Protein AF-A0A5A7WHK0-F1 (afdb_monomer_lite)

Secondary structure (DSSP, 8-state):
--HHHHHHHHHTTS-HHHHHHHHHHHTT----HHHHHHHHHHHHHT--PPP-S------------------EE----SSTTPPTT--EE--SSSPPP----TTSSHHHHHHHHHHHHHHHHHHHHHHHHHHHHT-THHHHHHHHHHIIIIIHHHHHHHHHHHHHHTT--SEEEEEEEEETTEEEEEEEETT-SS---HHHHS-HHHHHHHHHHHHHHHHHH-TT---EEEESTTTT--HHHHHHHHHHHHHHHTTS-EEEE-S-HHHHHHHHHHHHHHTPPP---EEEEETTEEEEEESS--GGG--HHHHHHHHHHHHHHHHHHGGG--HHHHHHHHHHHHHHHHHHHHHHHIIIIIHHHEETTTTEE-GGGGGGGGG--HHHHHHHHHHHHHHHHHSSSSPPPTTS---PPPHHHHHHHHHHHHHHHHHHHTT-

Radius of gyration: 40.99 Å; chains: 1; bounding box: 117×47×102 Å

Sequence (436 aa):
MTIEADIITWALTRPAWQQEVLVSLASGHSYTEDQLEALVDDILAGHKTAPSQEAKSIAPKPDAAEQVSLRALTEVVGVNALISGQTLEFGSTGLTIVYGDNASGKSGYARLIMKDEVGRLKKLEALKAARSAADTNSVTQKSSALTRQYATKMILDEFTRETERLQLRRVTLDDLGGRKGQLTQRPGLLGATRGTTTRTVLSEGEQTALGLAGFFTEAVFDKSKSAVIFDDPVTSLDHVRRDKVAQRLAQLAEDRQVVVFTHDVAFVGNLTASAESEGVAVRECSIERRGSDPGMCVQWLPWKAKDFGSRVDHLRTELAKLTKERPNLLQDEYEERVATWAGYLSETWERCVTTEVLNQVFDRGTSHVLMQKFRVLARVTDEDDQDLQEGYGATSKWGRRHDKSVETNYVAPEPGDLEGEFNRLVEWQKRVKKYR

Foldseek 3Di:
DDLVVLQQVLLVVAQQLLQVVLQCVLVVDDDDPVNVVVSVVVLLVPDRDDHDRRRHDDFDDDDDDDDDFDFKDAQDPDFDPDDGGDIDTDDRDDDDDDDDDPPPCPVRVVVVVVVVVVVVVVSVVSVVVVVVSPDCPSVQVSLQVSCVVPVQVLLQVQLVVLCVLLVNPQKTWDFPQDDRPDTDIDIDGHPDPDPDHPVVVDDPQSVLSSVVSNVLSVCVVPPVLEEEEEEASQPPHDLLSLLSSLLSQLVSLVRHHYHYHDPDLVSLVSNVVNVVVSVHDDFDWDWDADVPRTGDIDRDDDLSNDALVRLLVVLVVLLVVLQVCVVVDDQVRNLVSQQVSLVSQLVSLVRLCCPLPVCQQAPPSVRDGPVVSVQLVVPQDPVLVVLSCVLNVLSVLSHPPDDDDPVDPDGRDHSVVSVVSSVSSVVSSVSSNVSD

pLDDT: mean 76.3, std 15.09, range [28.11, 97.44]

Structure (mmCIF, N/CA/C/O backbone):
data_AF-A0A5A7WHK0-F1
#
_entry.id   AF-A0A5A7WHK0-F1
#
loop_
_atom_site.group_PDB
_atom_site.id
_atom_site.type_symbol
_atom_site.label_atom_id
_atom_site.label_alt_id
_atom_site.label_comp_id
_atom_site.label_asym_id
_atom_site.label_entity_id
_atom_site.label_seq_id
_atom_site.pdbx_PDB_ins_code
_atom_site.Cartn_x
_atom_site.Cartn_y
_atom_site.Cartn_z
_atom_site.occupancy
_atom_site.B_iso_or_equiv
_atom_site.auth_seq_id
_atom_site.auth_comp_id
_atom_site.auth_asym_id
_atom_site.auth_atom_id
_atom_site.pdbx_PDB_model_num
ATOM 1 N N . MET A 1 1 ? 4.576 -5.672 -38.375 1.00 53.44 1 MET A N 1
ATOM 2 C CA . MET A 1 1 ? 5.776 -6.530 -38.489 1.00 53.44 1 MET A CA 1
ATOM 3 C C . MET A 1 1 ? 6.229 -6.842 -37.067 1.00 53.44 1 MET A C 1
ATOM 5 O O . MET A 1 1 ? 6.132 -5.937 -36.248 1.00 53.44 1 MET A O 1
ATOM 9 N N . THR A 1 2 ? 6.596 -8.080 -36.728 1.00 52.94 2 THR A N 1
ATOM 10 C CA . THR A 1 2 ? 7.076 -8.408 -35.369 1.00 52.94 2 THR A CA 1
ATOM 11 C C . THR A 1 2 ? 8.542 -8.007 -35.210 1.00 52.94 2 THR A C 1
ATOM 13 O O . THR A 1 2 ? 9.262 -7.892 -36.206 1.00 52.94 2 THR A O 1
ATOM 16 N N . ILE A 1 3 ? 8.995 -7.818 -33.966 1.00 56.06 3 ILE A N 1
ATOM 17 C CA . ILE A 1 3 ? 10.409 -7.542 -33.670 1.00 56.06 3 ILE A CA 1
ATOM 18 C C . ILE A 1 3 ? 11.320 -8.635 -34.254 1.00 56.06 3 ILE A C 1
ATOM 20 O O . ILE A 1 3 ? 12.378 -8.332 -34.798 1.00 56.06 3 ILE A O 1
ATOM 24 N N . GLU A 1 4 ? 10.873 -9.897 -34.247 1.00 54.53 4 GLU A N 1
ATOM 25 C CA . GLU A 1 4 ? 11.635 -11.013 -34.811 1.00 54.53 4 GLU A CA 1
ATOM 26 C C . GLU A 1 4 ? 11.804 -10.914 -36.328 1.00 54.53 4 GLU A C 1
ATOM 28 O O . GLU A 1 4 ? 12.894 -11.185 -36.830 1.00 54.53 4 GLU A O 1
ATOM 33 N N . ALA A 1 5 ? 10.750 -10.535 -37.055 1.00 63.00 5 ALA A N 1
ATOM 34 C CA . ALA A 1 5 ? 10.795 -10.384 -38.508 1.00 63.00 5 ALA A CA 1
ATOM 35 C C . ALA A 1 5 ? 11.721 -9.229 -38.928 1.00 63.00 5 ALA A C 1
ATOM 37 O O . ALA A 1 5 ? 12.428 -9.323 -39.934 1.00 63.00 5 ALA A O 1
ATOM 38 N N . ASP A 1 6 ? 11.767 -8.162 -38.130 1.00 65.38 6 ASP A N 1
ATOM 39 C CA . ASP A 1 6 ? 12.608 -6.996 -38.397 1.00 65.38 6 ASP A CA 1
ATOM 40 C C . ASP A 1 6 ? 14.098 -7.249 -38.075 1.00 65.38 6 ASP A C 1
ATOM 42 O O . ASP A 1 6 ? 14.990 -6.762 -38.777 1.00 65.38 6 ASP A O 1
ATOM 46 N N . ILE A 1 7 ? 14.392 -8.077 -37.062 1.00 66.00 7 ILE A N 1
ATOM 47 C CA . ILE A 1 7 ? 15.761 -8.545 -36.792 1.00 66.00 7 ILE A CA 1
ATOM 48 C C . ILE A 1 7 ? 16.245 -9.474 -37.914 1.00 66.00 7 ILE A C 1
ATOM 50 O O . ILE A 1 7 ? 17.353 -9.273 -38.407 1.00 66.00 7 ILE A O 1
ATOM 54 N N . ILE A 1 8 ? 15.420 -10.431 -38.370 1.00 68.44 8 ILE A N 1
ATOM 55 C CA . ILE A 1 8 ? 15.771 -11.337 -39.486 1.00 68.44 8 ILE A CA 1
ATOM 56 C C . ILE A 1 8 ? 16.078 -10.533 -40.749 1.00 68.44 8 ILE A C 1
ATOM 58 O O . ILE A 1 8 ? 17.104 -10.744 -41.390 1.00 68.44 8 ILE A O 1
ATOM 62 N N . THR A 1 9 ? 15.219 -9.571 -41.087 1.00 73.62 9 THR A N 1
ATOM 63 C CA . THR A 1 9 ? 15.386 -8.758 -42.299 1.00 73.62 9 THR A CA 1
ATOM 64 C C . THR A 1 9 ? 16.696 -7.968 -42.274 1.00 73.62 9 THR A C 1
ATOM 66 O O . THR A 1 9 ? 17.388 -7.885 -43.285 1.00 73.62 9 THR A O 1
ATOM 69 N N . TRP A 1 10 ? 17.080 -7.417 -41.118 1.00 78.31 10 TRP A N 1
ATOM 70 C CA . TRP A 1 10 ? 18.355 -6.713 -40.967 1.00 78.31 10 TRP A CA 1
ATOM 71 C C . TRP A 1 10 ? 19.560 -7.659 -40.989 1.00 78.31 10 TRP A C 1
ATOM 73 O O . TRP A 1 10 ? 20.550 -7.364 -41.663 1.00 78.31 10 TRP A O 1
ATOM 83 N N . ALA A 1 11 ? 19.473 -8.796 -40.305 1.00 71.44 11 ALA A N 1
ATOM 84 C CA . ALA A 1 11 ? 20.523 -9.802 -40.263 1.00 71.44 11 ALA A CA 1
ATOM 85 C C . ALA A 1 11 ? 20.916 -10.310 -41.661 1.00 71.44 11 ALA A C 1
ATOM 87 O O . ALA A 1 11 ? 22.103 -10.397 -41.971 1.00 71.44 11 ALA A O 1
ATOM 88 N N . LEU A 1 12 ? 19.931 -10.523 -42.539 1.00 72.62 12 LEU A N 1
ATOM 89 C CA . LEU A 1 12 ? 20.145 -10.947 -43.929 1.00 72.62 12 LEU A CA 1
ATOM 90 C C . LEU A 1 12 ? 20.956 -9.940 -44.769 1.00 72.62 12 LEU A C 1
ATOM 92 O O . LEU A 1 12 ? 21.476 -10.298 -45.822 1.00 72.62 12 LEU A O 1
ATOM 96 N N . THR A 1 13 ? 21.102 -8.689 -44.312 1.00 75.56 13 THR A N 1
ATOM 97 C CA . THR A 1 13 ? 21.916 -7.657 -44.987 1.00 75.56 13 THR A CA 1
ATOM 98 C C . THR A 1 13 ? 23.385 -7.635 -44.549 1.00 75.56 13 THR A C 1
ATOM 100 O O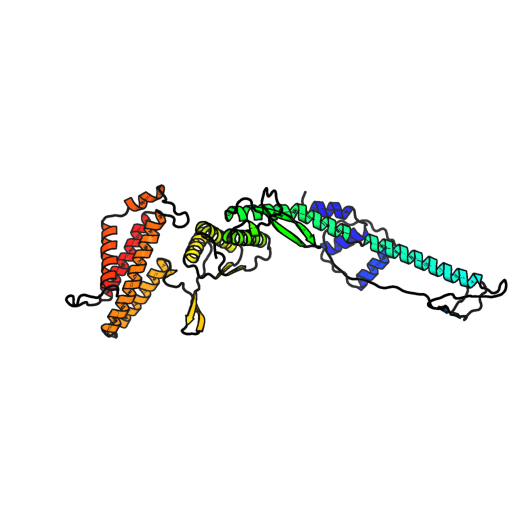 . THR A 1 13 ? 24.143 -6.782 -45.015 1.00 75.56 13 THR A O 1
ATOM 103 N N . ARG A 1 14 ? 23.795 -8.493 -43.605 1.00 74.12 14 ARG A N 1
ATOM 104 C CA . ARG A 1 14 ? 25.169 -8.538 -43.074 1.00 74.12 14 ARG A CA 1
ATOM 105 C C . ARG A 1 14 ? 26.064 -9.490 -43.893 1.00 74.12 14 ARG A C 1
ATOM 107 O O . ARG A 1 14 ? 25.543 -10.369 -44.574 1.00 74.12 14 ARG A O 1
ATOM 114 N N . PRO A 1 15 ? 27.403 -9.358 -43.847 1.00 70.81 15 PRO A N 1
ATOM 115 C CA . PRO A 1 15 ? 28.326 -10.350 -44.406 1.00 70.81 15 PRO A CA 1
ATOM 116 C C . PRO A 1 15 ? 28.089 -11.758 -43.840 1.00 70.81 15 PRO A C 1
ATOM 118 O O . PRO A 1 15 ? 27.705 -11.892 -42.683 1.00 70.81 15 PRO A O 1
ATOM 121 N N . ALA A 1 16 ? 28.350 -12.802 -44.629 1.00 66.81 16 ALA A N 1
ATOM 122 C CA . ALA A 1 16 ? 27.970 -14.178 -44.291 1.00 66.81 16 ALA A CA 1
ATOM 123 C C . ALA A 1 16 ? 28.536 -14.689 -42.957 1.00 66.81 16 ALA A C 1
ATOM 125 O O . ALA A 1 16 ? 27.774 -15.217 -42.153 1.00 66.81 16 ALA A O 1
ATOM 126 N N . TRP A 1 17 ? 29.814 -14.418 -42.668 1.00 69.25 17 TRP A N 1
ATOM 127 C CA . TRP A 1 17 ? 30.426 -14.767 -41.380 1.00 69.25 17 TRP A CA 1
ATOM 128 C C . TRP A 1 17 ? 29.693 -14.119 -40.191 1.00 69.25 17 TRP A C 1
ATOM 130 O O . TRP A 1 17 ? 29.576 -14.712 -39.126 1.00 69.25 17 TRP A O 1
ATOM 140 N N . GLN A 1 18 ? 29.141 -12.909 -40.363 1.00 68.12 18 GLN A N 1
ATOM 141 C CA . GLN A 1 18 ? 28.357 -12.247 -39.313 1.00 68.12 18 GLN A CA 1
ATOM 142 C C . GLN A 1 18 ? 27.000 -12.900 -39.127 1.00 68.12 18 GLN A C 1
ATOM 144 O O . GLN A 1 18 ? 26.496 -12.918 -38.009 1.00 68.12 18 GLN A O 1
ATOM 149 N N . GLN A 1 19 ? 26.406 -13.412 -40.205 1.00 71.81 19 GLN A N 1
ATOM 150 C CA . GLN A 1 19 ? 25.149 -14.136 -40.110 1.00 71.81 19 GLN A CA 1
ATOM 151 C C . GLN A 1 19 ? 25.365 -15.413 -39.285 1.00 71.81 19 GLN A C 1
ATOM 153 O O . GLN A 1 19 ? 24.725 -15.548 -38.251 1.00 71.81 19 GLN A O 1
ATOM 158 N N . GLU A 1 20 ? 26.363 -16.238 -39.624 1.00 69.88 20 GLU A N 1
ATOM 159 C CA . GLU A 1 20 ? 26.740 -17.477 -38.902 1.00 69.88 20 GLU A CA 1
ATOM 160 C C . GLU A 1 20 ? 27.134 -17.259 -37.427 1.00 69.88 20 GLU A C 1
ATOM 162 O O . GLU A 1 20 ? 26.849 -18.079 -36.549 1.00 69.88 20 GLU A O 1
ATOM 167 N N . VAL A 1 21 ? 27.770 -16.129 -37.118 1.00 70.69 21 VAL A N 1
ATOM 168 C CA . VAL A 1 21 ? 28.073 -15.770 -35.728 1.00 70.69 21 VAL A CA 1
ATOM 169 C C . VAL A 1 21 ? 26.796 -15.392 -34.986 1.00 70.69 21 VAL A C 1
ATOM 171 O O . VAL A 1 21 ? 26.511 -15.937 -33.924 1.00 70.69 21 VAL A O 1
ATOM 174 N N . LEU A 1 22 ? 25.978 -14.499 -35.546 1.00 70.12 22 LEU A N 1
ATOM 175 C CA . LEU A 1 22 ? 24.720 -14.091 -34.923 1.00 70.12 22 LEU A CA 1
ATOM 176 C C . LEU A 1 22 ? 23.761 -15.291 -34.726 1.00 70.12 22 LEU A C 1
ATOM 178 O O . LEU A 1 22 ? 22.974 -15.294 -33.780 1.00 70.12 22 LEU A O 1
ATOM 182 N N . VAL A 1 23 ? 23.842 -16.284 -35.617 1.00 68.94 23 VAL A N 1
ATOM 183 C CA . VAL A 1 23 ? 23.172 -17.591 -35.571 1.00 68.94 23 VAL A CA 1
ATOM 184 C C . VAL A 1 23 ? 23.535 -18.391 -34.345 1.00 68.94 23 VAL A C 1
ATOM 186 O O . VAL A 1 23 ? 22.681 -18.754 -33.533 1.00 68.94 23 VAL A O 1
ATOM 189 N N . SER A 1 24 ? 24.834 -18.616 -34.207 1.00 67.19 24 SER A N 1
ATOM 190 C CA . SER A 1 24 ? 25.397 -19.431 -33.148 1.00 67.19 24 SER A CA 1
ATOM 191 C C . SER A 1 24 ? 25.074 -18.795 -31.797 1.00 67.19 24 SER A C 1
ATOM 193 O O . SER A 1 24 ? 24.610 -19.466 -30.876 1.00 67.19 24 SER A O 1
ATOM 195 N N . LEU A 1 25 ? 25.170 -17.467 -31.718 1.00 66.44 25 LEU A N 1
ATOM 196 C CA . LEU A 1 25 ? 24.810 -16.694 -30.533 1.00 66.44 25 LEU A CA 1
ATOM 197 C C . LEU A 1 25 ? 23.314 -16.781 -30.188 1.00 66.44 25 LEU A C 1
ATOM 199 O O . LEU A 1 25 ? 22.971 -16.935 -29.018 1.00 66.44 25 LEU A O 1
ATOM 203 N N . ALA A 1 26 ? 22.411 -16.725 -31.174 1.00 62.72 26 ALA A N 1
ATOM 204 C CA . ALA A 1 26 ? 20.971 -16.889 -30.938 1.00 62.72 26 ALA A CA 1
ATOM 205 C C . ALA A 1 26 ? 20.582 -18.304 -30.498 1.00 62.72 26 ALA A C 1
ATOM 207 O O . ALA A 1 26 ? 19.586 -18.474 -29.796 1.00 62.72 26 ALA A O 1
ATOM 208 N N . SER A 1 27 ? 21.385 -19.304 -30.866 1.00 64.44 27 SER A N 1
ATOM 209 C CA . SER A 1 27 ? 21.244 -20.686 -30.399 1.00 64.44 27 SER A CA 1
ATOM 210 C C . SER A 1 27 ? 21.890 -20.956 -29.027 1.00 64.44 27 SER A C 1
ATOM 212 O O . SER A 1 27 ? 21.822 -22.079 -28.533 1.00 64.44 27 SER A O 1
ATOM 214 N N . GLY A 1 28 ? 22.478 -19.936 -28.382 1.00 54.16 28 GLY A N 1
ATOM 215 C CA . GLY A 1 28 ? 23.083 -20.039 -27.048 1.00 54.16 28 GLY A CA 1
ATOM 216 C C . GLY A 1 28 ? 24.545 -20.497 -27.034 1.00 54.16 28 GLY A C 1
ATOM 217 O O . GLY A 1 28 ? 25.057 -20.857 -25.976 1.00 54.16 28 GLY A O 1
ATOM 218 N N . HIS A 1 29 ? 25.225 -20.494 -28.183 1.00 66.31 29 HIS A N 1
ATOM 219 C CA . HIS A 1 29 ? 26.638 -20.848 -28.278 1.00 66.31 29 HIS A CA 1
ATOM 220 C C . HIS A 1 29 ? 27.532 -19.743 -27.694 1.00 66.31 29 HIS A C 1
ATOM 222 O O . HIS A 1 29 ? 27.328 -18.557 -27.960 1.00 66.31 29 HIS A O 1
ATOM 228 N N . SER A 1 30 ? 28.552 -20.134 -26.932 1.00 67.25 30 SER A N 1
ATOM 229 C CA . SER A 1 30 ? 29.604 -19.249 -26.426 1.00 67.25 30 SER A CA 1
ATOM 230 C C . SER A 1 30 ? 30.928 -19.594 -27.095 1.00 67.25 30 SER A C 1
ATOM 232 O O . SER A 1 30 ? 31.292 -20.766 -27.130 1.00 67.25 30 SER A O 1
ATOM 234 N N . TYR A 1 31 ? 31.659 -18.589 -27.565 1.00 72.56 31 TYR A N 1
ATOM 235 C CA . TYR A 1 31 ? 32.974 -18.788 -28.166 1.00 72.56 31 TYR A CA 1
ATOM 236 C C . TYR A 1 31 ? 34.061 -18.775 -27.088 1.00 72.56 31 TYR A C 1
ATOM 238 O O . TYR A 1 31 ? 34.105 -17.857 -26.266 1.00 72.56 31 TYR A O 1
ATOM 246 N N . THR A 1 32 ? 34.936 -19.779 -27.095 1.00 74.81 32 THR A N 1
ATOM 247 C CA . THR A 1 32 ? 36.190 -19.752 -26.332 1.00 74.81 32 THR A CA 1
ATOM 248 C C . THR A 1 32 ? 37.228 -18.869 -27.027 1.00 74.81 32 THR A C 1
ATOM 250 O O . THR A 1 32 ? 37.075 -18.514 -28.195 1.00 74.81 32 THR A O 1
ATOM 253 N N . GLU A 1 33 ? 38.296 -18.515 -26.313 1.00 61.38 33 GLU A N 1
ATOM 254 C CA . GLU A 1 33 ? 39.381 -17.671 -26.834 1.00 61.38 33 GLU A CA 1
ATOM 255 C C . GLU A 1 33 ? 40.012 -18.279 -28.105 1.00 61.38 33 GLU A C 1
ATOM 257 O O . GLU A 1 33 ? 40.074 -17.611 -29.134 1.00 61.38 33 GLU A O 1
ATOM 262 N N . ASP A 1 34 ? 40.289 -19.587 -28.102 1.00 67.38 34 ASP A N 1
ATOM 263 C CA . ASP A 1 34 ? 40.810 -20.323 -29.268 1.00 67.38 34 ASP A CA 1
ATOM 264 C C . ASP A 1 34 ? 39.848 -20.326 -30.474 1.00 67.38 34 ASP A C 1
ATOM 266 O O . ASP A 1 34 ? 40.264 -20.278 -31.632 1.00 67.38 34 ASP A O 1
ATOM 270 N N . GLN A 1 35 ? 38.534 -20.379 -30.227 1.00 71.38 35 GLN A N 1
ATOM 271 C CA . GLN A 1 35 ? 37.523 -20.339 -31.291 1.00 71.38 35 GLN A CA 1
ATOM 272 C C . GLN A 1 35 ? 37.381 -18.938 -31.890 1.00 71.38 35 GLN A C 1
ATOM 274 O O . GLN A 1 35 ? 37.056 -18.802 -33.070 1.00 71.38 35 GLN A O 1
ATOM 279 N N . LEU A 1 36 ? 37.617 -17.897 -31.088 1.00 67.19 36 LEU A N 1
ATOM 280 C CA . LEU A 1 36 ? 37.670 -16.521 -31.568 1.00 67.19 36 LEU A CA 1
ATOM 281 C C . LEU A 1 36 ? 38.912 -16.292 -32.430 1.00 67.19 36 LEU A C 1
ATOM 283 O O . LEU A 1 36 ? 38.796 -15.649 -33.471 1.00 67.19 36 LEU A O 1
ATOM 287 N N . GLU A 1 37 ? 40.066 -16.840 -32.043 1.00 67.75 37 GLU A N 1
ATOM 288 C CA . GLU A 1 37 ? 41.286 -16.781 -32.855 1.00 67.75 37 GLU A CA 1
ATOM 289 C C . GLU A 1 37 ? 41.098 -17.481 -34.207 1.00 67.75 37 GLU A C 1
ATOM 291 O O . GLU A 1 37 ? 41.344 -16.870 -35.247 1.00 67.75 37 GLU A O 1
ATOM 296 N N . ALA A 1 38 ? 40.539 -18.696 -34.216 1.00 70.25 38 ALA A N 1
ATOM 297 C CA . ALA A 1 38 ? 40.237 -19.422 -35.452 1.00 70.25 38 ALA A CA 1
ATOM 298 C C . ALA A 1 38 ? 39.255 -18.662 -36.365 1.00 70.25 38 ALA A C 1
ATOM 300 O O . ALA A 1 38 ? 39.447 -18.591 -37.578 1.00 70.25 38 ALA A O 1
ATOM 301 N N . LEU A 1 39 ? 38.228 -18.032 -35.787 1.00 69.88 39 LEU A N 1
ATOM 302 C CA . LEU A 1 39 ? 37.274 -17.213 -36.536 1.00 69.88 39 LEU A CA 1
ATOM 303 C C . LEU A 1 39 ? 37.938 -15.966 -37.144 1.00 69.88 39 LEU A C 1
ATOM 305 O O . LEU A 1 39 ? 37.612 -15.571 -38.264 1.00 69.88 39 LEU A O 1
ATOM 309 N N . VAL A 1 40 ? 38.862 -15.330 -36.418 1.00 66.31 40 VAL A N 1
ATOM 310 C CA . VAL A 1 40 ? 39.645 -14.198 -36.932 1.00 66.31 40 VAL A CA 1
ATOM 311 C C . VAL A 1 40 ? 40.527 -14.645 -38.095 1.00 66.31 40 VAL A C 1
ATOM 313 O O . VAL A 1 40 ? 40.564 -13.955 -39.117 1.00 66.31 40 VAL A O 1
ATOM 316 N N . ASP A 1 41 ? 41.176 -15.800 -37.977 1.00 67.56 41 ASP A N 1
ATOM 317 C CA . ASP A 1 41 ? 41.990 -16.378 -39.045 1.00 67.56 41 ASP A CA 1
ATOM 318 C C . ASP A 1 41 ? 41.154 -16.696 -40.294 1.00 67.56 41 ASP A C 1
ATOM 320 O O . ASP A 1 41 ? 41.553 -16.334 -41.404 1.00 67.56 41 ASP A O 1
ATOM 324 N N . ASP A 1 42 ? 39.951 -17.250 -40.132 1.00 67.75 42 ASP A N 1
ATOM 325 C CA . ASP A 1 42 ? 39.022 -17.528 -41.235 1.00 67.75 42 ASP A CA 1
ATOM 326 C C . ASP A 1 42 ? 38.531 -16.246 -41.934 1.00 67.75 42 ASP A C 1
ATOM 328 O O . ASP A 1 42 ? 38.446 -16.181 -43.170 1.00 67.75 42 ASP A O 1
ATOM 332 N N . ILE A 1 43 ? 38.263 -15.184 -41.163 1.00 65.06 43 ILE A N 1
ATOM 333 C CA . ILE A 1 43 ? 37.908 -13.859 -41.695 1.00 65.06 43 ILE A CA 1
ATOM 334 C C . ILE A 1 43 ? 39.081 -13.265 -42.489 1.00 65.06 43 ILE A C 1
ATOM 336 O O . ILE A 1 43 ? 38.874 -12.688 -43.562 1.00 65.06 43 ILE A O 1
ATOM 340 N N . LEU A 1 44 ? 40.312 -13.409 -41.990 1.00 60.03 44 LEU A N 1
ATOM 341 C CA . LEU A 1 44 ? 41.527 -12.925 -42.652 1.00 60.03 44 LEU A CA 1
ATOM 342 C C . LEU A 1 44 ? 41.891 -13.748 -43.897 1.00 60.03 44 LEU A C 1
ATOM 344 O O . LEU A 1 44 ? 42.447 -13.192 -44.848 1.00 60.03 44 LEU A O 1
ATOM 348 N N . ALA A 1 45 ? 41.543 -15.036 -43.925 1.00 67.00 45 ALA A N 1
ATOM 349 C CA . ALA A 1 45 ? 41.721 -15.927 -45.071 1.00 67.00 45 ALA A CA 1
ATOM 350 C C . ALA A 1 45 ? 40.740 -15.636 -46.227 1.00 67.00 45 ALA A C 1
ATOM 352 O O . ALA A 1 45 ? 40.979 -16.049 -47.363 1.00 67.00 45 ALA A O 1
ATOM 353 N N . GLY A 1 46 ? 39.666 -14.873 -45.977 1.00 52.88 46 GLY A N 1
ATOM 354 C CA . GLY A 1 46 ? 38.753 -14.385 -47.015 1.00 52.88 46 GLY A CA 1
ATOM 355 C C . GLY A 1 46 ? 37.759 -15.429 -47.533 1.00 52.88 46 GLY A C 1
ATOM 356 O O . GLY A 1 46 ? 37.256 -15.293 -48.655 1.00 52.88 46 GLY A O 1
ATOM 357 N N . HIS A 1 47 ? 37.459 -16.464 -46.743 1.00 54.53 47 HIS A N 1
ATOM 358 C CA . HIS A 1 47 ? 36.466 -17.468 -47.112 1.00 54.53 47 HIS A CA 1
ATOM 359 C C . HIS A 1 47 ? 35.068 -16.837 -47.223 1.00 54.53 47 HIS A C 1
ATOM 361 O O . HIS A 1 47 ? 34.526 -16.262 -46.282 1.00 54.53 47 HIS A O 1
ATOM 367 N N . LYS A 1 48 ? 34.471 -16.931 -48.416 1.00 47.56 48 LYS A N 1
ATOM 368 C CA . LYS A 1 48 ? 33.072 -16.566 -48.667 1.00 47.56 48 LYS A CA 1
ATOM 369 C C . LYS A 1 48 ? 32.184 -17.768 -48.341 1.00 47.56 48 LYS A C 1
ATOM 371 O O . LYS A 1 48 ? 31.807 -18.500 -49.253 1.00 47.56 48 LYS A O 1
ATOM 376 N N . THR A 1 49 ? 31.872 -18.003 -47.072 1.00 49.56 49 THR A N 1
ATOM 377 C CA . THR A 1 49 ? 30.765 -18.905 -46.720 1.00 49.56 49 THR A CA 1
ATOM 378 C C . THR A 1 49 ? 29.424 -18.267 -47.095 1.00 49.56 49 THR A C 1
ATOM 380 O O . THR A 1 49 ? 29.323 -17.051 -47.260 1.00 49.56 49 THR A O 1
ATOM 383 N N . ALA A 1 50 ? 28.409 -19.090 -47.363 1.00 45.00 50 ALA A N 1
ATOM 384 C CA . ALA A 1 50 ? 27.066 -18.633 -47.721 1.00 45.00 50 ALA A CA 1
ATOM 385 C C . ALA A 1 50 ? 26.263 -18.297 -46.445 1.00 45.00 50 ALA A C 1
ATOM 387 O O . ALA A 1 50 ? 26.496 -18.917 -45.417 1.00 45.00 50 ALA A O 1
ATOM 388 N N . PRO A 1 51 ? 25.322 -17.338 -46.467 1.00 40.50 51 PRO A N 1
ATOM 389 C CA . PRO A 1 51 ? 24.723 -16.813 -45.240 1.00 40.50 51 PRO A CA 1
ATOM 390 C C . PRO A 1 51 ? 23.682 -17.766 -44.611 1.00 40.50 51 PRO A C 1
ATOM 392 O O . PRO A 1 51 ? 22.786 -18.218 -45.327 1.00 40.50 51 PRO A O 1
ATOM 395 N N . SER A 1 52 ? 23.749 -18.032 -43.294 1.00 46.81 52 SER A N 1
ATOM 396 C CA . SER A 1 52 ? 22.738 -18.813 -42.542 1.00 46.81 52 SER A CA 1
ATOM 397 C C . SER A 1 52 ? 21.843 -17.938 -41.638 1.00 46.81 52 SER A C 1
ATOM 399 O O . SER A 1 52 ? 22.216 -16.847 -41.213 1.00 46.81 52 SER A O 1
ATOM 401 N N . GLN A 1 53 ? 20.600 -18.380 -41.414 1.00 50.47 53 GLN A N 1
ATOM 402 C CA . GLN A 1 53 ? 19.433 -17.551 -41.057 1.00 50.47 53 GLN A CA 1
ATOM 403 C C . GLN A 1 53 ? 19.273 -17.114 -39.588 1.00 50.47 53 GLN A C 1
ATOM 405 O O . GLN A 1 53 ? 18.398 -16.308 -39.275 1.00 50.47 53 GLN A O 1
ATOM 410 N N . GLU A 1 54 ? 20.037 -17.636 -38.650 1.00 50.91 54 GLU A N 1
ATOM 411 C CA . GLU A 1 54 ? 19.721 -17.578 -37.215 1.00 50.91 54 GLU A CA 1
ATOM 412 C C . GLU A 1 54 ? 20.173 -16.282 -36.477 1.00 50.91 54 GLU A C 1
ATOM 414 O O . GLU A 1 54 ? 20.226 -16.210 -35.255 1.00 50.91 54 GLU A O 1
ATOM 419 N N . ALA A 1 55 ? 20.438 -15.200 -37.201 1.00 38.00 55 ALA A N 1
ATOM 420 C CA . ALA A 1 55 ? 21.254 -14.063 -36.783 1.00 38.00 55 ALA A CA 1
ATOM 421 C C . ALA A 1 55 ? 20.671 -13.021 -35.772 1.00 38.00 55 ALA A C 1
ATOM 423 O O . ALA A 1 55 ? 20.753 -11.808 -35.985 1.00 38.00 55 ALA A O 1
ATOM 424 N N . LYS A 1 56 ? 20.099 -13.451 -34.639 1.00 41.38 56 LYS A N 1
ATOM 425 C CA . LYS A 1 56 ? 19.173 -12.616 -33.841 1.00 41.38 56 LYS A CA 1
ATOM 426 C C . LYS A 1 56 ? 19.659 -11.893 -32.578 1.00 41.38 56 LYS A C 1
ATOM 428 O O . LYS A 1 56 ? 18.876 -11.104 -32.049 1.00 41.38 56 LYS A O 1
ATOM 433 N N . SER A 1 57 ? 20.869 -12.070 -32.061 1.00 49.94 57 SER A N 1
ATOM 434 C CA . SER A 1 57 ? 21.133 -11.561 -30.698 1.00 49.94 57 SER A CA 1
ATOM 435 C C . SER A 1 57 ? 22.605 -11.305 -30.408 1.00 49.94 57 SER A C 1
ATOM 437 O O . SER A 1 57 ? 23.374 -12.249 -30.513 1.00 49.94 57 SER A O 1
ATOM 439 N N . ILE A 1 58 ? 22.973 -10.060 -30.029 1.00 39.59 58 ILE A N 1
ATOM 440 C CA . ILE A 1 58 ? 23.966 -9.684 -28.979 1.00 39.59 58 ILE A CA 1
ATOM 441 C C . ILE A 1 58 ? 24.213 -8.147 -28.897 1.00 39.59 58 ILE A C 1
ATOM 443 O O . ILE A 1 58 ? 24.046 -7.439 -29.892 1.00 39.59 58 ILE A O 1
ATOM 447 N N . ALA A 1 59 ? 24.636 -7.631 -27.718 1.00 36.16 59 ALA A N 1
ATOM 448 C CA . ALA A 1 59 ? 25.088 -6.241 -27.462 1.00 36.16 59 ALA A CA 1
ATOM 449 C C . ALA A 1 59 ? 26.360 -6.131 -26.534 1.00 36.16 59 ALA A C 1
ATOM 451 O O . ALA A 1 59 ? 26.459 -6.944 -25.619 1.00 36.16 59 ALA A O 1
ATOM 452 N N . PRO A 1 60 ? 27.303 -5.146 -26.700 1.00 45.56 60 PRO A N 1
ATOM 453 C CA . PRO A 1 60 ? 28.655 -5.125 -26.050 1.00 45.56 60 PRO A CA 1
ATOM 454 C C . PRO A 1 60 ? 29.170 -3.773 -25.434 1.00 45.56 60 PRO A C 1
ATOM 456 O O . PRO A 1 60 ? 28.554 -2.729 -25.677 1.00 45.56 60 PRO A O 1
ATOM 459 N N . LYS A 1 61 ? 30.373 -3.742 -24.776 1.00 40.03 61 LYS A N 1
ATOM 460 C CA . LYS A 1 61 ? 31.326 -2.572 -24.643 1.00 40.03 61 LYS A CA 1
ATOM 461 C C . LYS A 1 61 ? 32.770 -2.863 -24.068 1.00 40.03 61 LYS A C 1
ATOM 463 O O . LYS A 1 61 ? 32.911 -3.901 -23.443 1.00 40.03 61 LYS A O 1
ATOM 468 N N . PRO A 1 62 ? 33.790 -1.957 -24.267 1.00 45.34 62 PRO A N 1
ATOM 469 C CA . PRO A 1 62 ? 35.238 -2.257 -24.539 1.00 45.34 62 PRO A CA 1
ATOM 470 C C . PRO A 1 62 ? 36.343 -1.414 -23.791 1.00 45.34 62 PRO A C 1
ATOM 472 O O . PRO A 1 62 ? 35.960 -0.510 -23.052 1.00 45.34 62 PRO A O 1
ATOM 475 N N . ASP A 1 63 ? 37.664 -1.599 -24.096 1.00 28.11 63 ASP A N 1
ATOM 476 C CA . ASP A 1 63 ? 38.723 -0.524 -24.142 1.00 28.11 63 ASP A CA 1
ATOM 477 C C . ASP A 1 63 ? 40.047 -0.819 -24.965 1.00 28.11 63 ASP A C 1
ATOM 479 O O . ASP A 1 63 ? 40.135 -1.871 -25.593 1.00 28.11 63 ASP A O 1
ATOM 483 N N . ALA A 1 64 ? 41.009 0.145 -25.025 1.00 36.16 64 ALA A N 1
ATOM 484 C CA . ALA A 1 64 ? 41.973 0.565 -26.103 1.00 36.16 64 ALA A CA 1
ATOM 485 C C . ALA A 1 64 ? 43.452 0.004 -26.220 1.00 36.16 64 ALA A C 1
ATOM 487 O O . ALA A 1 64 ? 43.855 -0.858 -25.451 1.00 36.16 64 ALA A O 1
ATOM 488 N N . ALA A 1 65 ? 44.264 0.503 -27.205 1.00 37.16 65 ALA A N 1
ATOM 489 C CA . ALA A 1 65 ? 45.554 -0.046 -27.757 1.00 37.16 65 ALA A CA 1
ATOM 490 C C . ALA A 1 65 ? 46.748 0.961 -28.020 1.00 37.16 65 ALA A C 1
ATOM 492 O O . ALA A 1 65 ? 46.500 2.165 -28.077 1.00 37.16 65 ALA A O 1
ATOM 493 N N . GLU A 1 66 ? 47.995 0.465 -28.292 1.00 37.44 66 GLU A N 1
ATOM 494 C CA . GLU A 1 66 ? 49.317 1.181 -28.507 1.00 37.44 66 GLU A CA 1
ATOM 495 C C . GLU A 1 66 ? 50.186 0.756 -29.771 1.00 37.44 66 GLU A C 1
ATOM 497 O O . GLU A 1 66 ?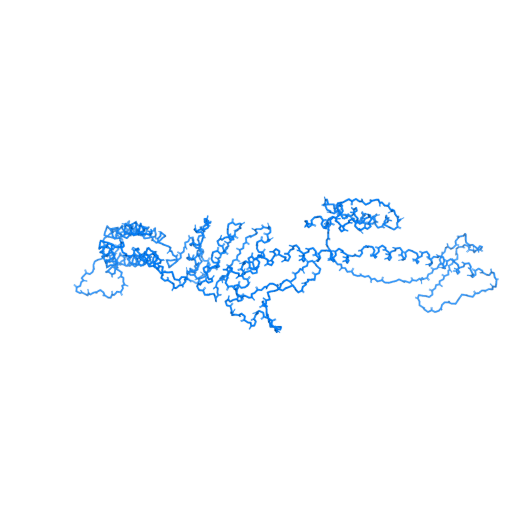 49.766 -0.113 -30.532 1.00 37.44 66 GLU A O 1
ATOM 502 N N . GLN A 1 67 ? 51.376 1.377 -30.037 1.00 37.78 67 GLN A N 1
ATOM 503 C CA . GLN A 1 67 ? 52.159 1.473 -31.330 1.00 37.78 67 GLN A CA 1
ATOM 504 C C . GLN A 1 67 ? 53.610 0.831 -31.363 1.00 37.78 67 GLN A C 1
ATOM 506 O O . GLN A 1 67 ? 54.185 0.616 -30.304 1.00 37.78 67 GLN A O 1
ATOM 511 N N . VAL A 1 68 ? 54.245 0.561 -32.550 1.00 49.03 68 VAL A N 1
ATOM 512 C CA . VAL A 1 68 ? 55.509 -0.262 -32.770 1.00 49.03 68 VAL A CA 1
ATOM 513 C C . VAL A 1 68 ? 56.569 0.326 -33.780 1.00 49.03 68 VAL A C 1
ATOM 515 O O . VAL A 1 68 ? 56.160 1.029 -34.705 1.00 49.03 68 VAL A O 1
ATOM 518 N N . SER A 1 69 ? 57.896 -0.001 -33.677 1.00 50.59 69 SER A N 1
ATOM 519 C CA . SER A 1 69 ? 59.041 0.405 -34.575 1.00 50.59 69 SER A CA 1
ATOM 520 C C . SER A 1 69 ? 60.091 -0.701 -34.960 1.00 50.59 69 SER A C 1
ATOM 522 O O . SER A 1 69 ? 60.172 -1.734 -34.298 1.00 50.59 69 SER A O 1
ATOM 524 N N . LEU A 1 70 ? 60.901 -0.491 -36.030 1.00 53.59 70 LEU A N 1
ATOM 525 C CA . LEU A 1 70 ? 61.917 -1.417 -36.627 1.00 53.59 70 LEU A CA 1
ATOM 526 C C . LEU A 1 70 ? 63.344 -1.220 -36.049 1.00 53.59 70 LEU A C 1
ATOM 528 O O . LEU A 1 70 ? 63.771 -0.079 -35.893 1.00 53.59 70 LEU A O 1
ATOM 532 N N . ARG A 1 71 ? 64.101 -2.303 -35.768 1.00 64.00 71 ARG A N 1
ATOM 533 C CA . ARG A 1 71 ? 65.425 -2.240 -35.084 1.00 64.00 71 ARG A CA 1
ATOM 534 C C . ARG A 1 71 ? 66.623 -2.854 -35.830 1.00 64.00 71 ARG A C 1
ATOM 536 O O . ARG A 1 71 ? 67.695 -2.263 -35.816 1.00 64.00 71 ARG A O 1
ATOM 543 N N . ALA A 1 72 ? 66.486 -4.015 -36.468 1.00 69.88 72 ALA A N 1
ATOM 544 C CA . ALA A 1 72 ? 67.588 -4.673 -37.183 1.00 69.88 72 ALA A CA 1
ATOM 545 C C . ALA A 1 72 ? 67.054 -5.652 -38.239 1.00 69.88 72 ALA A C 1
ATOM 547 O O . ALA A 1 72 ? 65.908 -6.093 -38.144 1.00 69.88 72 ALA A O 1
ATOM 548 N N . LEU A 1 73 ? 67.888 -5.996 -39.222 1.00 66.00 73 LEU A N 1
ATOM 549 C CA . LEU A 1 73 ? 67.635 -7.041 -40.213 1.00 66.00 73 LEU A CA 1
ATOM 550 C C . LEU A 1 73 ? 68.796 -8.043 -40.158 1.00 66.00 73 LEU A C 1
ATOM 552 O O . LEU A 1 73 ? 69.938 -7.683 -40.440 1.00 66.00 73 LEU A O 1
ATOM 556 N N . THR A 1 74 ? 68.505 -9.275 -39.740 1.00 69.88 74 THR A N 1
ATOM 557 C CA . THR A 1 74 ? 69.492 -10.329 -39.443 1.00 69.88 74 THR A CA 1
ATOM 558 C C . THR A 1 74 ? 69.267 -11.560 -40.325 1.00 69.88 74 THR A C 1
ATOM 560 O O . THR A 1 74 ? 68.180 -11.737 -40.874 1.00 69.88 74 THR A O 1
ATOM 563 N N . GLU A 1 75 ? 70.275 -12.431 -40.434 1.00 60.72 75 GLU A N 1
ATOM 564 C CA . GLU A 1 75 ? 70.146 -13.791 -40.999 1.00 60.72 75 GLU A CA 1
ATOM 565 C C . GLU A 1 75 ? 69.612 -13.855 -42.450 1.00 60.72 75 GLU A C 1
ATOM 567 O O . GLU A 1 75 ? 68.784 -14.694 -42.806 1.00 60.72 75 GLU A O 1
ATOM 572 N N . VAL A 1 76 ? 70.093 -12.974 -43.338 1.00 63.19 76 VAL A N 1
ATOM 573 C CA . VAL A 1 76 ? 69.679 -12.978 -44.755 1.00 63.19 76 VAL A CA 1
ATOM 574 C C . VAL A 1 76 ? 70.304 -14.161 -45.506 1.00 63.19 76 VAL A C 1
ATOM 576 O O . VAL A 1 76 ? 71.505 -14.171 -45.773 1.00 63.19 76 VAL A O 1
ATOM 579 N N . VAL A 1 77 ? 69.495 -15.147 -45.909 1.00 56.47 77 VAL A N 1
ATOM 580 C CA . VAL A 1 77 ? 69.936 -16.320 -46.691 1.00 56.47 77 VAL A CA 1
ATOM 581 C C . VAL A 1 77 ? 69.170 -16.401 -48.016 1.00 56.47 77 VAL A C 1
ATOM 583 O O . VAL A 1 77 ? 67.950 -16.272 -48.048 1.00 56.47 77 VAL A O 1
ATOM 586 N N . GLY A 1 78 ? 69.879 -16.624 -49.129 1.00 57.69 78 GLY A N 1
ATOM 587 C CA . GLY A 1 78 ? 69.258 -16.959 -50.421 1.00 57.69 78 GLY A CA 1
ATOM 588 C C . GLY A 1 78 ? 68.633 -15.798 -51.208 1.00 57.69 78 GLY A C 1
ATOM 589 O O . GLY A 1 78 ? 67.819 -16.042 -52.098 1.00 57.69 78 GLY A O 1
ATOM 590 N N . VAL A 1 79 ? 69.005 -14.540 -50.935 1.00 57.31 79 VAL A N 1
ATOM 591 C CA . VAL A 1 79 ? 68.452 -13.364 -51.634 1.00 57.31 79 VAL A CA 1
ATOM 592 C C . VAL A 1 79 ? 69.542 -12.568 -52.362 1.00 57.31 79 VAL A C 1
ATOM 594 O O . VAL A 1 79 ? 70.449 -12.036 -51.735 1.00 57.31 79 VAL A O 1
ATOM 597 N N . ASN A 1 80 ? 69.418 -12.431 -53.692 1.00 56.50 80 ASN A N 1
ATOM 598 C CA . ASN A 1 80 ? 70.177 -11.497 -54.551 1.00 56.50 80 ASN A CA 1
ATOM 599 C C . ASN A 1 80 ? 71.702 -11.431 -54.311 1.00 56.50 80 ASN A C 1
ATOM 601 O O . ASN A 1 80 ? 72.240 -10.347 -54.093 1.00 56.50 80 ASN A O 1
ATOM 605 N N . ALA A 1 81 ? 72.399 -12.570 -54.392 1.00 59.00 81 ALA A N 1
ATOM 606 C CA . ALA A 1 81 ? 73.862 -12.672 -54.259 1.00 59.00 81 ALA A CA 1
ATOM 607 C C . ALA A 1 81 ? 74.452 -12.068 -52.960 1.00 59.00 81 ALA A C 1
ATOM 609 O O . ALA A 1 81 ? 75.653 -11.811 -52.893 1.00 59.00 81 ALA A O 1
ATOM 610 N N . LEU A 1 82 ? 73.628 -11.839 -51.929 1.00 65.94 82 LEU A N 1
ATOM 611 C CA . LEU A 1 82 ? 74.077 -11.355 -50.625 1.00 65.94 82 LEU A CA 1
ATOM 612 C C . LEU A 1 82 ? 74.755 -12.485 -49.837 1.00 65.94 82 LEU A C 1
ATOM 614 O O . LEU A 1 82 ? 74.329 -13.639 -49.888 1.00 65.94 82 LEU A O 1
ATOM 618 N N . ILE A 1 83 ? 75.807 -12.136 -49.095 1.00 66.56 83 ILE A N 1
ATOM 619 C CA . ILE A 1 83 ? 76.549 -13.062 -48.232 1.00 66.56 83 ILE A CA 1
ATOM 620 C C . ILE A 1 83 ? 75.681 -13.419 -47.016 1.00 66.56 83 ILE A C 1
ATOM 622 O O . ILE A 1 83 ? 75.131 -12.528 -46.369 1.00 66.56 83 ILE A O 1
ATOM 626 N N . SER A 1 84 ? 75.565 -14.713 -46.706 1.00 67.00 84 SER A N 1
ATOM 627 C CA . SER A 1 84 ? 74.766 -15.216 -45.580 1.00 67.00 84 SER A CA 1
ATOM 628 C C . SER A 1 84 ? 75.373 -14.888 -44.211 1.00 67.00 84 SER A C 1
ATOM 630 O O . SER A 1 84 ? 76.590 -14.768 -44.080 1.00 67.00 84 SER A O 1
ATOM 632 N N . GLY A 1 85 ? 74.515 -14.754 -43.193 1.00 68.12 85 GLY A N 1
ATOM 633 C CA . GLY A 1 85 ? 74.918 -14.490 -41.802 1.00 68.12 85 GLY A CA 1
ATOM 634 C C . GLY A 1 85 ? 75.285 -13.033 -41.498 1.00 68.12 85 GLY A C 1
ATOM 635 O O . GLY A 1 85 ? 75.961 -12.761 -40.511 1.00 68.12 85 GLY A O 1
ATOM 636 N N . GLN A 1 86 ? 74.889 -12.090 -42.357 1.00 73.38 86 GLN A N 1
ATOM 637 C CA . GLN A 1 86 ? 75.129 -10.659 -42.152 1.00 73.38 86 GLN A CA 1
ATOM 638 C C . GLN A 1 86 ? 73.949 -9.985 -41.437 1.00 73.38 86 GLN A C 1
ATOM 640 O O . GLN A 1 86 ? 72.790 -10.349 -41.651 1.00 73.38 86 GLN A O 1
ATOM 645 N N . THR A 1 87 ? 74.262 -8.965 -40.635 1.00 72.75 87 THR A N 1
ATOM 646 C CA . THR A 1 87 ? 73.297 -8.165 -39.868 1.00 72.75 87 THR A CA 1
ATOM 647 C C . THR A 1 87 ? 73.443 -6.687 -40.215 1.00 72.75 87 THR A C 1
ATOM 649 O O . THR A 1 87 ? 74.550 -6.151 -40.196 1.00 72.75 87 THR A O 1
ATOM 652 N N . LEU A 1 88 ? 72.321 -6.025 -40.508 1.00 74.69 88 LEU A N 1
ATOM 653 C CA . LEU A 1 88 ? 72.238 -4.576 -40.688 1.00 74.69 88 LEU A CA 1
ATOM 654 C C . LEU A 1 88 ? 71.353 -3.969 -39.592 1.00 74.69 88 LEU A C 1
ATOM 656 O O . LEU A 1 88 ? 70.161 -4.271 -39.506 1.00 74.69 88 LEU A O 1
ATOM 660 N N . GLU A 1 89 ? 71.936 -3.113 -38.758 1.00 72.81 89 GLU A N 1
ATOM 661 C CA . GLU A 1 89 ? 71.252 -2.464 -37.635 1.00 72.81 89 GLU A CA 1
ATOM 662 C C . GLU A 1 89 ? 70.741 -1.068 -38.013 1.00 72.81 89 GLU A C 1
ATOM 664 O O . GLU A 1 89 ? 71.376 -0.345 -38.786 1.00 72.81 89 GLU A O 1
ATOM 669 N N . PHE A 1 90 ? 69.592 -0.679 -37.453 1.00 76.25 90 PHE A N 1
ATOM 670 C CA . PHE A 1 90 ? 68.977 0.629 -37.675 1.00 76.25 90 PHE A CA 1
ATOM 671 C C . PHE A 1 90 ? 68.835 1.389 -36.358 1.00 76.25 90 PHE A C 1
ATOM 673 O O . PHE A 1 90 ? 68.500 0.817 -35.319 1.00 76.25 90 PHE A O 1
ATOM 680 N N . GLY A 1 91 ? 69.022 2.709 -36.408 1.00 63.19 91 GLY A N 1
ATOM 681 C CA . GLY A 1 91 ? 68.633 3.563 -35.290 1.00 63.19 91 GLY A CA 1
ATOM 682 C C . GLY A 1 91 ? 67.117 3.500 -35.078 1.00 63.19 91 GLY A C 1
ATOM 683 O O . GLY A 1 91 ? 66.353 3.669 -36.025 1.00 63.19 91 GLY A O 1
ATOM 684 N N . SER A 1 92 ? 66.667 3.299 -33.836 1.00 53.44 92 SER A N 1
ATOM 685 C CA . SER A 1 92 ? 65.237 3.284 -33.476 1.00 53.44 92 SER A CA 1
ATOM 686 C C . SER A 1 92 ? 64.547 4.647 -33.653 1.00 53.44 92 SER A C 1
ATOM 688 O O . SER A 1 92 ? 63.318 4.712 -33.693 1.00 53.44 92 SER A O 1
ATOM 690 N N . THR A 1 93 ? 65.335 5.721 -33.779 1.00 47.59 93 THR A N 1
ATOM 691 C CA . THR A 1 93 ? 64.936 7.095 -34.116 1.00 47.59 93 THR A CA 1
ATOM 692 C C . THR A 1 93 ? 66.091 7.808 -34.836 1.00 47.59 93 THR A C 1
ATOM 694 O O . THR A 1 93 ? 67.248 7.567 -34.494 1.00 47.59 93 THR A O 1
ATOM 697 N N . GLY A 1 94 ? 65.810 8.726 -35.769 1.00 58.81 94 GLY A N 1
ATOM 698 C CA . GLY A 1 94 ? 66.832 9.514 -36.487 1.00 58.81 94 GLY A CA 1
ATOM 699 C C . GLY A 1 94 ? 67.127 9.024 -37.915 1.00 58.81 94 GLY A C 1
ATOM 700 O O . GLY A 1 94 ? 66.356 8.255 -38.483 1.00 58.81 94 GLY A O 1
ATOM 701 N N . LEU A 1 95 ? 68.223 9.503 -38.522 1.00 53.38 95 LEU A N 1
ATOM 702 C CA . LEU A 1 95 ? 68.635 9.163 -39.894 1.00 53.38 95 LEU A CA 1
ATOM 703 C C . LEU A 1 95 ? 69.730 8.085 -39.883 1.00 53.38 95 LEU A C 1
ATOM 705 O O . LEU A 1 95 ? 70.810 8.313 -39.346 1.00 53.38 95 LEU A O 1
ATOM 709 N N . THR A 1 96 ? 69.478 6.941 -40.527 1.00 67.75 96 THR A N 1
ATOM 710 C CA . THR A 1 96 ? 70.491 5.894 -40.766 1.00 67.75 96 THR A CA 1
ATOM 711 C C . THR A 1 96 ? 70.968 5.974 -42.220 1.00 67.75 96 THR A C 1
ATOM 713 O O . THR A 1 96 ? 70.161 5.832 -43.138 1.00 67.75 96 THR A O 1
ATOM 716 N N . ILE A 1 97 ? 72.265 6.217 -42.446 1.00 71.00 97 ILE A N 1
ATOM 717 C CA . ILE A 1 97 ? 72.875 6.308 -43.785 1.00 71.00 97 ILE A CA 1
ATOM 718 C C . ILE A 1 97 ? 73.614 5.000 -44.088 1.00 71.00 97 ILE A C 1
ATOM 720 O O . ILE A 1 97 ? 74.534 4.633 -43.365 1.00 71.00 97 ILE A O 1
ATOM 724 N N . VAL A 1 98 ? 73.243 4.320 -45.178 1.00 72.44 98 VAL A N 1
ATOM 725 C CA . VAL A 1 98 ? 73.897 3.081 -45.635 1.00 72.44 98 VAL A CA 1
ATOM 726 C C . VAL A 1 98 ? 74.621 3.344 -46.958 1.00 72.44 98 VAL A C 1
ATOM 728 O O . VAL A 1 98 ? 73.986 3.548 -47.994 1.00 72.44 98 VAL A O 1
ATOM 731 N N . TYR A 1 99 ? 75.956 3.347 -46.920 1.00 76.00 99 TYR A N 1
ATOM 732 C CA . TYR A 1 99 ? 76.836 3.604 -48.068 1.00 76.00 99 TYR A CA 1
ATOM 733 C C . TYR A 1 99 ? 77.508 2.318 -48.581 1.00 76.00 99 TYR A C 1
ATOM 735 O O . TYR A 1 99 ? 77.682 1.349 -47.850 1.00 76.00 99 TYR A O 1
ATOM 743 N N . GLY A 1 100 ? 77.903 2.319 -49.854 1.00 75.38 100 GLY A N 1
ATOM 744 C CA . GLY A 1 100 ? 78.711 1.275 -50.480 1.00 75.38 100 GLY A CA 1
ATOM 745 C C . GLY A 1 100 ? 78.892 1.543 -51.972 1.00 75.38 100 GLY A C 1
ATOM 746 O O . GLY A 1 100 ? 78.112 2.295 -52.562 1.00 75.38 100 GLY A O 1
ATOM 747 N N . ASP A 1 101 ? 79.852 0.883 -52.609 1.00 66.44 101 ASP A N 1
ATOM 748 C CA . ASP A 1 101 ? 80.153 1.070 -54.036 1.00 66.44 101 ASP A CA 1
ATOM 749 C C . ASP A 1 101 ? 79.100 0.428 -54.958 1.00 66.44 101 ASP A C 1
ATOM 751 O O . ASP A 1 101 ? 78.244 -0.352 -54.528 1.00 66.44 101 ASP A O 1
ATOM 755 N N . ASN A 1 102 ? 79.097 0.761 -56.250 1.00 70.38 102 ASN A N 1
ATOM 756 C CA . ASN A 1 102 ? 78.175 0.119 -57.193 1.00 70.38 102 ASN A CA 1
ATOM 757 C C . ASN A 1 102 ? 78.328 -1.414 -57.156 1.00 70.38 102 ASN A C 1
ATOM 759 O O . ASN A 1 102 ? 79.428 -1.934 -57.037 1.00 70.38 102 ASN A O 1
ATOM 763 N N . ALA A 1 103 ? 77.197 -2.126 -57.221 1.00 67.06 103 ALA A N 1
ATOM 764 C CA . ALA A 1 103 ? 77.092 -3.581 -57.039 1.00 67.06 103 ALA A CA 1
ATOM 765 C C . ALA A 1 103 ? 77.397 -4.139 -55.627 1.00 67.06 103 ALA A C 1
ATOM 767 O O . ALA A 1 103 ? 77.330 -5.348 -55.437 1.00 67.06 103 ALA A O 1
ATOM 768 N N . SER A 1 104 ? 77.584 -3.302 -54.598 1.00 73.81 104 SER A N 1
ATOM 769 C CA . SER A 1 104 ? 77.840 -3.753 -53.212 1.00 73.81 104 SER A CA 1
ATOM 770 C C . SER A 1 104 ? 76.636 -4.368 -52.463 1.00 73.81 104 SER A C 1
ATOM 772 O O . SER A 1 104 ? 76.667 -4.490 -51.243 1.00 73.81 104 SER A O 1
ATOM 774 N N . GLY A 1 105 ? 75.523 -4.669 -53.142 1.00 69.81 105 GLY A N 1
ATOM 775 C CA . GLY A 1 105 ? 74.337 -5.278 -52.515 1.00 69.81 105 GLY A CA 1
ATOM 776 C C . GLY A 1 105 ? 73.328 -4.323 -51.850 1.00 69.81 105 GLY A C 1
ATOM 777 O O . GLY A 1 105 ? 72.274 -4.784 -51.415 1.00 69.81 105 GLY A O 1
ATOM 778 N N . LYS A 1 106 ? 73.559 -2.997 -51.840 1.00 78.31 106 LYS A N 1
ATOM 779 C CA . LYS A 1 106 ? 72.637 -1.985 -51.253 1.00 78.31 106 LYS A CA 1
ATOM 780 C C . LYS A 1 106 ? 71.184 -2.135 -51.716 1.00 78.31 106 LYS A C 1
ATOM 782 O O . LYS A 1 106 ? 70.266 -2.201 -50.902 1.00 78.31 106 LYS A O 1
ATOM 787 N N . SER A 1 107 ? 70.969 -2.241 -53.029 1.00 70.69 107 SER A N 1
ATOM 788 C CA . SER A 1 107 ? 69.627 -2.401 -53.606 1.00 70.69 107 SER A CA 1
ATOM 789 C C . SER A 1 107 ? 68.978 -3.743 -53.237 1.00 70.69 107 SER A C 1
ATOM 791 O O . SER A 1 107 ? 67.758 -3.862 -53.303 1.00 70.69 107 SER A O 1
ATOM 793 N N . GLY A 1 108 ? 69.769 -4.753 -52.855 1.00 70.81 108 GLY A N 1
ATOM 794 C CA . GLY A 1 108 ? 69.283 -6.037 -52.345 1.00 70.81 108 GLY A CA 1
ATOM 795 C C . GLY A 1 108 ? 68.632 -5.889 -50.970 1.00 70.81 108 GLY A C 1
ATOM 796 O O . GLY A 1 108 ? 67.470 -6.263 -50.815 1.00 70.81 108 GLY A O 1
ATOM 797 N N . TYR A 1 109 ? 69.331 -5.254 -50.023 1.00 71.50 109 TYR A N 1
ATOM 798 C CA . TYR A 1 109 ? 68.791 -4.930 -48.696 1.00 71.50 109 TYR A CA 1
ATOM 799 C C . TYR A 1 109 ? 67.583 -3.986 -48.774 1.00 71.50 109 TYR A C 1
ATOM 801 O O . TYR A 1 109 ? 66.561 -4.245 -48.145 1.00 71.50 109 TYR A O 1
ATOM 809 N N . ALA A 1 110 ? 67.639 -2.948 -49.617 1.00 67.25 110 ALA A N 1
ATOM 810 C CA . ALA A 1 110 ? 66.517 -2.021 -49.789 1.00 67.25 110 ALA A CA 1
ATOM 811 C C . ALA A 1 110 ? 65.236 -2.720 -50.288 1.00 67.25 110 ALA A C 1
ATOM 813 O O . ALA A 1 110 ? 64.145 -2.440 -49.795 1.00 67.25 110 ALA A O 1
ATOM 814 N N . ARG A 1 111 ? 65.351 -3.664 -51.235 1.00 69.31 111 ARG A N 1
ATOM 815 C CA . ARG A 1 111 ? 64.194 -4.422 -51.748 1.00 69.31 111 ARG A CA 1
ATOM 816 C C . ARG A 1 111 ? 63.596 -5.371 -50.715 1.00 69.31 111 ARG A C 1
ATOM 818 O O . ARG A 1 111 ? 62.382 -5.541 -50.724 1.00 69.31 111 ARG A O 1
ATOM 825 N N . LEU A 1 112 ? 64.416 -5.984 -49.859 1.00 71.06 112 LEU A N 1
ATOM 826 C CA . LEU A 1 112 ? 63.928 -6.841 -48.773 1.00 71.06 112 LEU A CA 1
ATOM 827 C C . LEU A 1 112 ? 63.081 -6.037 -47.786 1.00 71.06 112 LEU A C 1
ATOM 829 O O . LEU A 1 112 ? 61.927 -6.383 -47.557 1.00 71.06 112 LEU A O 1
ATOM 833 N N . ILE A 1 113 ? 63.605 -4.897 -47.330 1.00 70.19 113 ILE A N 1
ATOM 834 C CA . ILE A 1 113 ? 62.900 -3.986 -46.418 1.00 70.19 113 ILE A CA 1
ATOM 835 C C . ILE A 1 113 ? 61.584 -3.503 -47.043 1.00 70.19 113 ILE A C 1
ATOM 837 O O . ILE A 1 113 ? 60.539 -3.538 -46.399 1.00 70.19 113 ILE A O 1
ATOM 841 N N . MET A 1 114 ? 61.604 -3.104 -48.320 1.00 61.09 114 MET A N 1
ATOM 842 C CA . MET A 1 114 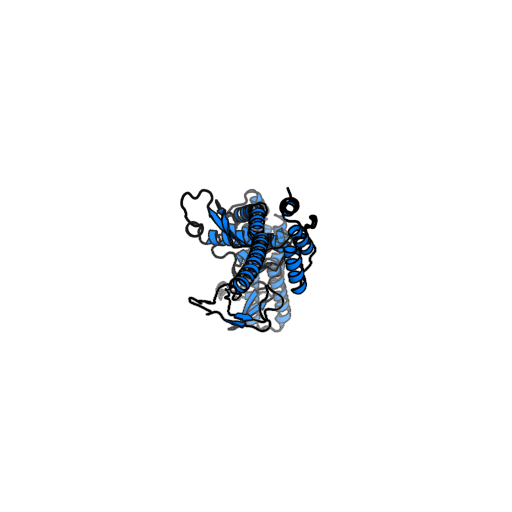? 60.387 -2.686 -49.025 1.00 61.09 114 MET A CA 1
ATOM 843 C C . MET A 1 114 ? 59.376 -3.828 -49.183 1.00 61.09 114 MET A C 1
ATOM 845 O O . MET A 1 114 ? 58.177 -3.591 -49.070 1.00 61.09 114 MET A O 1
ATOM 849 N N . LYS A 1 115 ? 59.820 -5.061 -49.450 1.00 69.75 115 LYS A N 1
ATOM 850 C CA . LYS A 1 115 ? 58.929 -6.218 -49.619 1.00 69.75 115 LYS A CA 1
ATOM 851 C C . LYS A 1 115 ? 58.243 -6.592 -48.305 1.00 69.75 115 LYS A C 1
ATOM 853 O O . LYS A 1 115 ? 57.035 -6.832 -48.315 1.00 69.75 115 LYS A O 1
ATOM 858 N N . ASP A 1 116 ? 58.985 -6.595 -47.203 1.00 65.31 116 ASP A N 1
ATOM 859 C CA . ASP A 1 116 ? 58.438 -6.865 -45.872 1.00 65.31 116 ASP A CA 1
ATOM 860 C C . ASP A 1 116 ? 57.479 -5.757 -45.437 1.00 65.31 116 ASP A C 1
ATOM 862 O O . ASP A 1 116 ? 56.387 -6.043 -44.945 1.00 65.31 116 ASP A O 1
ATOM 866 N N . GLU A 1 117 ? 57.816 -4.497 -45.722 1.00 65.38 117 GLU A N 1
ATOM 867 C CA . GLU A 1 117 ? 56.941 -3.361 -45.440 1.00 65.38 117 GLU A CA 1
ATOM 868 C C . GLU A 1 117 ? 55.655 -3.398 -46.279 1.00 65.38 117 GLU A C 1
ATOM 870 O O . GLU A 1 117 ? 54.565 -3.195 -45.751 1.00 65.38 117 GLU A O 1
ATOM 875 N N . VAL A 1 118 ? 55.729 -3.752 -47.566 1.00 65.25 118 VAL A N 1
ATOM 876 C CA . VAL A 1 118 ? 54.537 -3.960 -48.409 1.00 65.25 118 VAL A CA 1
ATOM 877 C C . VAL A 1 118 ? 53.691 -5.132 -47.897 1.00 65.25 118 VAL A C 1
ATOM 879 O O . VAL A 1 118 ? 52.462 -5.041 -47.880 1.00 65.25 118 VAL A O 1
ATOM 882 N N . GLY A 1 119 ? 54.315 -6.224 -47.447 1.00 68.31 119 GLY A N 1
ATOM 883 C CA . GLY A 1 119 ? 53.619 -7.346 -46.810 1.00 68.31 119 GLY A CA 1
ATOM 884 C C . GLY A 1 119 ? 52.909 -6.933 -45.517 1.00 68.31 119 GLY A C 1
ATOM 885 O O . GLY A 1 119 ? 51.740 -7.270 -45.313 1.00 68.31 119 GLY A O 1
ATOM 886 N N . ARG A 1 120 ? 53.580 -6.136 -44.677 1.00 74.25 120 ARG A N 1
ATOM 887 C CA . ARG A 1 120 ? 53.020 -5.558 -43.451 1.00 74.25 120 ARG A CA 1
ATOM 888 C C . ARG A 1 120 ? 51.851 -4.622 -43.752 1.00 74.25 120 ARG A C 1
ATOM 890 O O . ARG A 1 120 ? 50.828 -4.713 -43.082 1.00 74.25 120 ARG A O 1
ATOM 897 N N . LEU A 1 121 ? 51.967 -3.764 -44.767 1.00 63.50 121 LEU A N 1
ATOM 898 C CA . LEU A 1 121 ? 50.907 -2.840 -45.181 1.00 63.50 121 LEU A CA 1
ATOM 899 C C . LEU A 1 121 ? 49.661 -3.581 -45.688 1.00 63.50 121 LEU A C 1
ATOM 901 O O . LEU A 1 121 ? 48.557 -3.201 -45.310 1.00 63.50 121 LEU A O 1
ATOM 905 N N . LYS A 1 122 ? 49.818 -4.680 -46.440 1.00 68.69 122 LYS A N 1
ATOM 906 C CA . LYS A 1 122 ? 48.690 -5.539 -46.854 1.00 68.69 122 LYS A CA 1
ATOM 907 C C . LYS A 1 122 ? 47.998 -6.211 -45.667 1.00 68.69 122 LYS A C 1
ATOM 909 O O . LYS A 1 122 ? 46.773 -6.219 -45.598 1.00 68.69 122 LYS A O 1
ATOM 914 N N . LYS A 1 123 ? 48.768 -6.735 -44.704 1.00 64.44 123 LYS A N 1
ATOM 915 C CA . LYS A 1 123 ? 48.209 -7.282 -43.453 1.00 64.44 123 LYS A CA 1
ATOM 916 C C . LYS A 1 123 ? 47.485 -6.205 -42.643 1.00 64.44 123 LYS A C 1
ATOM 918 O O . LYS A 1 123 ? 46.391 -6.444 -42.149 1.00 64.44 123 LYS A O 1
ATOM 923 N N . LEU A 1 124 ? 48.063 -5.007 -42.542 1.00 65.75 124 LEU A N 1
ATOM 924 C CA . LEU A 1 124 ? 47.449 -3.863 -41.866 1.00 65.75 124 LEU A CA 1
ATOM 925 C C . LEU A 1 124 ? 46.129 -3.454 -42.535 1.00 65.75 124 LEU A C 1
ATOM 927 O O . LEU A 1 124 ? 45.175 -3.113 -41.842 1.00 65.75 124 LEU A O 1
ATOM 931 N N . GLU A 1 125 ? 46.067 -3.472 -43.864 1.00 68.12 125 GLU A N 1
ATOM 932 C CA . GLU A 1 125 ? 44.854 -3.179 -44.628 1.00 68.12 125 GLU A CA 1
ATOM 933 C C . GLU A 1 125 ? 43.770 -4.242 -44.405 1.00 68.12 125 GLU A C 1
ATOM 935 O O . GLU A 1 125 ? 42.635 -3.884 -44.092 1.00 68.12 125 GLU A O 1
ATOM 940 N N . ALA A 1 126 ? 44.124 -5.532 -44.445 1.00 65.19 126 ALA A N 1
ATOM 941 C CA . ALA A 1 126 ? 43.208 -6.629 -44.124 1.00 65.19 126 ALA A CA 1
ATOM 942 C C . ALA A 1 126 ? 42.681 -6.540 -42.679 1.00 65.19 126 ALA A C 1
ATOM 944 O O . ALA A 1 126 ? 41.478 -6.651 -42.454 1.00 65.19 126 ALA A O 1
ATOM 945 N N . LEU A 1 127 ? 43.548 -6.231 -41.707 1.00 60.75 127 LEU A N 1
ATOM 946 C CA . LEU A 1 127 ? 43.159 -6.008 -40.310 1.00 60.75 127 LEU A CA 1
ATOM 947 C C . LEU A 1 127 ? 42.256 -4.778 -40.148 1.00 60.75 127 LEU A C 1
ATOM 949 O O . LEU A 1 127 ? 41.299 -4.811 -39.378 1.00 60.75 127 LEU A O 1
ATOM 953 N N . LYS A 1 128 ? 42.513 -3.689 -40.883 1.00 60.59 128 LYS A N 1
ATOM 954 C CA . LYS A 1 128 ? 41.633 -2.508 -40.902 1.00 60.59 128 LYS A CA 1
ATOM 955 C C . LYS A 1 128 ? 40.269 -2.827 -41.520 1.00 60.59 128 LYS A C 1
ATOM 957 O O . LYS A 1 128 ? 39.261 -2.353 -40.999 1.00 60.59 128 LYS A O 1
ATOM 962 N N . ALA A 1 129 ? 40.225 -3.636 -42.578 1.00 62.38 129 ALA A N 1
ATOM 963 C CA . ALA A 1 129 ? 38.986 -4.083 -43.208 1.00 62.38 129 ALA A CA 1
ATOM 964 C C . ALA A 1 129 ? 38.180 -5.012 -42.283 1.00 62.38 129 ALA A C 1
ATOM 966 O O . ALA A 1 129 ? 36.989 -4.777 -42.083 1.00 62.38 129 ALA A O 1
ATOM 967 N N . ALA A 1 130 ? 38.828 -5.990 -41.640 1.00 59.88 130 ALA A N 1
ATOM 968 C CA . ALA A 1 130 ? 38.212 -6.860 -40.636 1.00 59.88 130 ALA A CA 1
ATOM 969 C C . ALA A 1 130 ? 37.702 -6.058 -39.424 1.00 59.88 130 ALA A C 1
ATOM 971 O O . ALA A 1 130 ? 36.563 -6.235 -38.997 1.00 59.88 130 ALA A O 1
ATOM 972 N N . ARG A 1 131 ? 38.485 -5.084 -38.936 1.00 57.88 131 ARG A N 1
ATOM 973 C CA . ARG A 1 131 ? 38.074 -4.151 -37.874 1.00 57.88 131 ARG A CA 1
ATOM 974 C C . ARG A 1 131 ? 36.859 -3.311 -38.273 1.00 57.88 131 ARG A C 1
ATOM 976 O O . ARG A 1 131 ? 35.971 -3.112 -37.451 1.00 57.88 131 ARG A O 1
ATOM 983 N N . SER A 1 132 ? 36.814 -2.809 -39.508 1.00 57.03 132 SER A N 1
ATOM 984 C CA . SER A 1 132 ? 35.661 -2.058 -40.021 1.00 57.03 132 SER A CA 1
ATOM 985 C C . SER A 1 132 ? 34.429 -2.946 -40.190 1.00 57.03 132 SER A C 1
ATOM 987 O O . SER A 1 132 ? 33.315 -2.479 -39.971 1.00 57.03 132 SER A O 1
ATOM 989 N N . ALA A 1 133 ? 34.610 -4.210 -40.580 1.00 53.09 133 ALA A N 1
ATOM 990 C CA . ALA A 1 133 ? 33.523 -5.175 -40.675 1.00 53.09 133 ALA A CA 1
ATOM 991 C C . ALA A 1 133 ? 32.979 -5.535 -39.281 1.00 53.09 133 ALA A C 1
ATOM 993 O O . ALA A 1 133 ? 31.768 -5.619 -39.117 1.00 53.09 133 ALA A O 1
ATOM 994 N N . ALA A 1 134 ? 33.837 -5.654 -38.265 1.00 53.78 134 ALA A N 1
ATOM 995 C CA . ALA A 1 134 ? 33.475 -5.916 -36.868 1.00 53.78 134 ALA A CA 1
ATOM 996 C C . ALA A 1 134 ? 32.964 -4.679 -36.089 1.00 53.78 134 ALA A C 1
ATOM 998 O O . ALA A 1 134 ? 32.811 -4.729 -34.866 1.00 53.78 134 ALA A O 1
ATOM 999 N N . ASP A 1 135 ? 32.692 -3.553 -36.762 1.00 61.28 135 ASP A N 1
ATOM 1000 C CA . ASP A 1 135 ? 32.217 -2.339 -36.100 1.00 61.28 135 ASP A CA 1
ATOM 1001 C C . ASP A 1 135 ? 30.783 -2.506 -35.549 1.00 61.28 135 ASP A C 1
ATOM 1003 O O . ASP A 1 135 ? 29.790 -2.642 -36.272 1.00 61.28 135 ASP A O 1
ATOM 1007 N N . THR A 1 136 ? 30.675 -2.434 -34.220 1.00 58.97 136 THR A N 1
ATOM 1008 C CA . THR A 1 136 ? 29.429 -2.557 -33.442 1.00 58.97 136 THR A CA 1
ATOM 1009 C C . THR A 1 136 ? 28.401 -1.449 -33.702 1.00 58.97 136 THR A C 1
ATOM 1011 O O . THR A 1 136 ? 27.280 -1.519 -33.185 1.00 58.97 136 THR A O 1
ATOM 1014 N N . ASN A 1 137 ? 28.747 -0.415 -34.475 1.00 63.03 137 ASN A N 1
ATOM 1015 C CA . ASN A 1 137 ? 27.868 0.719 -34.764 1.00 63.03 137 ASN A CA 1
ATOM 1016 C C . ASN A 1 137 ? 26.536 0.297 -35.398 1.00 63.03 137 ASN A C 1
ATOM 1018 O O . ASN A 1 137 ? 25.483 0.762 -34.963 1.00 63.03 137 ASN A O 1
ATOM 1022 N N . SER A 1 138 ? 26.554 -0.622 -36.366 1.00 65.31 138 SER A N 1
ATOM 1023 C CA . SER A 1 138 ? 25.331 -1.077 -37.047 1.00 65.31 138 SER A CA 1
ATOM 1024 C C . SER A 1 138 ? 24.389 -1.863 -36.119 1.00 65.31 138 SER A C 1
ATOM 1026 O O . SER A 1 138 ? 23.180 -1.625 -36.124 1.00 65.31 138 SER A O 1
ATOM 1028 N N . VAL A 1 139 ? 24.946 -2.721 -35.255 1.00 64.81 139 VAL A N 1
ATOM 1029 C CA . VAL A 1 139 ? 24.217 -3.458 -34.204 1.00 64.81 139 VAL A CA 1
ATOM 1030 C C . VAL A 1 139 ? 23.617 -2.484 -33.185 1.00 64.81 139 VAL A C 1
ATOM 1032 O O . VAL A 1 139 ? 22.433 -2.555 -32.860 1.00 64.81 139 VAL A O 1
ATOM 1035 N N . THR A 1 140 ? 24.415 -1.516 -32.719 1.00 62.06 140 THR A N 1
ATOM 1036 C CA . THR A 1 140 ? 23.992 -0.511 -31.728 1.00 62.06 140 THR A CA 1
ATOM 1037 C C . THR A 1 140 ? 22.870 0.377 -32.275 1.00 62.06 140 THR A C 1
ATOM 1039 O O . THR A 1 140 ? 21.911 0.683 -31.560 1.00 62.06 140 THR A O 1
ATOM 1042 N N . GLN A 1 141 ? 22.953 0.770 -33.551 1.00 68.00 141 GLN A N 1
ATOM 1043 C CA . GLN A 1 141 ? 21.913 1.543 -34.231 1.00 68.00 141 GLN A CA 1
ATOM 1044 C C . GLN A 1 141 ? 20.619 0.741 -34.396 1.00 68.00 141 GLN A C 1
ATOM 1046 O O . GLN A 1 141 ? 19.553 1.268 -34.081 1.00 68.00 141 GLN A O 1
ATOM 1051 N N . LYS A 1 142 ? 20.692 -0.529 -34.826 1.00 69.25 142 LYS A N 1
ATOM 1052 C CA . LYS A 1 142 ? 19.500 -1.380 -34.970 1.00 69.25 142 LYS A CA 1
ATOM 1053 C C . LYS A 1 142 ? 18.850 -1.678 -33.620 1.00 69.25 142 LYS A C 1
ATOM 1055 O O . LYS A 1 142 ? 17.636 -1.555 -33.517 1.00 69.25 142 LYS A O 1
ATOM 1060 N N . SER A 1 143 ? 19.632 -1.971 -32.578 1.00 63.31 143 SER A N 1
ATOM 1061 C CA . SER A 1 143 ? 19.123 -2.128 -31.208 1.00 63.31 143 SER A CA 1
ATOM 1062 C C . SER A 1 143 ? 18.399 -0.861 -30.743 1.00 63.31 143 SER A C 1
ATOM 1064 O O . SER A 1 143 ? 17.237 -0.932 -30.363 1.00 63.31 143 SER A O 1
ATOM 1066 N N . SER A 1 144 ? 19.017 0.317 -30.893 1.00 62.38 144 SER A N 1
ATOM 1067 C CA . SER A 1 144 ? 18.382 1.595 -30.531 1.00 62.38 144 SER A CA 1
ATOM 1068 C C . SER A 1 144 ? 17.096 1.864 -31.326 1.00 62.38 144 SER A C 1
ATOM 1070 O O . SER A 1 144 ? 16.129 2.383 -30.773 1.00 62.38 144 SER A O 1
ATOM 1072 N N . ALA A 1 145 ? 17.066 1.513 -32.616 1.00 67.44 145 ALA A N 1
ATOM 1073 C CA . ALA A 1 145 ? 15.887 1.661 -33.466 1.00 67.44 145 ALA A CA 1
ATOM 1074 C C . ALA A 1 145 ? 14.744 0.718 -33.050 1.00 67.44 145 ALA A C 1
ATOM 1076 O O . ALA A 1 145 ? 13.608 1.166 -32.920 1.00 67.44 145 ALA A O 1
ATOM 1077 N N . LEU A 1 146 ? 15.044 -0.557 -32.782 1.00 62.62 146 LEU A N 1
ATOM 1078 C CA . LEU A 1 146 ? 14.059 -1.545 -32.335 1.00 62.62 146 LEU A CA 1
ATOM 1079 C C . LEU A 1 146 ? 13.487 -1.193 -30.961 1.00 62.62 146 LEU A C 1
ATOM 1081 O O . LEU A 1 146 ? 12.273 -1.257 -30.773 1.00 62.62 146 LEU A O 1
ATOM 1085 N N . THR A 1 147 ? 14.328 -0.760 -30.019 1.00 61.03 147 THR A N 1
ATOM 1086 C CA . THR A 1 147 ? 13.859 -0.335 -28.695 1.00 61.03 147 THR A CA 1
ATOM 1087 C C . THR A 1 147 ? 12.955 0.896 -28.805 1.00 61.03 147 THR A C 1
ATOM 1089 O O . THR A 1 147 ? 11.885 0.916 -28.199 1.00 61.03 147 THR A O 1
ATOM 1092 N N . ARG A 1 148 ? 13.302 1.878 -29.654 1.00 62.94 148 ARG A N 1
ATOM 1093 C CA . ARG A 1 148 ? 12.430 3.035 -29.931 1.00 62.94 148 ARG A CA 1
ATOM 1094 C C . ARG A 1 148 ? 11.101 2.650 -30.575 1.00 62.94 148 ARG A C 1
ATOM 1096 O O . ARG A 1 148 ? 10.080 3.249 -30.264 1.00 62.94 148 ARG A O 1
ATOM 1103 N N . GLN A 1 149 ? 11.106 1.681 -31.483 1.00 62.81 149 GLN A N 1
ATOM 1104 C CA . GLN A 1 149 ? 9.912 1.312 -32.238 1.00 62.81 149 GLN A CA 1
ATOM 1105 C C . GLN A 1 149 ? 8.944 0.437 -31.433 1.00 62.81 149 GLN A C 1
ATOM 1107 O O . GLN A 1 149 ? 7.735 0.650 -31.502 1.00 62.81 149 GLN A O 1
ATOM 1112 N N . TYR A 1 150 ? 9.458 -0.545 -30.688 1.00 58.59 150 TYR A N 1
ATOM 1113 C CA . TYR A 1 150 ? 8.631 -1.574 -30.050 1.00 58.59 150 TYR A CA 1
ATOM 1114 C C . TYR A 1 150 ? 8.521 -1.413 -28.529 1.00 58.59 150 TYR A C 1
ATOM 1116 O O . TYR A 1 150 ? 7.438 -1.623 -27.990 1.00 58.59 150 TYR A O 1
ATOM 1124 N N . ALA A 1 151 ? 9.585 -0.995 -27.833 1.00 60.81 151 ALA A N 1
ATOM 1125 C CA . ALA A 1 151 ? 9.549 -0.849 -26.375 1.00 60.81 151 ALA A CA 1
ATOM 1126 C C . ALA A 1 151 ? 8.986 0.515 -25.947 1.00 60.81 151 ALA A C 1
ATOM 1128 O O . ALA A 1 151 ? 8.134 0.567 -25.066 1.00 60.81 151 ALA A O 1
ATOM 1129 N N . THR A 1 152 ? 9.372 1.614 -26.610 1.00 66.75 152 THR A N 1
ATOM 1130 C CA . THR A 1 152 ? 8.903 2.961 -26.228 1.00 66.75 152 THR A CA 1
ATOM 1131 C C . THR A 1 152 ? 7.391 3.102 -26.324 1.00 66.75 152 THR A C 1
ATOM 1133 O O . THR A 1 152 ? 6.806 3.719 -25.446 1.00 66.75 152 THR A O 1
ATOM 1136 N N . LYS A 1 153 ? 6.736 2.518 -27.337 1.00 72.88 153 LYS A N 1
ATOM 1137 C CA . LYS A 1 153 ? 5.276 2.627 -27.462 1.00 72.88 153 LYS A CA 1
ATOM 1138 C C . LYS A 1 153 ? 4.550 1.876 -26.347 1.00 72.88 153 LYS A C 1
ATOM 1140 O O . LYS A 1 153 ? 3.672 2.446 -25.719 1.00 72.88 153 LYS A O 1
ATOM 1145 N N . MET A 1 154 ? 4.937 0.629 -26.072 1.00 76.88 154 MET A N 1
ATOM 1146 C CA . MET A 1 154 ? 4.314 -0.154 -24.999 1.00 76.88 154 MET A CA 1
ATOM 1147 C C . MET A 1 154 ? 4.530 0.497 -23.630 1.00 76.88 154 MET A C 1
ATOM 1149 O O . MET A 1 154 ? 3.590 0.578 -22.844 1.00 76.88 154 MET A O 1
ATOM 1153 N N . ILE A 1 155 ? 5.744 0.995 -23.373 1.00 80.00 155 ILE A N 1
ATOM 1154 C CA . ILE A 1 155 ? 6.078 1.691 -22.128 1.00 80.00 155 ILE A CA 1
ATOM 1155 C C . ILE A 1 155 ? 5.317 3.015 -22.023 1.00 80.00 155 ILE A C 1
ATOM 1157 O O . ILE A 1 155 ? 4.763 3.303 -20.972 1.00 80.00 155 ILE A O 1
ATOM 1161 N N . LEU A 1 156 ? 5.230 3.797 -23.102 1.00 79.94 156 LEU A N 1
ATOM 1162 C CA . LEU A 1 156 ? 4.467 5.046 -23.124 1.00 79.94 156 LEU A CA 1
ATOM 1163 C C . LEU A 1 156 ? 2.972 4.801 -22.898 1.00 79.94 156 LEU A C 1
ATOM 1165 O O . LEU A 1 156 ? 2.348 5.536 -22.137 1.00 79.94 156 LEU A O 1
ATOM 1169 N N . ASP A 1 157 ? 2.406 3.775 -23.535 1.00 83.81 157 ASP A N 1
ATOM 1170 C CA . ASP A 1 157 ? 0.997 3.416 -23.386 1.00 83.81 157 ASP A CA 1
ATOM 1171 C C . ASP A 1 157 ? 0.695 2.993 -21.937 1.00 83.81 157 ASP A C 1
ATOM 1173 O O . ASP A 1 157 ? -0.313 3.418 -21.372 1.00 83.81 157 ASP A O 1
ATOM 1177 N N . GLU A 1 158 ? 1.561 2.183 -21.316 1.00 87.38 158 GLU A N 1
ATOM 1178 C CA . GLU A 1 158 ? 1.395 1.777 -19.913 1.00 87.38 158 GLU A CA 1
ATOM 1179 C C . GLU A 1 158 ? 1.621 2.943 -18.950 1.00 87.38 158 GLU A C 1
ATOM 1181 O O . GLU A 1 158 ? 0.803 3.169 -18.065 1.00 87.38 158 GLU A O 1
ATOM 1186 N N . PHE A 1 159 ? 2.648 3.758 -19.178 1.00 88.06 159 PHE A N 1
ATOM 1187 C CA . PHE A 1 159 ? 2.890 4.956 -18.382 1.00 88.06 159 PHE A CA 1
ATOM 1188 C C . PHE A 1 159 ? 1.713 5.924 -18.432 1.00 88.06 159 PHE A C 1
ATOM 1190 O O . PHE A 1 159 ? 1.286 6.434 -17.399 1.00 88.06 159 PHE A O 1
ATOM 1197 N N . THR A 1 160 ? 1.140 6.138 -19.617 1.00 87.31 160 THR A N 1
ATOM 1198 C CA . THR A 1 160 ? -0.052 6.976 -19.779 1.00 87.31 160 THR A CA 1
ATOM 1199 C C . THR A 1 160 ? -1.203 6.420 -18.942 1.00 87.31 160 THR A C 1
ATOM 1201 O O . THR A 1 160 ? -1.791 7.163 -18.157 1.00 87.31 160 THR A O 1
ATOM 1204 N N . ARG A 1 161 ? -1.457 5.104 -19.002 1.00 90.00 161 ARG A N 1
ATOM 1205 C CA . ARG A 1 161 ? -2.464 4.454 -18.148 1.00 90.00 161 ARG A CA 1
ATOM 1206 C C . ARG A 1 161 ? -2.192 4.673 -16.662 1.00 90.00 161 ARG A C 1
ATOM 1208 O O . ARG A 1 161 ? -3.108 5.055 -15.941 1.00 90.00 161 ARG A O 1
ATOM 1215 N N . GLU A 1 162 ? -0.965 4.468 -16.193 1.00 91.62 162 GLU A N 1
ATOM 1216 C CA . GLU A 1 162 ? -0.633 4.647 -14.775 1.00 91.62 162 GLU A CA 1
ATOM 1217 C C . GLU A 1 162 ? -0.793 6.103 -14.323 1.00 91.62 162 GLU A C 1
ATOM 1219 O O . GLU A 1 162 ? -1.377 6.374 -13.272 1.00 91.62 162 GLU A O 1
ATOM 1224 N N . THR A 1 163 ? -0.368 7.064 -15.147 1.00 89.69 163 THR A N 1
ATOM 1225 C CA . THR A 1 163 ? -0.583 8.488 -14.858 1.00 89.69 163 THR A CA 1
ATOM 1226 C C . THR A 1 163 ? -2.066 8.861 -14.805 1.00 89.69 163 THR A C 1
ATOM 1228 O O . THR A 1 163 ? -2.465 9.614 -13.917 1.00 89.69 163 THR A O 1
ATOM 1231 N N . GLU A 1 164 ? -2.909 8.298 -15.676 1.00 89.31 164 GLU A N 1
ATOM 1232 C CA . GLU A 1 164 ? -4.361 8.512 -15.657 1.00 89.31 164 GLU A CA 1
ATOM 1233 C C . GLU A 1 164 ? -5.013 7.889 -14.416 1.00 89.31 164 GLU A C 1
ATOM 1235 O O . GLU A 1 164 ? -5.827 8.541 -13.754 1.00 89.31 164 GLU A O 1
ATOM 1240 N N . ARG A 1 165 ? -4.611 6.663 -14.051 1.00 90.69 165 ARG A N 1
ATOM 1241 C CA . ARG A 1 165 ? -5.073 5.972 -12.835 1.00 90.69 165 ARG A CA 1
ATOM 1242 C C . ARG A 1 165 ? -4.742 6.769 -11.571 1.00 90.69 165 ARG A C 1
ATOM 1244 O O . ARG A 1 165 ? -5.566 6.821 -10.660 1.00 90.69 165 ARG A O 1
ATOM 1251 N N . LEU A 1 166 ? -3.594 7.450 -11.541 1.00 90.38 166 LEU A N 1
ATOM 1252 C CA . LEU A 1 166 ? -3.174 8.328 -10.440 1.00 90.38 166 LEU A CA 1
ATOM 1253 C C . LEU A 1 166 ? -3.607 9.801 -10.603 1.00 90.38 166 LEU A C 1
ATOM 1255 O O . LEU A 1 166 ? -3.182 10.667 -9.834 1.00 90.38 166 LEU A O 1
ATOM 1259 N N . GLN A 1 167 ? -4.484 10.093 -11.571 1.00 88.56 167 GLN A N 1
ATOM 1260 C CA . GLN A 1 167 ? -5.057 11.419 -11.836 1.00 88.56 167 GLN A CA 1
ATOM 1261 C C . GLN A 1 167 ? -4.017 12.522 -12.109 1.00 88.56 167 GLN A C 1
ATOM 1263 O O . GLN A 1 167 ? -4.227 13.699 -11.793 1.00 88.56 167 GLN A O 1
ATOM 1268 N N . LEU A 1 168 ? -2.895 12.164 -12.728 1.00 84.06 168 LEU A N 1
ATOM 1269 C CA . LEU A 1 168 ? -1.902 13.115 -13.214 1.00 84.06 168 LEU A CA 1
ATOM 1270 C C . LEU A 1 168 ? -2.317 13.632 -14.587 1.00 84.06 168 LEU A C 1
ATOM 1272 O O . LEU A 1 168 ? -2.462 12.882 -15.549 1.00 84.06 168 LEU A O 1
ATOM 1276 N N . ARG A 1 169 ? -2.511 14.946 -14.690 1.00 78.94 169 ARG A N 1
ATOM 1277 C CA . ARG A 1 169 ? -2.912 15.587 -15.945 1.00 78.94 169 ARG A CA 1
ATOM 1278 C C . ARG A 1 169 ? -1.686 16.090 -16.697 1.00 78.94 169 ARG A C 1
ATOM 1280 O O . ARG A 1 169 ? -0.803 16.698 -16.104 1.00 78.94 169 ARG 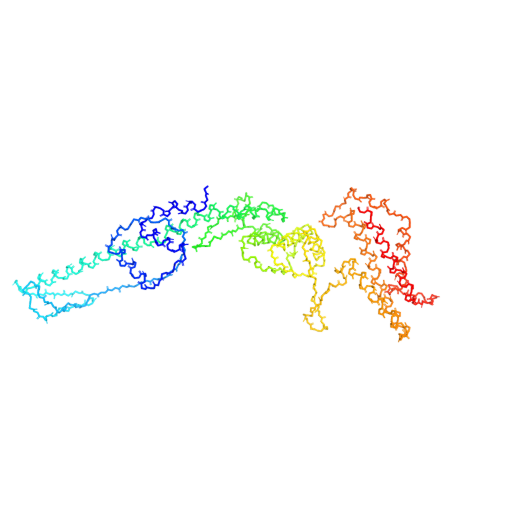A O 1
ATOM 1287 N N . ARG A 1 170 ? -1.705 15.945 -18.026 1.00 74.81 170 ARG A N 1
ATOM 1288 C CA . ARG A 1 170 ? -0.721 16.538 -18.957 1.00 74.81 170 ARG A CA 1
ATOM 1289 C C . ARG A 1 170 ? 0.726 16.076 -18.737 1.00 74.81 170 ARG A C 1
ATOM 1291 O O . ARG A 1 170 ? 1.653 16.829 -19.025 1.00 74.81 170 ARG A O 1
ATOM 1298 N N . VAL A 1 171 ? 0.918 14.846 -18.279 1.00 79.00 171 VAL A N 1
ATOM 1299 C CA . VAL A 1 171 ? 2.238 14.214 -18.195 1.00 79.00 171 VAL A CA 1
ATOM 1300 C C . VAL A 1 171 ? 2.401 13.239 -19.361 1.00 79.00 171 VAL A C 1
ATOM 1302 O O . VAL A 1 171 ? 1.449 12.575 -19.751 1.00 79.00 171 VAL A O 1
ATOM 1305 N N . THR A 1 172 ? 3.600 13.171 -19.930 1.00 74.81 172 THR A N 1
ATOM 1306 C CA . THR A 1 172 ? 4.010 12.170 -20.927 1.00 74.81 172 THR A CA 1
ATOM 1307 C C . THR A 1 172 ? 5.416 11.675 -20.594 1.00 74.81 172 THR A C 1
ATOM 1309 O O . THR A 1 172 ? 6.052 12.197 -19.679 1.00 74.81 172 THR A O 1
ATOM 1312 N N . LEU A 1 173 ? 5.934 10.692 -21.326 1.00 71.38 173 LEU A N 1
ATOM 1313 C CA . LEU A 1 173 ? 7.371 10.419 -21.352 1.00 71.38 173 LEU A CA 1
ATOM 1314 C C . LEU A 1 173 ? 7.999 11.136 -22.541 1.00 71.38 173 LEU A C 1
ATOM 1316 O O . LEU A 1 173 ? 7.541 10.978 -23.673 1.00 71.38 173 LEU A O 1
ATOM 1320 N N . ASP A 1 174 ? 9.059 11.894 -22.275 1.00 65.81 174 ASP A N 1
ATOM 1321 C CA . ASP A 1 174 ? 9.917 12.435 -23.320 1.00 65.81 174 ASP A CA 1
ATOM 1322 C C . ASP A 1 174 ? 11.056 11.436 -23.597 1.00 65.81 174 ASP A C 1
ATOM 1324 O O . ASP A 1 174 ? 11.712 10.931 -22.676 1.00 65.81 174 ASP A O 1
ATOM 1328 N N . ASP A 1 175 ? 11.317 11.157 -24.878 1.00 61.06 175 ASP A N 1
ATOM 1329 C CA . ASP A 1 175 ? 12.486 10.383 -25.310 1.00 61.06 175 ASP A CA 1
ATOM 1330 C C . ASP A 1 175 ? 13.701 11.312 -25.375 1.00 61.06 175 ASP A C 1
ATOM 1332 O O . ASP A 1 175 ? 13.799 12.158 -26.266 1.00 61.06 175 ASP A O 1
ATOM 1336 N N . LEU A 1 176 ? 14.645 11.168 -24.440 1.00 52.56 176 LEU A N 1
ATOM 1337 C CA . LEU A 1 176 ? 15.912 11.912 -24.498 1.00 52.56 176 LEU A CA 1
ATOM 1338 C C . LEU A 1 176 ? 17.096 11.057 -24.917 1.00 52.56 176 LEU A C 1
ATOM 1340 O O . LEU A 1 176 ? 18.251 11.415 -24.671 1.00 52.56 176 LEU A O 1
ATOM 1344 N N . GLY A 1 177 ? 16.804 9.952 -25.599 1.00 53.91 177 GLY A N 1
ATOM 1345 C CA . GLY A 1 177 ? 17.797 9.002 -26.039 1.00 53.91 177 GLY A CA 1
ATOM 1346 C C . GLY A 1 177 ? 18.405 8.216 -24.883 1.00 53.91 177 GLY A C 1
ATOM 1347 O O . GLY A 1 177 ? 17.936 8.217 -23.745 1.00 53.91 177 GLY A O 1
ATOM 1348 N N . GLY A 1 178 ? 19.465 7.485 -25.210 1.00 49.22 178 GLY A N 1
ATOM 1349 C CA . GLY A 1 178 ? 20.107 6.536 -24.317 1.00 49.22 178 GLY A CA 1
ATOM 1350 C C . GLY A 1 178 ? 21.594 6.382 -24.614 1.00 49.22 178 GLY A C 1
ATOM 1351 O O . GLY A 1 178 ? 22.049 6.679 -25.721 1.00 49.22 178 GLY A O 1
ATOM 1352 N N . ARG A 1 179 ? 22.369 5.905 -23.636 1.00 45.31 179 ARG A N 1
ATOM 1353 C CA . ARG A 1 179 ? 23.754 5.438 -23.841 1.00 45.31 179 ARG A CA 1
ATOM 1354 C C . ARG A 1 179 ? 23.726 3.921 -24.021 1.00 45.31 179 ARG A C 1
ATOM 1356 O O . ARG A 1 179 ? 22.939 3.269 -23.354 1.00 45.31 179 ARG A O 1
ATOM 1363 N N . LYS A 1 180 ? 24.562 3.387 -24.932 1.00 41.66 180 LYS A N 1
ATOM 1364 C CA . LYS A 1 180 ? 24.624 1.965 -25.367 1.00 41.66 180 LYS A CA 1
ATOM 1365 C C . LYS A 1 180 ? 23.832 0.992 -24.470 1.00 41.66 180 LYS A C 1
ATOM 1367 O O . LYS A 1 180 ? 24.328 0.594 -23.423 1.00 41.66 180 LYS A O 1
ATOM 1372 N N . GLY A 1 181 ? 22.634 0.609 -24.916 1.00 43.31 181 GLY A N 1
ATOM 1373 C CA . GLY A 1 181 ? 21.802 -0.414 -24.267 1.00 43.31 181 GLY A CA 1
ATOM 1374 C C . GLY A 1 181 ? 20.813 0.080 -23.202 1.00 43.31 181 GLY A C 1
ATOM 1375 O O . GLY A 1 181 ? 19.902 -0.667 -22.873 1.00 43.31 181 GLY A O 1
ATOM 1376 N N . GLN A 1 182 ? 20.919 1.319 -22.712 1.00 45.47 182 GLN A N 1
ATOM 1377 C CA . GLN A 1 182 ? 19.968 1.917 -21.766 1.00 45.47 182 GLN A CA 1
ATOM 1378 C C . GLN A 1 182 ? 19.278 3.125 -22.396 1.00 45.47 182 GLN A C 1
ATOM 1380 O O . GLN A 1 182 ? 19.932 4.127 -22.684 1.00 45.47 182 GLN A O 1
ATOM 1385 N N . LEU A 1 183 ? 17.960 3.042 -22.599 1.00 52.56 183 LEU A N 1
ATOM 1386 C CA . LEU A 1 183 ? 17.132 4.215 -22.879 1.00 52.56 183 LEU A CA 1
ATOM 1387 C C . LEU A 1 183 ? 16.832 4.926 -21.561 1.00 52.56 183 LEU A C 1
ATOM 1389 O O . LEU A 1 183 ? 16.313 4.312 -20.636 1.00 52.56 183 LEU A O 1
ATOM 1393 N N . THR A 1 184 ? 17.137 6.219 -21.488 1.00 57.25 184 THR A N 1
ATOM 1394 C CA . THR A 1 184 ? 16.711 7.061 -20.368 1.00 57.25 184 THR A CA 1
ATOM 1395 C C . THR A 1 184 ? 15.451 7.801 -20.779 1.00 57.25 184 THR A C 1
ATOM 1397 O O . THR A 1 184 ? 15.513 8.789 -21.513 1.00 57.25 184 THR A O 1
ATOM 1400 N N . GLN A 1 185 ? 14.306 7.306 -20.321 1.00 64.19 185 GLN A N 1
ATOM 1401 C CA . GLN A 1 185 ? 13.042 8.023 -20.420 1.00 64.19 185 GLN A CA 1
ATOM 1402 C C . GLN A 1 185 ? 12.899 8.912 -19.191 1.00 64.19 185 GLN A C 1
ATOM 1404 O O . GLN A 1 185 ? 13.301 8.536 -18.090 1.00 64.19 185 GLN A O 1
ATOM 1409 N N . ARG A 1 186 ? 12.373 10.119 -19.373 1.00 68.38 186 ARG A N 1
ATOM 1410 C CA . ARG A 1 186 ? 12.085 11.016 -18.252 1.00 68.38 186 ARG A CA 1
ATOM 1411 C C . ARG A 1 186 ? 10.712 11.647 -18.455 1.00 68.38 186 ARG A C 1
ATOM 1413 O O . ARG A 1 186 ? 10.350 11.943 -19.595 1.00 68.38 186 ARG A O 1
ATOM 1420 N N . PRO A 1 187 ? 9.946 11.843 -17.372 1.00 66.69 187 PRO A N 1
ATOM 1421 C CA . PRO A 1 187 ? 8.647 12.482 -17.468 1.00 66.69 187 PRO A CA 1
ATOM 1422 C C . PRO A 1 187 ? 8.735 13.897 -18.045 1.00 66.69 187 PRO A C 1
ATOM 1424 O O . PRO A 1 187 ? 9.491 14.735 -17.542 1.00 66.69 187 PRO A O 1
ATOM 1427 N N . GLY A 1 188 ? 7.922 14.147 -19.063 1.00 67.38 188 GLY A N 1
ATOM 1428 C CA . GLY A 1 188 ? 7.706 15.425 -19.730 1.00 67.38 188 GLY A CA 1
ATOM 1429 C C . GLY A 1 188 ? 6.304 15.982 -19.489 1.00 67.38 188 GLY A C 1
ATOM 1430 O O . GLY A 1 188 ? 5.412 15.288 -18.995 1.00 67.38 188 GLY A O 1
ATOM 1431 N N . LEU A 1 189 ? 6.096 17.249 -19.855 1.00 69.75 189 LEU A N 1
ATOM 1432 C CA . LEU A 1 189 ? 4.791 17.916 -19.804 1.00 69.75 189 LEU A CA 1
ATOM 1433 C C . LEU A 1 189 ? 4.216 18.071 -21.219 1.00 69.75 189 LEU A C 1
ATOM 1435 O O . LEU A 1 189 ? 4.825 18.701 -22.085 1.00 69.75 189 LEU A O 1
ATOM 1439 N N . LEU A 1 190 ? 3.004 17.560 -21.440 1.00 66.88 190 LEU A N 1
ATOM 1440 C CA . LEU A 1 190 ? 2.280 17.702 -22.706 1.00 66.88 190 LEU A CA 1
ATOM 1441 C C . LEU A 1 190 ? 1.969 19.177 -22.992 1.00 66.88 190 LEU A C 1
ATOM 1443 O O . LEU A 1 190 ? 1.248 19.834 -22.239 1.00 66.88 190 LEU A O 1
ATOM 1447 N N . GLY A 1 191 ? 2.484 19.685 -24.116 1.00 58.66 191 GLY A N 1
ATOM 1448 C CA . GLY A 1 191 ? 2.224 21.049 -24.585 1.00 58.66 191 GLY A CA 1
ATOM 1449 C C . GLY A 1 191 ? 3.032 22.142 -23.875 1.00 58.66 191 GLY A C 1
ATOM 1450 O O . GLY A 1 191 ? 2.666 23.314 -23.965 1.00 58.66 191 GLY A O 1
ATOM 1451 N N . ALA A 1 192 ? 4.115 21.796 -23.171 1.00 62.06 192 ALA A N 1
ATOM 1452 C CA . ALA A 1 192 ? 5.010 22.794 -22.594 1.00 62.06 192 ALA A CA 1
ATOM 1453 C C . ALA A 1 192 ? 5.735 23.597 -23.691 1.00 62.06 192 ALA A C 1
ATOM 1455 O O . ALA A 1 192 ? 6.468 23.059 -24.515 1.00 62.06 192 ALA A O 1
ATOM 1456 N N . THR A 1 193 ? 5.534 24.915 -23.690 1.00 52.75 193 THR A N 1
ATOM 1457 C CA . THR A 1 193 ? 6.126 25.864 -24.654 1.00 52.75 193 THR A CA 1
ATOM 1458 C C . THR A 1 193 ? 7.483 26.420 -24.215 1.00 52.75 193 THR A C 1
ATOM 1460 O O . THR A 1 193 ? 8.148 27.115 -24.980 1.00 52.75 193 THR A O 1
ATOM 1463 N N . ARG A 1 194 ? 7.912 26.124 -22.984 1.00 56.69 194 ARG A N 1
ATOM 1464 C CA . ARG A 1 194 ? 9.218 26.485 -22.412 1.00 56.69 194 ARG A CA 1
ATOM 1465 C C . ARG A 1 194 ? 9.872 25.221 -21.858 1.00 56.69 194 ARG A C 1
ATOM 1467 O O . ARG A 1 194 ? 9.153 24.319 -21.440 1.00 56.69 194 ARG A O 1
ATOM 1474 N N . GLY A 1 195 ? 11.208 25.169 -21.834 1.00 58.56 195 GLY A N 1
ATOM 1475 C CA . GLY A 1 195 ? 12.018 24.048 -21.318 1.00 58.56 195 GLY A CA 1
ATOM 1476 C C . GLY A 1 195 ? 11.937 23.854 -19.796 1.00 58.56 195 GLY A C 1
ATOM 1477 O O . GLY A 1 195 ? 12.953 23.683 -19.129 1.00 58.56 195 GLY A O 1
ATOM 1478 N N . THR A 1 196 ? 10.736 23.964 -19.242 1.00 60.25 196 THR A N 1
ATOM 1479 C CA . THR A 1 196 ? 10.410 23.832 -17.828 1.00 60.25 196 THR A CA 1
ATOM 1480 C C . THR A 1 196 ? 10.337 22.349 -17.478 1.00 60.25 196 THR A C 1
ATOM 1482 O O . THR A 1 196 ? 9.712 21.573 -18.199 1.00 60.25 196 THR A O 1
ATOM 1485 N N . THR A 1 197 ? 10.968 21.934 -16.382 1.00 66.94 197 THR A N 1
ATOM 1486 C CA . THR A 1 197 ? 10.968 20.528 -15.961 1.00 66.94 197 THR A CA 1
ATOM 1487 C C . THR A 1 197 ? 9.704 20.197 -15.166 1.00 66.94 197 THR A C 1
ATOM 1489 O O . THR A 1 197 ? 9.145 21.045 -14.476 1.00 66.94 197 THR A O 1
ATOM 1492 N N . THR A 1 198 ? 9.251 18.943 -15.223 1.00 67.94 198 THR A N 1
ATOM 1493 C CA . THR A 1 198 ? 8.096 18.444 -14.446 1.00 67.94 198 THR A CA 1
ATOM 1494 C C . THR A 1 198 ? 8.222 18.761 -12.953 1.00 67.94 198 THR A C 1
ATOM 1496 O O . THR A 1 198 ? 7.262 19.201 -12.325 1.00 67.94 198 THR A O 1
ATOM 1499 N N . ARG A 1 199 ? 9.435 18.646 -12.401 1.00 72.31 199 ARG A N 1
ATOM 1500 C CA . ARG A 1 199 ? 9.744 18.914 -10.988 1.00 72.31 199 ARG A CA 1
ATOM 1501 C C . ARG A 1 199 ? 9.499 20.361 -10.537 1.00 72.31 199 ARG A C 1
ATOM 1503 O O . ARG A 1 199 ? 9.297 20.589 -9.352 1.00 72.31 199 ARG A O 1
ATOM 1510 N N . THR A 1 200 ? 9.548 21.349 -11.432 1.00 72.62 200 THR A N 1
ATOM 1511 C CA . THR A 1 200 ? 9.312 22.755 -11.051 1.00 72.62 200 THR A CA 1
ATOM 1512 C C . THR A 1 200 ? 7.851 23.177 -11.186 1.00 72.62 200 THR A C 1
ATOM 1514 O O . THR A 1 200 ? 7.504 24.277 -10.763 1.00 72.62 200 THR A O 1
ATOM 1517 N N . VAL A 1 201 ? 7.006 22.331 -11.780 1.00 80.06 201 VAL A N 1
ATOM 1518 C CA . VAL A 1 201 ? 5.592 22.630 -12.053 1.00 80.06 201 VAL A CA 1
ATOM 1519 C C . VAL A 1 201 ? 4.660 21.798 -11.178 1.00 80.06 201 VAL A C 1
ATOM 1521 O O . VAL A 1 201 ? 3.662 22.320 -10.693 1.00 80.06 201 VAL A O 1
ATOM 1524 N N . LEU A 1 202 ? 4.976 20.515 -10.986 1.00 82.62 202 LEU A N 1
ATOM 1525 C CA . LEU A 1 202 ? 4.161 19.601 -10.193 1.00 82.62 202 LEU A CA 1
ATOM 1526 C C . LEU A 1 202 ? 4.308 19.893 -8.699 1.00 82.62 202 LEU A C 1
ATOM 1528 O O . LEU A 1 202 ? 5.418 20.109 -8.208 1.00 82.62 202 LEU A O 1
ATOM 1532 N N . SER A 1 203 ? 3.191 19.839 -7.977 1.00 85.38 203 SER A N 1
ATOM 1533 C CA . SER A 1 203 ? 3.191 19.823 -6.512 1.00 85.38 203 SER A CA 1
ATOM 1534 C C . SER A 1 203 ? 3.920 18.590 -5.966 1.00 85.38 203 SER A C 1
ATOM 1536 O O . SER A 1 203 ? 4.126 17.612 -6.683 1.00 85.38 203 SER A O 1
ATOM 1538 N N . GLU A 1 204 ? 4.294 18.604 -4.687 1.00 85.56 204 GLU A N 1
ATOM 1539 C CA . GLU A 1 204 ? 4.972 17.468 -4.046 1.00 85.56 204 GLU A CA 1
ATOM 1540 C C . GLU A 1 204 ? 4.175 16.162 -4.198 1.00 85.56 204 GLU A C 1
ATOM 1542 O O . GLU A 1 204 ? 4.717 15.159 -4.656 1.00 85.56 204 GLU A O 1
ATOM 1547 N N . GLY A 1 205 ? 2.865 16.196 -3.931 1.00 83.75 205 GLY A N 1
ATOM 1548 C CA . GLY A 1 205 ? 2.000 15.028 -4.103 1.00 83.75 205 GLY A CA 1
ATOM 1549 C C . GLY A 1 205 ? 1.903 14.550 -5.557 1.00 83.75 205 GLY A C 1
ATOM 1550 O O . GLY A 1 205 ? 1.867 13.351 -5.820 1.00 83.75 205 GLY A O 1
ATOM 1551 N N . GLU A 1 206 ? 1.927 15.461 -6.531 1.00 85.81 206 GLU A N 1
ATOM 1552 C CA . GLU A 1 206 ? 1.966 15.084 -7.949 1.00 85.81 206 GLU A CA 1
ATOM 1553 C C . GLU A 1 206 ? 3.311 14.486 -8.362 1.00 85.81 206 GLU A C 1
ATOM 1555 O O . GLU A 1 206 ? 3.343 13.585 -9.195 1.00 85.81 206 GLU A O 1
ATOM 1560 N N . GLN A 1 207 ? 4.418 14.941 -7.775 1.00 86.31 207 GLN A N 1
ATOM 1561 C CA . GLN A 1 207 ? 5.733 14.342 -8.003 1.00 86.31 207 GLN A CA 1
ATOM 1562 C C . GLN A 1 207 ? 5.802 12.925 -7.429 1.00 86.31 207 GLN A C 1
ATOM 1564 O O . GLN A 1 207 ? 6.294 12.025 -8.110 1.00 86.31 207 GLN A O 1
ATOM 1569 N N . THR A 1 208 ? 5.262 12.704 -6.227 1.00 88.25 208 THR A N 1
ATOM 1570 C CA . THR A 1 208 ? 5.160 11.367 -5.623 1.00 88.25 208 THR A CA 1
ATOM 1571 C C . THR A 1 208 ? 4.299 10.444 -6.482 1.00 88.25 208 THR A C 1
ATOM 1573 O O . THR A 1 208 ? 4.738 9.354 -6.848 1.00 88.25 208 THR A O 1
ATOM 1576 N N . ALA A 1 209 ? 3.110 10.898 -6.891 1.00 89.62 209 ALA A N 1
ATOM 1577 C CA . ALA A 1 209 ? 2.240 10.133 -7.783 1.00 89.62 209 ALA A CA 1
ATOM 1578 C C . ALA A 1 209 ? 2.918 9.833 -9.131 1.00 89.62 209 ALA A C 1
ATOM 1580 O O . ALA A 1 209 ? 2.761 8.745 -9.678 1.00 89.62 209 ALA A O 1
ATOM 1581 N N . LEU A 1 210 ? 3.703 10.771 -9.664 1.00 88.88 210 LEU A N 1
ATOM 1582 C CA . LEU A 1 210 ? 4.438 10.581 -10.910 1.00 88.88 210 LEU A CA 1
ATOM 1583 C C . LEU A 1 210 ? 5.535 9.522 -10.772 1.00 88.88 210 LEU A C 1
ATOM 1585 O O . LEU A 1 210 ? 5.699 8.686 -11.661 1.00 88.88 210 LEU A O 1
ATOM 1589 N N . GLY A 1 211 ? 6.262 9.543 -9.654 1.00 87.75 211 GLY A N 1
ATOM 1590 C CA . GLY A 1 211 ? 7.241 8.513 -9.320 1.00 87.75 211 GLY A CA 1
ATOM 1591 C C . GLY A 1 211 ? 6.597 7.131 -9.234 1.00 87.75 211 GLY A C 1
ATOM 1592 O O . GLY A 1 211 ? 7.102 6.187 -9.837 1.00 87.75 211 GLY A O 1
ATOM 1593 N N . LEU A 1 212 ? 5.439 7.030 -8.573 1.00 91.50 212 LEU A N 1
ATOM 1594 C CA . LEU A 1 212 ? 4.668 5.788 -8.494 1.00 91.50 212 LEU A CA 1
ATOM 1595 C C . LEU A 1 212 ? 4.182 5.314 -9.868 1.00 91.50 212 LEU A C 1
ATOM 1597 O O . LEU A 1 212 ? 4.313 4.134 -10.166 1.00 91.50 212 LEU A O 1
ATOM 1601 N N . ALA A 1 213 ? 3.683 6.207 -10.729 1.00 90.69 213 ALA A N 1
ATOM 1602 C CA . ALA A 1 213 ? 3.262 5.839 -12.083 1.00 90.69 213 ALA A CA 1
ATOM 1603 C C . ALA A 1 213 ? 4.424 5.268 -12.912 1.00 90.69 213 ALA A C 1
ATOM 1605 O O . ALA A 1 213 ? 4.276 4.237 -13.571 1.00 90.69 213 ALA A O 1
ATOM 1606 N N . GLY A 1 214 ? 5.594 5.916 -12.850 1.00 87.38 214 GLY A N 1
ATOM 1607 C CA . GLY A 1 214 ? 6.814 5.416 -13.484 1.00 87.38 214 GLY A CA 1
ATOM 1608 C C . GLY A 1 214 ? 7.219 4.049 -12.937 1.00 87.38 214 GLY A C 1
ATOM 1609 O O . GLY A 1 214 ? 7.439 3.119 -13.707 1.00 87.38 214 GLY A O 1
ATOM 1610 N N . PHE A 1 215 ? 7.217 3.901 -11.612 1.00 89.75 215 PHE A N 1
ATOM 1611 C CA . PHE A 1 215 ? 7.537 2.640 -10.956 1.00 89.75 215 PHE A CA 1
ATOM 1612 C C . PHE A 1 215 ? 6.566 1.513 -11.343 1.00 89.75 215 PHE A C 1
ATOM 1614 O O . PHE A 1 215 ? 7.010 0.427 -11.701 1.00 89.75 215 PHE A O 1
ATOM 1621 N N . PHE A 1 216 ? 5.250 1.750 -11.315 1.00 90.56 216 PHE A N 1
ATOM 1622 C CA . PHE A 1 216 ? 4.257 0.745 -11.708 1.00 90.56 216 PHE A CA 1
ATOM 1623 C C . PHE A 1 216 ? 4.423 0.328 -13.166 1.00 90.56 216 PHE A C 1
ATOM 1625 O O . PHE A 1 216 ? 4.334 -0.857 -13.476 1.00 90.56 216 PHE A O 1
ATOM 1632 N N . THR A 1 217 ? 4.749 1.281 -14.041 1.00 88.25 217 THR A N 1
ATOM 1633 C CA . THR A 1 217 ? 5.069 0.993 -15.441 1.00 88.25 217 THR A CA 1
ATOM 1634 C C . THR A 1 217 ? 6.250 0.032 -15.537 1.00 88.25 217 THR A C 1
ATOM 1636 O O . THR A 1 217 ? 6.153 -1.001 -16.193 1.00 88.25 217 THR A O 1
ATOM 1639 N N . GLU A 1 218 ? 7.360 0.337 -14.862 1.00 83.31 218 GLU A N 1
ATOM 1640 C CA . GLU A 1 218 ? 8.541 -0.531 -14.850 1.00 83.31 218 GLU A CA 1
ATOM 1641 C C . GLU A 1 218 ? 8.231 -1.908 -14.254 1.00 83.31 218 GLU A C 1
ATOM 1643 O O . GLU A 1 218 ? 8.608 -2.929 -14.833 1.00 83.31 218 GLU A O 1
ATOM 1648 N N . ALA A 1 219 ? 7.481 -1.949 -13.151 1.00 83.75 219 ALA A N 1
ATOM 1649 C CA . ALA A 1 219 ? 7.085 -3.181 -12.487 1.00 83.75 219 ALA A CA 1
ATOM 1650 C C . ALA A 1 219 ? 6.298 -4.104 -13.430 1.00 83.75 219 ALA A C 1
ATOM 1652 O O . ALA A 1 219 ? 6.588 -5.299 -13.477 1.00 83.75 219 ALA A O 1
ATOM 1653 N N . VAL A 1 220 ? 5.370 -3.572 -14.234 1.00 83.94 220 VAL A N 1
ATOM 1654 C CA . VAL A 1 220 ? 4.595 -4.351 -15.221 1.00 83.94 220 VAL A CA 1
ATOM 1655 C C . VAL A 1 220 ? 5.495 -5.026 -16.265 1.00 83.94 220 VAL A C 1
ATOM 1657 O O . VAL A 1 220 ? 5.228 -6.160 -16.668 1.00 83.94 220 VAL A O 1
ATOM 1660 N N . PHE A 1 221 ? 6.577 -4.372 -16.695 1.00 78.12 221 PHE A N 1
ATOM 1661 C CA . PHE A 1 221 ? 7.514 -4.944 -17.673 1.00 78.12 221 PHE A CA 1
ATOM 1662 C C . PHE A 1 221 ? 8.594 -5.836 -17.052 1.00 78.12 221 PHE A C 1
ATOM 1664 O O . PHE A 1 221 ? 9.270 -6.573 -17.781 1.00 78.12 221 PHE A O 1
ATOM 1671 N N . ASP A 1 222 ? 8.748 -5.814 -15.729 1.00 73.12 222 ASP A N 1
ATOM 1672 C CA . ASP A 1 222 ? 9.661 -6.699 -15.020 1.00 73.12 222 ASP A CA 1
ATOM 1673 C C . ASP A 1 222 ? 9.130 -8.141 -14.987 1.00 73.12 222 ASP A C 1
ATOM 1675 O O . ASP A 1 222 ? 8.297 -8.530 -14.164 1.00 73.12 222 ASP A O 1
ATOM 1679 N N . LYS A 1 223 ? 9.680 -8.968 -15.881 1.00 70.62 223 LYS A N 1
ATOM 1680 C CA . LYS A 1 223 ? 9.360 -10.397 -15.994 1.00 70.62 223 LYS A CA 1
ATOM 1681 C C . LYS A 1 223 ? 9.801 -11.222 -14.788 1.00 70.62 223 LYS A C 1
ATOM 1683 O O . LYS A 1 223 ? 9.330 -12.349 -14.656 1.00 70.62 223 LYS A O 1
ATOM 1688 N N . SER A 1 224 ? 10.705 -10.710 -13.947 1.00 75.88 224 SER A N 1
ATOM 1689 C CA . SER A 1 224 ? 11.160 -11.441 -12.762 1.00 75.88 224 SER A CA 1
ATOM 1690 C C . SER A 1 224 ? 10.043 -11.609 -11.732 1.00 75.88 224 SER A C 1
ATOM 1692 O O . SER A 1 224 ? 10.079 -12.565 -10.962 1.00 75.88 224 SER A O 1
ATOM 1694 N N . LYS A 1 225 ? 9.051 -10.698 -11.741 1.00 76.25 225 LYS A N 1
ATOM 1695 C CA . LYS A 1 225 ? 7.966 -10.625 -10.749 1.00 76.25 225 LYS A CA 1
ATOM 1696 C C . LYS A 1 225 ? 8.496 -10.640 -9.314 1.00 76.25 225 LYS A C 1
ATOM 1698 O O . LYS A 1 225 ? 7.888 -11.221 -8.414 1.00 76.25 225 LYS A O 1
ATOM 1703 N N . SER A 1 226 ? 9.659 -10.021 -9.119 1.00 72.75 226 SER A N 1
ATOM 1704 C CA . SER A 1 226 ? 10.294 -9.924 -7.812 1.00 72.75 226 SER A CA 1
ATOM 1705 C C . SER A 1 226 ? 9.390 -9.189 -6.826 1.00 72.75 226 SER A C 1
ATOM 1707 O O . SER A 1 226 ? 8.562 -8.358 -7.214 1.00 72.75 226 SER A O 1
ATOM 1709 N N . ALA A 1 227 ? 9.561 -9.501 -5.542 1.00 78.44 227 ALA A N 1
ATOM 1710 C CA . ALA A 1 227 ? 8.840 -8.820 -4.481 1.00 78.44 227 ALA A CA 1
ATOM 1711 C C . ALA A 1 227 ? 9.122 -7.313 -4.521 1.00 78.44 227 ALA A C 1
ATOM 1713 O O . ALA A 1 227 ? 10.264 -6.888 -4.707 1.00 78.44 227 ALA A O 1
ATOM 1714 N N . VAL A 1 228 ? 8.078 -6.517 -4.312 1.00 82.62 228 VAL A N 1
ATOM 1715 C CA . VAL A 1 228 ? 8.171 -5.061 -4.250 1.00 82.62 228 VAL A CA 1
ATOM 1716 C C . VAL A 1 228 ? 7.845 -4.594 -2.841 1.00 82.62 228 VAL A C 1
ATOM 1718 O O . VAL A 1 228 ? 6.867 -5.039 -2.241 1.00 82.62 228 VAL A O 1
ATOM 1721 N N . ILE A 1 229 ? 8.661 -3.677 -2.325 1.00 85.06 229 ILE A N 1
ATOM 1722 C CA . ILE A 1 229 ? 8.508 -3.101 -0.992 1.00 85.06 229 ILE A CA 1
ATOM 1723 C C . ILE A 1 229 ? 8.285 -1.595 -1.127 1.00 85.06 229 ILE A C 1
ATOM 1725 O O . ILE A 1 229 ? 9.087 -0.904 -1.751 1.00 85.06 229 ILE A O 1
ATOM 1729 N N . PHE A 1 230 ? 7.212 -1.099 -0.519 1.00 91.00 230 PHE A N 1
ATOM 1730 C CA . PHE A 1 230 ? 6.882 0.319 -0.433 1.00 91.00 230 PHE A CA 1
ATOM 1731 C C . PHE A 1 230 ? 7.029 0.799 1.007 1.00 91.00 230 PHE A C 1
ATOM 1733 O O . PHE A 1 230 ? 6.474 0.183 1.914 1.00 91.00 230 PHE A O 1
ATOM 1740 N N . ASP A 1 231 ? 7.738 1.907 1.203 1.00 89.81 231 ASP A N 1
ATOM 1741 C CA . ASP A 1 231 ? 7.886 2.576 2.497 1.00 89.81 231 ASP A CA 1
ATOM 1742 C C . ASP A 1 231 ? 7.147 3.918 2.460 1.00 89.81 231 ASP A C 1
ATOM 1744 O O . ASP A 1 231 ? 7.518 4.811 1.700 1.00 89.81 231 ASP A O 1
ATOM 1748 N N . ASP A 1 232 ? 6.035 4.006 3.192 1.00 89.00 232 ASP A N 1
ATOM 1749 C CA . ASP A 1 232 ? 5.113 5.148 3.239 1.00 89.00 232 ASP A CA 1
ATOM 1750 C C . ASP A 1 232 ? 4.782 5.763 1.855 1.00 89.00 232 ASP A C 1
ATOM 1752 O O . ASP A 1 232 ? 4.973 6.967 1.618 1.00 89.00 232 ASP A O 1
ATOM 1756 N N . PRO A 1 233 ? 4.212 4.968 0.920 1.00 90.44 233 PRO A N 1
ATOM 1757 C CA . PRO A 1 233 ? 4.057 5.359 -0.486 1.00 90.44 233 PRO A CA 1
ATOM 1758 C C . PRO A 1 233 ? 3.087 6.522 -0.719 1.00 90.44 233 PRO A C 1
ATOM 1760 O O . PRO A 1 233 ? 3.011 7.045 -1.827 1.00 90.44 233 PRO A O 1
ATOM 1763 N N . VAL A 1 234 ? 2.319 6.924 0.294 1.00 91.50 234 VAL A N 1
ATOM 1764 C CA . VAL A 1 234 ? 1.273 7.946 0.169 1.00 91.50 234 VAL A CA 1
ATOM 1765 C C . VAL A 1 234 ? 1.557 9.244 0.917 1.00 91.50 234 VAL A C 1
ATOM 1767 O O . VAL A 1 234 ? 0.661 10.076 1.102 1.00 91.50 234 VAL A O 1
ATOM 1770 N N . THR A 1 235 ? 2.806 9.448 1.324 1.00 84.69 235 THR A N 1
ATOM 1771 C CA . THR A 1 235 ? 3.233 10.704 1.942 1.00 84.69 235 THR A CA 1
ATOM 1772 C C . THR A 1 235 ? 2.936 11.882 1.007 1.00 84.69 235 THR A C 1
ATOM 1774 O O . THR A 1 235 ? 3.191 11.821 -0.197 1.00 84.69 235 THR A O 1
ATOM 1777 N N . SER A 1 236 ? 2.346 12.948 1.555 1.00 84.00 236 SER A N 1
ATOM 1778 C CA . SER A 1 236 ? 1.968 14.166 0.815 1.00 84.00 236 SER A CA 1
ATOM 1779 C C . SER A 1 236 ? 0.901 13.974 -0.282 1.00 84.00 236 SER A C 1
ATOM 1781 O O . SER A 1 236 ? 0.622 14.911 -1.034 1.00 84.00 236 SER A O 1
ATOM 1783 N N . LEU A 1 237 ? 0.251 12.802 -0.359 1.00 87.94 237 LEU A N 1
ATOM 1784 C CA . LEU A 1 237 ? -0.899 12.566 -1.239 1.00 87.94 237 LEU A CA 1
ATOM 1785 C C . LEU A 1 237 ? -2.219 12.943 -0.558 1.00 87.94 237 LEU A C 1
ATOM 1787 O O . LEU A 1 237 ? -2.416 12.711 0.639 1.00 87.94 237 LEU A O 1
ATOM 1791 N N . ASP A 1 238 ? -3.152 13.474 -1.346 1.00 86.12 238 ASP A N 1
ATOM 1792 C CA . ASP A 1 238 ? -4.541 13.673 -0.937 1.00 86.12 238 ASP A CA 1
ATOM 1793 C C . ASP A 1 238 ? -5.315 12.342 -0.838 1.00 86.12 238 ASP A C 1
ATOM 1795 O O . ASP A 1 238 ? -4.876 11.291 -1.309 1.00 86.12 238 ASP A O 1
ATOM 1799 N N . HIS A 1 239 ? -6.489 12.393 -0.209 1.00 81.81 239 HIS A N 1
ATOM 1800 C CA . HIS A 1 239 ? -7.358 11.236 0.011 1.00 81.81 239 HIS A CA 1
ATOM 1801 C C . HIS A 1 239 ? -7.787 10.493 -1.269 1.00 81.81 239 HIS A C 1
ATOM 1803 O O . HIS A 1 239 ? -7.842 9.265 -1.252 1.00 81.81 239 HIS A O 1
ATOM 1809 N N . VAL A 1 240 ? -8.020 11.204 -2.379 1.00 84.88 240 VAL A N 1
ATOM 1810 C CA . VAL A 1 240 ? -8.423 10.598 -3.658 1.00 84.88 240 VAL A CA 1
ATOM 1811 C C . VAL A 1 240 ? -7.259 9.802 -4.243 1.00 84.88 240 VAL A C 1
ATOM 1813 O O . VAL A 1 240 ? -7.426 8.661 -4.668 1.00 84.88 240 VAL A O 1
ATOM 1816 N N . ARG A 1 241 ? -6.049 10.372 -4.242 1.00 87.44 241 ARG A N 1
ATOM 1817 C CA . ARG A 1 241 ? -4.854 9.680 -4.742 1.00 87.44 241 ARG A CA 1
ATOM 1818 C C . ARG A 1 241 ? -4.445 8.513 -3.856 1.00 87.44 241 ARG A C 1
ATOM 1820 O O . ARG A 1 241 ? -4.030 7.492 -4.390 1.00 87.44 241 ARG A O 1
ATOM 1827 N N . ARG A 1 242 ? -4.603 8.623 -2.533 1.00 90.81 242 ARG A N 1
ATOM 1828 C CA . ARG A 1 242 ? -4.380 7.503 -1.599 1.00 90.81 242 ARG A CA 1
ATOM 1829 C C . ARG A 1 242 ? -5.211 6.283 -1.969 1.00 90.81 242 ARG A C 1
ATOM 1831 O O . ARG A 1 242 ? -4.674 5.184 -2.014 1.00 90.81 242 ARG A O 1
ATOM 1838 N N . ASP A 1 243 ? -6.496 6.482 -2.249 1.00 86.56 243 ASP A N 1
ATOM 1839 C CA . ASP A 1 243 ? -7.394 5.414 -2.695 1.00 86.56 243 ASP A CA 1
ATOM 1840 C C . ASP A 1 243 ? -6.904 4.772 -4.005 1.00 86.56 243 ASP A C 1
ATOM 1842 O O . ASP A 1 243 ? -6.762 3.555 -4.101 1.00 86.56 243 ASP A O 1
ATOM 1846 N N . LYS A 1 244 ? -6.502 5.591 -4.987 1.00 91.50 244 LYS A N 1
ATOM 1847 C CA . LYS A 1 244 ? -5.951 5.092 -6.259 1.00 91.50 244 LYS A CA 1
ATOM 1848 C C . LYS A 1 244 ? -4.641 4.329 -6.101 1.00 91.50 244 LYS A C 1
ATOM 1850 O O . LYS A 1 244 ? -4.456 3.311 -6.765 1.00 91.50 244 LYS A O 1
ATOM 1855 N N . VAL A 1 245 ? -3.748 4.780 -5.223 1.00 95.25 245 VAL A N 1
ATOM 1856 C CA . VAL A 1 245 ? -2.508 4.057 -4.917 1.00 95.25 245 VAL A CA 1
ATOM 1857 C C . VAL A 1 245 ? -2.819 2.726 -4.230 1.00 95.25 245 VAL A C 1
ATOM 1859 O O . VAL A 1 245 ? -2.253 1.715 -4.632 1.00 95.25 245 VAL A O 1
ATOM 1862 N N . ALA A 1 246 ? -3.746 2.688 -3.266 1.00 94.25 246 ALA A N 1
ATOM 1863 C CA . ALA A 1 246 ? -4.161 1.442 -2.615 1.00 94.25 246 ALA A CA 1
ATOM 1864 C C . ALA A 1 246 ? -4.718 0.430 -3.629 1.00 94.25 246 ALA A C 1
ATOM 1866 O O . ALA A 1 246 ? -4.284 -0.722 -3.649 1.00 94.25 246 ALA A O 1
ATOM 1867 N N . GLN A 1 247 ? -5.596 0.887 -4.527 1.00 93.50 247 GLN A N 1
ATOM 1868 C CA . GLN A 1 247 ? -6.150 0.061 -5.597 1.00 93.50 247 GLN A CA 1
ATOM 1869 C C . GLN A 1 247 ? -5.055 -0.492 -6.522 1.00 93.50 247 GLN A C 1
ATOM 1871 O O . GLN A 1 247 ? -5.041 -1.684 -6.825 1.00 93.50 247 GLN A O 1
ATOM 1876 N N . ARG A 1 248 ? -4.098 0.343 -6.952 1.00 95.31 248 ARG A N 1
ATOM 1877 C CA . ARG A 1 248 ? -2.983 -0.119 -7.797 1.00 95.31 248 ARG A CA 1
ATOM 1878 C C . ARG A 1 248 ? -2.085 -1.126 -7.100 1.00 95.31 248 ARG A C 1
ATOM 1880 O O . ARG A 1 248 ? -1.652 -2.075 -7.745 1.00 95.31 248 ARG A O 1
ATOM 1887 N N . LEU A 1 249 ? -1.808 -0.935 -5.813 1.00 95.69 249 LEU A N 1
ATOM 1888 C CA . LEU A 1 249 ? -0.999 -1.870 -5.033 1.00 95.69 249 LEU A CA 1
ATOM 1889 C C . LEU A 1 249 ? -1.692 -3.226 -4.880 1.00 95.69 249 LEU A C 1
ATOM 1891 O O . LEU A 1 249 ? -1.024 -4.246 -5.020 1.00 95.69 249 LEU A O 1
ATOM 1895 N N . ALA A 1 250 ? -3.011 -3.244 -4.659 1.00 93.69 250 ALA A N 1
ATOM 1896 C CA . ALA A 1 250 ? -3.796 -4.477 -4.627 1.00 93.69 250 ALA A CA 1
ATOM 1897 C C . ALA A 1 250 ? -3.749 -5.214 -5.977 1.00 93.69 250 ALA A C 1
ATOM 1899 O O . ALA A 1 250 ? -3.424 -6.394 -6.016 1.00 93.69 250 ALA A O 1
ATOM 1900 N N . GLN A 1 251 ? -3.949 -4.498 -7.084 1.00 93.12 251 GLN A N 1
ATOM 1901 C CA . GLN A 1 251 ? -3.859 -5.066 -8.436 1.00 93.12 251 GLN A CA 1
ATOM 1902 C C . GLN A 1 251 ? -2.451 -5.577 -8.772 1.00 93.12 251 GLN A C 1
ATOM 1904 O O . GLN A 1 251 ? -2.289 -6.602 -9.426 1.00 93.12 251 GLN A O 1
ATOM 1909 N N . LEU A 1 252 ? -1.402 -4.878 -8.328 1.00 90.94 252 LEU A N 1
ATOM 1910 C CA . LEU A 1 252 ? -0.026 -5.357 -8.474 1.00 90.94 252 LEU A CA 1
ATOM 1911 C C . LEU A 1 252 ? 0.209 -6.624 -7.633 1.00 90.94 252 LEU A C 1
ATOM 1913 O O . LEU A 1 252 ? 0.942 -7.514 -8.049 1.00 90.94 252 LEU A O 1
ATOM 1917 N N . ALA A 1 253 ? -0.437 -6.740 -6.472 1.00 93.31 253 ALA A N 1
ATOM 1918 C CA . ALA A 1 253 ? -0.322 -7.903 -5.599 1.00 93.31 253 ALA A CA 1
ATOM 1919 C C . ALA A 1 253 ? -0.982 -9.182 -6.158 1.00 93.31 253 ALA A C 1
ATOM 1921 O O . ALA A 1 253 ? -0.722 -10.271 -5.647 1.00 93.31 253 ALA A O 1
ATOM 1922 N N . GLU A 1 254 ? -1.786 -9.082 -7.223 1.00 89.75 254 GLU A N 1
ATOM 1923 C CA . GLU A 1 254 ? -2.298 -10.251 -7.953 1.00 89.75 254 GLU A CA 1
ATOM 1924 C C . GLU A 1 254 ? -1.175 -11.040 -8.640 1.00 89.75 254 GLU A C 1
ATOM 1926 O O . GLU A 1 254 ? -1.249 -12.265 -8.760 1.00 89.75 254 GLU A O 1
ATOM 1931 N N . ASP A 1 255 ? -0.137 -10.343 -9.119 1.00 83.62 255 ASP A N 1
ATOM 1932 C CA . ASP A 1 255 ? 0.890 -10.927 -9.981 1.00 83.62 255 ASP A CA 1
ATOM 1933 C C . ASP A 1 255 ? 2.259 -11.103 -9.315 1.00 83.62 255 ASP A C 1
ATOM 1935 O O . ASP A 1 255 ? 3.089 -11.847 -9.852 1.00 83.62 255 ASP A O 1
ATOM 1939 N N . ARG A 1 256 ? 2.481 -10.462 -8.158 1.00 86.44 256 ARG A N 1
ATOM 1940 C CA . ARG A 1 256 ? 3.721 -10.524 -7.370 1.00 86.44 256 ARG A CA 1
ATOM 1941 C C . ARG A 1 256 ? 3.489 -10.233 -5.891 1.00 86.44 256 ARG A C 1
ATOM 1943 O O . ARG A 1 256 ? 2.467 -9.698 -5.487 1.00 86.44 256 ARG A O 1
ATOM 1950 N N . GLN A 1 257 ? 4.495 -10.516 -5.067 1.00 86.31 257 GLN A N 1
ATOM 1951 C CA . GLN A 1 257 ? 4.470 -10.116 -3.662 1.00 86.31 257 GLN A CA 1
ATOM 1952 C C . GLN A 1 257 ? 4.641 -8.595 -3.523 1.00 86.31 257 GLN A C 1
ATOM 1954 O O . GLN A 1 257 ? 5.631 -8.034 -3.994 1.00 86.31 257 GLN A O 1
ATOM 1959 N N . VAL A 1 258 ? 3.714 -7.949 -2.815 1.00 92.06 258 VAL A N 1
ATOM 1960 C CA . VAL A 1 258 ? 3.784 -6.527 -2.455 1.00 92.06 258 VAL A CA 1
ATOM 1961 C C . VAL A 1 258 ? 3.799 -6.395 -0.933 1.00 92.06 258 VAL A C 1
ATOM 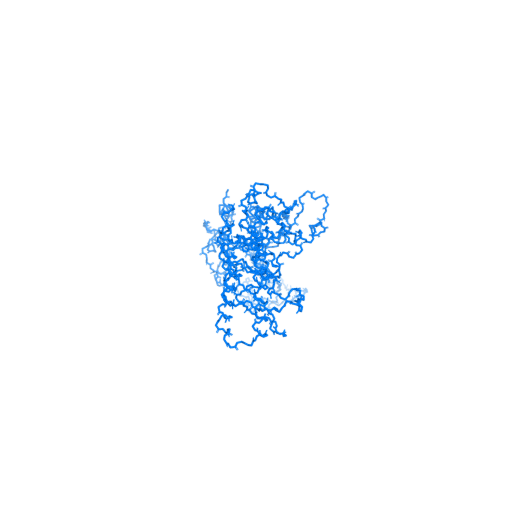1963 O O . VAL A 1 258 ? 2.936 -6.939 -0.247 1.00 92.06 258 VAL A O 1
ATOM 1966 N N . VAL A 1 259 ? 4.788 -5.680 -0.401 1.00 88.62 259 VAL A N 1
ATOM 1967 C CA . VAL A 1 259 ? 4.919 -5.358 1.025 1.00 88.62 259 VAL A CA 1
ATOM 1968 C C . VAL A 1 259 ? 4.822 -3.849 1.183 1.00 88.62 259 VAL A C 1
ATOM 1970 O O . VAL A 1 259 ? 5.525 -3.112 0.499 1.00 88.62 259 VAL A O 1
ATOM 1973 N N . VAL A 1 260 ? 3.964 -3.382 2.085 1.00 92.81 260 VAL A N 1
ATOM 1974 C CA . VAL A 1 260 ? 3.779 -1.953 2.349 1.00 92.81 260 VAL A CA 1
ATOM 1975 C C . VAL A 1 260 ? 4.052 -1.682 3.820 1.00 92.81 260 VAL A C 1
ATOM 1977 O O . VAL A 1 260 ? 3.381 -2.232 4.690 1.00 92.81 260 VAL A O 1
ATOM 1980 N N . PHE A 1 261 ? 5.019 -0.815 4.092 1.00 88.00 261 PHE A N 1
ATOM 1981 C CA . PHE A 1 261 ? 5.200 -0.192 5.392 1.00 88.00 261 PHE A CA 1
ATOM 1982 C C . PHE A 1 261 ? 4.430 1.116 5.401 1.00 88.00 261 PHE A C 1
ATOM 1984 O O . PHE A 1 261 ? 4.575 1.936 4.493 1.00 88.00 261 PHE A O 1
ATOM 1991 N N . THR A 1 262 ? 3.579 1.301 6.408 1.00 88.00 262 THR A N 1
ATOM 1992 C CA . THR A 1 262 ? 2.945 2.596 6.601 1.00 88.00 262 THR A CA 1
ATOM 1993 C C . THR A 1 262 ? 2.593 2.890 8.047 1.00 88.00 262 THR A C 1
ATOM 1995 O O . THR A 1 262 ? 2.264 1.987 8.818 1.00 88.00 262 THR A O 1
ATOM 1998 N N . HIS A 1 263 ? 2.631 4.172 8.401 1.00 86.06 263 HIS A N 1
ATOM 1999 C CA . HIS A 1 263 ? 2.075 4.684 9.652 1.00 86.06 263 HIS A CA 1
ATOM 2000 C C . HIS A 1 263 ? 0.645 5.241 9.492 1.00 86.06 263 HIS A C 1
ATOM 2002 O O . HIS A 1 263 ? 0.017 5.625 10.483 1.00 86.06 263 HIS A O 1
ATOM 2008 N N . ASP A 1 264 ? 0.113 5.293 8.266 1.00 85.81 264 ASP A N 1
ATOM 2009 C CA . ASP A 1 264 ? -1.206 5.850 7.970 1.00 85.81 264 ASP A CA 1
ATOM 2010 C C . ASP A 1 264 ? -2.309 4.784 8.100 1.00 85.81 264 ASP A C 1
ATOM 2012 O O . ASP A 1 264 ? -2.537 3.955 7.218 1.00 85.81 264 ASP A O 1
ATOM 2016 N N . VAL A 1 265 ? -3.050 4.842 9.209 1.00 81.94 265 VAL A N 1
ATOM 2017 C CA . VAL A 1 265 ? -4.168 3.927 9.502 1.00 81.94 265 VAL A CA 1
ATOM 2018 C C . VAL A 1 265 ? -5.298 4.018 8.470 1.00 81.94 265 VAL A C 1
ATOM 2020 O O . VAL A 1 265 ? -5.949 3.012 8.188 1.00 81.94 265 VAL A O 1
ATOM 2023 N N . ALA A 1 266 ? -5.560 5.200 7.904 1.00 80.81 266 ALA A N 1
ATOM 2024 C CA . ALA A 1 266 ? -6.589 5.339 6.877 1.00 80.81 266 ALA A CA 1
ATOM 2025 C C . ALA A 1 266 ? -6.155 4.633 5.588 1.00 80.81 266 ALA A C 1
ATOM 2027 O O . ALA A 1 266 ? -6.965 3.968 4.946 1.00 80.81 266 ALA A O 1
ATOM 2028 N N . PHE A 1 267 ? -4.867 4.712 5.252 1.00 89.00 267 PHE A N 1
ATOM 2029 C CA . PHE A 1 267 ? -4.316 4.006 4.103 1.00 89.00 267 PHE A CA 1
ATOM 2030 C C . PHE A 1 267 ? -4.317 2.480 4.283 1.00 89.00 267 PHE A C 1
ATOM 2032 O O . PHE A 1 267 ? -4.646 1.776 3.331 1.00 89.00 267 PHE A O 1
ATOM 2039 N N . VAL A 1 268 ? -4.063 1.966 5.496 1.00 86.94 268 VAL A N 1
ATOM 2040 C CA . VAL A 1 268 ? -4.262 0.534 5.815 1.00 86.94 268 VAL A CA 1
ATOM 2041 C C . VAL A 1 268 ? -5.701 0.109 5.512 1.00 86.94 268 VAL A C 1
ATOM 2043 O O . VAL A 1 268 ? -5.913 -0.898 4.844 1.00 86.94 268 VAL A O 1
ATOM 2046 N N . GLY A 1 269 ? -6.691 0.912 5.918 1.00 80.81 269 GLY A N 1
ATOM 2047 C CA . GLY A 1 269 ? -8.097 0.653 5.597 1.00 80.81 269 GLY A CA 1
ATOM 2048 C C . GLY A 1 269 ? -8.382 0.619 4.089 1.00 80.81 269 GLY A C 1
ATOM 2049 O O . GLY A 1 269 ? -9.073 -0.285 3.621 1.00 80.81 269 GLY A O 1
ATOM 2050 N N . ASN A 1 270 ? -7.817 1.558 3.322 1.00 83.88 270 ASN A N 1
ATOM 2051 C CA . ASN A 1 270 ? -7.957 1.582 1.860 1.00 83.88 270 ASN A CA 1
ATOM 2052 C C . ASN A 1 270 ? -7.312 0.352 1.199 1.00 83.88 270 ASN A C 1
ATOM 2054 O O . ASN A 1 270 ? -7.873 -0.193 0.249 1.00 83.88 270 ASN A O 1
ATOM 2058 N N . LEU A 1 271 ? -6.152 -0.093 1.696 1.00 90.44 271 LEU A N 1
ATOM 2059 C CA . LEU A 1 271 ? -5.458 -1.289 1.209 1.00 90.44 271 LEU A CA 1
ATOM 2060 C C . LEU A 1 271 ? -6.271 -2.555 1.467 1.00 90.44 271 LEU A C 1
ATOM 2062 O O . LEU A 1 271 ? -6.458 -3.334 0.538 1.00 90.44 271 LEU A O 1
ATOM 2066 N N . THR A 1 272 ? -6.790 -2.739 2.685 1.00 85.06 272 THR A N 1
ATOM 2067 C CA . THR A 1 272 ? -7.621 -3.904 3.019 1.00 85.06 272 THR A CA 1
ATOM 2068 C C . THR A 1 272 ? -8.877 -3.944 2.151 1.00 85.06 272 THR A C 1
ATOM 2070 O O . THR A 1 272 ? -9.153 -4.965 1.529 1.00 85.06 272 THR A O 1
ATOM 2073 N N . ALA A 1 273 ? -9.586 -2.817 2.013 1.00 79.75 273 ALA A N 1
ATOM 2074 C CA . ALA A 1 273 ? -10.776 -2.736 1.164 1.00 79.75 273 ALA A CA 1
ATOM 2075 C C . ALA A 1 273 ? -10.468 -3.002 -0.323 1.00 79.75 273 ALA A C 1
ATOM 2077 O O . ALA A 1 273 ? -11.221 -3.699 -1.003 1.00 79.75 273 ALA A O 1
ATOM 2078 N N . SER A 1 274 ? -9.350 -2.473 -0.831 1.00 85.75 274 SER A N 1
ATOM 2079 C CA . SER A 1 274 ? -8.922 -2.706 -2.216 1.00 85.75 274 SER A CA 1
ATOM 2080 C C . SER A 1 274 ? -8.537 -4.166 -2.447 1.00 85.75 274 SER A C 1
ATOM 2082 O O . SER A 1 274 ? -8.944 -4.754 -3.442 1.00 85.75 274 SER A O 1
ATOM 2084 N N . ALA A 1 275 ? -7.800 -4.777 -1.518 1.00 87.25 275 ALA A N 1
ATOM 2085 C CA . ALA A 1 275 ? -7.411 -6.179 -1.607 1.00 87.25 275 ALA A CA 1
ATOM 2086 C C . ALA A 1 275 ? -8.623 -7.119 -1.551 1.00 87.25 275 ALA A C 1
ATOM 2088 O O . ALA A 1 275 ? -8.686 -8.063 -2.332 1.00 87.25 275 ALA A O 1
ATOM 2089 N N . GLU A 1 276 ? -9.617 -6.833 -0.705 1.00 81.94 276 GLU A N 1
ATOM 2090 C CA . GLU A 1 276 ? -10.891 -7.562 -0.699 1.00 81.94 276 GLU A CA 1
ATOM 2091 C C . GLU A 1 276 ? -11.615 -7.459 -2.048 1.00 81.94 276 GLU A C 1
ATOM 2093 O O . GLU A 1 276 ? -12.107 -8.465 -2.559 1.00 81.94 276 GLU A O 1
ATOM 2098 N N . SER A 1 277 ? -11.654 -6.261 -2.643 1.00 80.44 277 SER A N 1
ATOM 2099 C CA . SER A 1 277 ? -12.287 -6.033 -3.947 1.00 80.44 277 SER A CA 1
ATOM 2100 C C . SER A 1 277 ? -11.592 -6.782 -5.087 1.00 80.44 277 SER A C 1
ATOM 2102 O O . SER A 1 277 ? -12.277 -7.267 -5.985 1.00 80.44 277 SER A O 1
ATOM 2104 N N . GLU A 1 278 ? -10.260 -6.868 -5.065 1.00 85.69 278 GLU A N 1
ATOM 2105 C CA . GLU A 1 278 ? -9.464 -7.579 -6.080 1.00 85.69 278 GLU A CA 1
ATOM 2106 C C . GLU A 1 278 ? -9.281 -9.079 -5.742 1.00 85.69 278 GLU A C 1
ATOM 2108 O O . GLU A 1 278 ? -8.703 -9.839 -6.515 1.00 85.69 278 GLU A O 1
ATOM 2113 N N . GLY A 1 279 ? -9.784 -9.546 -4.591 1.00 84.88 279 GLY A N 1
ATOM 2114 C CA . GLY A 1 279 ? -9.684 -10.946 -4.159 1.00 84.88 279 GLY A CA 1
ATOM 2115 C C . GLY A 1 279 ? -8.282 -11.380 -3.711 1.00 84.88 279 GLY A C 1
ATOM 2116 O O . GLY A 1 279 ? -7.966 -12.572 -3.736 1.00 84.88 279 GLY A O 1
ATOM 2117 N N . VAL A 1 280 ? -7.437 -10.436 -3.296 1.00 89.38 280 VAL A N 1
ATOM 2118 C CA . VAL A 1 280 ? -6.057 -10.680 -2.860 1.00 89.38 280 VAL A CA 1
ATOM 2119 C C . VAL A 1 280 ? -6.008 -10.948 -1.356 1.00 89.38 280 VAL A C 1
ATOM 2121 O O . VAL A 1 280 ? -6.570 -10.211 -0.548 1.00 89.38 280 VAL A O 1
ATOM 2124 N N . ALA A 1 281 ? -5.294 -12.003 -0.956 1.00 86.62 281 ALA A N 1
ATOM 2125 C CA . ALA A 1 281 ? -5.107 -12.327 0.454 1.00 86.62 281 ALA A CA 1
ATOM 2126 C C . ALA A 1 281 ? -4.194 -11.303 1.149 1.00 86.62 281 ALA A C 1
ATOM 2128 O O . ALA A 1 281 ? -3.066 -11.065 0.715 1.00 86.62 281 ALA A O 1
ATOM 2129 N N . VAL A 1 282 ? -4.654 -10.754 2.275 1.00 87.44 282 VAL A N 1
ATOM 2130 C CA . VAL A 1 282 ? -3.893 -9.796 3.089 1.00 87.44 282 VAL A CA 1
ATOM 2131 C C . VAL A 1 282 ? -3.338 -10.485 4.328 1.00 87.44 282 VAL A C 1
ATOM 2133 O O . VAL A 1 282 ? -4.041 -11.222 5.019 1.00 87.44 282 VAL A O 1
ATOM 2136 N N . ARG A 1 283 ? -2.065 -10.219 4.635 1.00 83.88 283 ARG A N 1
ATOM 2137 C CA . ARG A 1 283 ? -1.459 -10.567 5.921 1.00 83.88 283 ARG A CA 1
ATOM 2138 C C . ARG A 1 283 ? -1.124 -9.299 6.686 1.00 83.88 283 ARG A C 1
ATOM 2140 O O . ARG A 1 283 ? -0.293 -8.511 6.249 1.00 83.88 283 ARG A O 1
ATOM 2147 N N . GLU A 1 284 ? -1.724 -9.155 7.856 1.00 82.12 284 GLU A N 1
ATOM 2148 C CA . GLU A 1 284 ? -1.515 -8.002 8.724 1.00 82.12 284 GLU A CA 1
ATOM 2149 C C . GLU A 1 284 ? -0.356 -8.227 9.705 1.00 82.12 284 GLU A C 1
ATOM 2151 O O . GLU A 1 284 ? -0.134 -9.331 10.213 1.00 82.12 284 GLU A O 1
ATOM 2156 N N . CYS A 1 285 ? 0.396 -7.163 9.972 1.00 80.06 285 CYS A N 1
ATOM 2157 C CA . CYS A 1 285 ? 1.486 -7.129 10.941 1.00 80.06 285 CYS A CA 1
ATOM 2158 C C . CYS A 1 285 ? 1.642 -5.694 11.451 1.00 80.06 285 CYS A C 1
ATOM 2160 O O . CYS A 1 285 ? 1.473 -4.751 10.678 1.00 80.06 285 CYS A O 1
ATOM 2162 N N . SER A 1 286 ? 2.002 -5.530 12.722 1.00 82.75 286 SER A N 1
ATOM 2163 C CA . SER A 1 286 ? 2.405 -4.235 13.274 1.00 82.75 286 SER A CA 1
ATOM 2164 C C . SER A 1 286 ? 3.786 -4.326 13.891 1.00 82.75 286 SER A C 1
ATOM 2166 O O . SER A 1 286 ? 4.182 -5.367 14.415 1.00 82.75 286 SER A O 1
ATOM 2168 N N . ILE A 1 287 ? 4.507 -3.211 13.856 1.00 82.50 287 ILE A N 1
ATOM 2169 C CA . ILE A 1 287 ? 5.788 -3.056 14.535 1.00 82.50 287 ILE A CA 1
ATOM 2170 C C . ILE A 1 287 ? 5.580 -2.073 15.681 1.00 82.50 287 ILE A C 1
ATOM 2172 O O . ILE A 1 287 ? 5.237 -0.912 15.467 1.00 82.50 287 ILE A O 1
ATOM 2176 N N . GLU A 1 288 ? 5.783 -2.549 16.902 1.00 81.31 288 GLU A N 1
ATOM 2177 C CA . GLU A 1 288 ? 5.591 -1.783 18.127 1.00 81.31 288 GLU A CA 1
ATOM 2178 C C . GLU A 1 288 ? 6.922 -1.562 18.860 1.00 81.31 288 GLU A C 1
ATOM 2180 O O . GLU A 1 288 ? 7.934 -2.234 18.623 1.00 81.31 288 GLU A O 1
ATOM 2185 N N . ARG A 1 289 ? 6.922 -0.592 19.779 1.00 79.12 289 ARG A N 1
ATOM 2186 C CA . ARG A 1 289 ? 8.015 -0.380 20.731 1.00 79.12 289 ARG A CA 1
ATOM 2187 C C . ARG A 1 289 ? 7.660 -1.063 22.050 1.00 79.12 289 ARG A C 1
ATOM 2189 O O . ARG A 1 289 ? 6.596 -0.806 22.608 1.00 79.12 289 ARG A O 1
ATOM 2196 N N . ARG A 1 290 ? 8.563 -1.886 22.582 1.00 79.31 290 ARG A N 1
ATOM 2197 C CA . ARG A 1 290 ? 8.437 -2.489 23.914 1.00 79.31 290 ARG A CA 1
ATOM 2198 C C . ARG A 1 290 ? 9.260 -1.673 24.909 1.00 79.31 290 ARG A C 1
ATOM 2200 O O . ARG A 1 290 ? 10.469 -1.848 25.014 1.00 79.31 290 ARG A O 1
ATOM 2207 N N . GLY A 1 291 ? 8.615 -0.757 25.630 1.00 79.00 291 GLY A N 1
ATOM 2208 C CA . GLY A 1 291 ? 9.317 0.167 26.529 1.00 79.00 291 GLY A CA 1
ATOM 2209 C C . GLY A 1 291 ? 10.243 1.102 25.745 1.00 79.00 291 GLY A C 1
ATOM 2210 O O . GLY A 1 291 ? 9.764 1.929 24.971 1.00 79.00 291 GLY A O 1
ATOM 2211 N N . SER A 1 292 ? 11.560 0.966 25.919 1.00 83.94 292 SER A N 1
ATOM 2212 C CA . SER A 1 292 ? 12.571 1.696 25.140 1.00 83.94 292 SER A CA 1
ATOM 2213 C C . SER A 1 292 ? 12.901 1.048 23.796 1.00 83.94 292 SER A C 1
ATOM 2215 O O . SER A 1 292 ? 13.405 1.748 22.919 1.00 83.94 292 SER A O 1
ATOM 2217 N N . ASP A 1 293 ? 12.601 -0.234 23.601 1.00 74.31 293 ASP A N 1
ATOM 2218 C CA . ASP A 1 293 ? 13.188 -1.022 22.516 1.00 74.31 293 ASP A CA 1
ATOM 2219 C C . ASP A 1 293 ? 12.253 -1.064 21.296 1.00 74.31 293 ASP A C 1
ATOM 2221 O O . ASP A 1 293 ? 11.122 -1.552 21.404 1.00 74.31 293 ASP A O 1
ATOM 2225 N N . PRO A 1 294 ? 12.655 -0.515 20.133 1.00 81.69 294 PRO A N 1
ATOM 2226 C CA . PRO A 1 294 ? 11.845 -0.566 18.919 1.00 81.69 294 PRO A CA 1
ATOM 2227 C C . PRO A 1 294 ? 11.954 -1.932 18.218 1.00 81.69 294 PRO A C 1
ATOM 2229 O O . PRO A 1 294 ? 12.957 -2.627 18.356 1.00 81.69 294 PRO A O 1
ATOM 2232 N N . GLY A 1 295 ? 10.954 -2.281 17.400 1.00 74.50 295 GLY A N 1
ATOM 2233 C CA . GLY A 1 295 ? 11.056 -3.394 16.443 1.00 74.50 295 GLY A CA 1
ATOM 2234 C C . GLY A 1 295 ? 10.291 -4.668 16.813 1.00 74.50 295 GLY A C 1
ATOM 2235 O O . GLY A 1 295 ? 10.491 -5.704 16.179 1.00 74.50 295 GLY A O 1
ATOM 2236 N N . MET A 1 296 ? 9.409 -4.628 17.814 1.00 74.31 296 MET A N 1
ATOM 2237 C CA . MET A 1 296 ? 8.613 -5.794 18.191 1.00 74.31 296 MET A CA 1
ATOM 2238 C C . MET A 1 296 ? 7.511 -6.033 17.157 1.00 74.31 296 MET A C 1
ATOM 2240 O O . MET A 1 296 ? 6.558 -5.264 17.071 1.00 74.31 296 MET A O 1
ATOM 2244 N N . CYS A 1 297 ? 7.636 -7.106 16.380 1.00 79.06 297 CYS A N 1
ATOM 2245 C CA . CYS A 1 297 ? 6.620 -7.490 15.407 1.00 79.06 297 CYS A CA 1
ATOM 2246 C C . CYS A 1 297 ? 5.483 -8.249 16.096 1.00 79.06 297 CYS A C 1
ATOM 2248 O O . CYS A 1 297 ? 5.713 -9.271 16.745 1.00 79.06 297 CYS A O 1
ATOM 2250 N N . VAL A 1 298 ? 4.256 -7.778 15.910 1.00 78.44 298 VAL A N 1
ATOM 2251 C CA . VAL A 1 298 ? 3.032 -8.433 16.372 1.00 78.44 298 VAL A CA 1
ATOM 2252 C C . VAL A 1 298 ? 2.139 -8.751 15.179 1.00 78.44 298 VAL A C 1
ATOM 2254 O O . VAL A 1 298 ? 2.071 -7.999 14.210 1.00 78.44 298 VAL A O 1
ATOM 2257 N N . GLN A 1 299 ? 1.447 -9.887 15.227 1.00 78.44 299 GLN A N 1
ATOM 2258 C CA . GLN A 1 299 ? 0.641 -10.390 14.104 1.00 78.44 299 GLN A CA 1
ATOM 2259 C C . GLN A 1 299 ? -0.772 -9.789 14.066 1.00 78.44 299 GLN A C 1
ATOM 2261 O O . GLN A 1 299 ? -1.717 -10.436 13.628 1.00 78.44 299 GLN A O 1
ATOM 2266 N N . TRP A 1 300 ? -0.944 -8.578 14.592 1.00 75.06 300 TRP A N 1
ATOM 2267 C CA . TRP A 1 300 ? -2.233 -7.903 14.638 1.00 75.06 300 TRP A CA 1
ATOM 2268 C C . TRP A 1 300 ? -2.068 -6.402 14.444 1.00 75.06 300 TRP A C 1
ATOM 2270 O O . TRP A 1 300 ? -1.056 -5.826 14.836 1.00 75.06 300 TRP A O 1
ATOM 2280 N N . LEU A 1 301 ? -3.092 -5.756 13.888 1.00 77.75 301 LEU A N 1
ATOM 2281 C CA . LEU A 1 301 ? -3.170 -4.298 13.804 1.00 77.75 301 LEU A CA 1
ATOM 2282 C C . LEU A 1 301 ? -3.427 -3.648 15.176 1.00 77.75 301 LEU A C 1
ATOM 2284 O O . LEU A 1 301 ? -4.131 -4.251 16.004 1.00 77.75 301 LEU A O 1
ATOM 2288 N N . PRO A 1 302 ? -2.934 -2.415 15.424 1.00 80.25 302 PRO A N 1
ATOM 2289 C CA . PRO A 1 302 ? -3.298 -1.650 16.612 1.00 80.25 302 PRO A CA 1
ATOM 2290 C C . PRO A 1 302 ? -4.807 -1.391 16.627 1.00 80.25 302 PRO A C 1
ATOM 2292 O O . PRO A 1 302 ? -5.443 -1.315 15.576 1.00 80.25 302 PRO A O 1
ATOM 2295 N N . TRP A 1 303 ? -5.393 -1.198 17.811 1.00 83.19 303 TRP A N 1
ATOM 2296 C CA . TRP A 1 303 ? -6.849 -1.075 17.984 1.00 83.19 303 TRP A CA 1
ATOM 2297 C C . TRP A 1 303 ? -7.524 -0.097 17.001 1.00 83.19 303 TRP A C 1
ATOM 2299 O O . TRP A 1 303 ? -8.568 -0.394 16.416 1.00 83.19 303 TRP A O 1
ATOM 2309 N N . LYS A 1 304 ? -6.895 1.055 16.744 1.00 79.25 304 LYS A N 1
ATOM 2310 C CA . LYS A 1 304 ? -7.397 2.082 15.813 1.00 79.25 304 LYS A CA 1
ATOM 2311 C C . LYS A 1 304 ? -7.505 1.603 14.360 1.00 79.25 304 LYS A C 1
ATOM 2313 O O . LYS A 1 304 ? -8.383 2.088 13.650 1.00 79.25 304 LYS A O 1
ATOM 2318 N N . ALA A 1 305 ? -6.644 0.670 13.957 1.00 78.44 305 ALA A N 1
ATOM 2319 C CA . ALA A 1 305 ? -6.580 0.097 12.616 1.00 78.44 305 ALA A CA 1
ATOM 2320 C C . ALA A 1 305 ? -7.370 -1.215 12.469 1.00 78.44 305 ALA A C 1
ATOM 2322 O O . ALA A 1 305 ? -7.616 -1.636 11.347 1.00 78.44 305 ALA A O 1
ATOM 2323 N N . LYS A 1 306 ? -7.813 -1.834 13.574 1.00 82.94 306 LYS A N 1
ATOM 2324 C CA . LYS A 1 306 ? -8.679 -3.021 13.528 1.00 82.94 306 LYS A CA 1
ATOM 2325 C C . LYS A 1 306 ? -10.033 -2.699 12.894 1.00 82.94 306 LYS A C 1
ATOM 2327 O O . LYS A 1 306 ? -10.695 -1.729 13.294 1.00 82.94 306 LYS A O 1
ATOM 2332 N N . ASP A 1 307 ? -10.450 -3.563 11.976 1.00 83.69 307 ASP A N 1
ATOM 2333 C CA . ASP A 1 307 ? -11.795 -3.604 11.413 1.00 83.69 307 ASP A CA 1
ATOM 2334 C C . ASP A 1 307 ? -12.835 -4.050 12.465 1.00 83.69 307 ASP A C 1
ATOM 2336 O O . ASP A 1 307 ? -12.510 -4.318 13.626 1.00 83.69 307 ASP A O 1
ATOM 2340 N N . PHE A 1 308 ? -14.114 -4.100 12.085 1.00 88.19 308 PHE A N 1
ATOM 2341 C CA . PHE A 1 308 ? -15.169 -4.504 13.016 1.00 88.19 308 PHE A CA 1
ATOM 2342 C C . PHE A 1 308 ? -15.000 -5.958 13.488 1.00 88.19 308 PHE A C 1
ATOM 2344 O O . PHE A 1 308 ? -15.135 -6.219 14.683 1.00 88.19 308 PHE A O 1
ATOM 2351 N N . GLY A 1 309 ? -14.662 -6.889 12.586 1.00 89.44 309 GLY A N 1
ATOM 2352 C CA . GLY A 1 309 ? -14.507 -8.306 12.929 1.00 89.44 309 GLY A CA 1
ATOM 2353 C C . GLY A 1 309 ? -13.402 -8.526 13.960 1.00 89.44 309 GLY A C 1
ATOM 2354 O O . GLY A 1 309 ? -13.646 -9.093 15.027 1.00 89.44 309 GLY A O 1
ATOM 2355 N N . SER A 1 310 ? -12.219 -7.962 13.712 1.00 87.31 310 SER A N 1
ATOM 2356 C CA . SER A 1 310 ? -11.077 -8.061 14.628 1.00 87.31 310 SER A CA 1
ATOM 2357 C C . SER A 1 310 ? -11.344 -7.421 15.993 1.00 87.31 310 SER A C 1
ATOM 2359 O O . SER A 1 310 ? -10.807 -7.875 17.007 1.00 87.31 310 SER A O 1
ATOM 2361 N N . ARG A 1 311 ? -12.158 -6.356 16.052 1.00 92.88 311 ARG A N 1
ATOM 2362 C CA . ARG A 1 311 ? -12.580 -5.733 17.320 1.00 92.88 311 ARG A CA 1
ATOM 2363 C C . ARG A 1 311 ? -13.517 -6.642 18.110 1.00 92.88 311 ARG A C 1
ATOM 2365 O O . ARG A 1 311 ? -13.328 -6.795 19.315 1.00 92.88 311 ARG A O 1
ATOM 2372 N N . VAL A 1 312 ? -14.480 -7.275 17.439 1.00 94.75 312 VAL A N 1
ATOM 2373 C CA . VAL A 1 312 ? -15.400 -8.246 18.050 1.00 94.75 312 VAL A CA 1
ATOM 2374 C C . VAL A 1 312 ? -14.637 -9.445 18.613 1.00 94.75 312 VAL A C 1
ATOM 2376 O O . VAL A 1 312 ? -14.891 -9.847 19.747 1.00 94.75 312 VAL A O 1
ATOM 2379 N N . ASP A 1 313 ? -13.666 -9.986 17.876 1.00 93.38 313 ASP A N 1
ATOM 2380 C CA . ASP A 1 313 ? -12.868 -11.121 18.352 1.00 93.38 313 ASP A CA 1
ATOM 2381 C C . ASP A 1 313 ? -11.977 -10.753 19.547 1.00 93.38 313 ASP A C 1
ATOM 2383 O O . ASP A 1 313 ? -11.849 -11.537 20.494 1.00 93.38 313 ASP A O 1
ATOM 2387 N N . HIS A 1 314 ? -11.418 -9.538 19.558 1.00 93.00 314 HIS A N 1
ATOM 2388 C CA . HIS A 1 314 ? -10.698 -9.008 20.716 1.00 93.00 314 HIS A CA 1
ATOM 2389 C C . HIS A 1 314 ? -11.618 -8.886 21.939 1.00 93.00 314 HIS A C 1
ATOM 2391 O O . HIS A 1 314 ? -11.299 -9.428 22.996 1.00 93.00 314 HIS A O 1
ATOM 2397 N N . LEU A 1 315 ? -12.780 -8.239 21.794 1.00 96.06 315 LEU A N 1
ATOM 2398 C CA . LEU A 1 315 ? -13.759 -8.071 22.873 1.00 96.06 315 LEU A CA 1
ATOM 2399 C C . LEU A 1 315 ? -14.229 -9.412 23.440 1.00 96.06 315 LEU A C 1
ATOM 2401 O O . LEU A 1 315 ? -14.290 -9.562 24.660 1.00 96.06 315 LEU A O 1
ATOM 2405 N N . ARG A 1 316 ? -14.505 -10.393 22.572 1.00 97.44 316 ARG A N 1
ATOM 2406 C CA . ARG A 1 316 ? -14.884 -11.755 22.971 1.00 97.44 316 ARG A CA 1
ATOM 2407 C C . ARG A 1 316 ? -13.775 -12.429 23.776 1.00 97.44 316 ARG A C 1
ATOM 2409 O O . ARG A 1 316 ? -14.041 -13.038 24.808 1.00 97.44 316 ARG A O 1
ATOM 2416 N N . THR A 1 317 ? -12.533 -12.314 23.308 1.00 96.06 317 THR A N 1
ATOM 2417 C CA . THR A 1 317 ? -11.365 -12.911 23.971 1.00 96.06 317 THR A CA 1
ATOM 2418 C C . THR A 1 317 ? -11.141 -12.303 25.354 1.00 96.06 317 THR A C 1
ATOM 2420 O O . THR A 1 317 ? -10.954 -13.037 26.324 1.00 96.06 317 THR A O 1
ATOM 2423 N N . GLU A 1 318 ? -11.193 -10.976 25.465 1.00 95.50 318 GLU A N 1
ATOM 2424 C CA . GLU A 1 318 ? -11.016 -10.280 26.742 1.00 95.50 318 GLU A CA 1
ATOM 2425 C C . GLU A 1 318 ? -12.180 -10.534 27.705 1.00 95.50 318 GLU A C 1
ATOM 2427 O O . GLU A 1 318 ? -11.942 -10.755 28.891 1.00 95.50 318 GLU A O 1
ATOM 2432 N N . LEU A 1 319 ? -13.421 -10.616 27.211 1.00 97.00 319 LEU A N 1
ATOM 2433 C CA . LEU A 1 319 ? -14.577 -10.981 28.033 1.00 97.00 319 LEU A CA 1
ATOM 2434 C C . LEU A 1 319 ? -14.446 -12.403 28.595 1.00 97.00 319 LEU A C 1
ATOM 2436 O O . LEU A 1 319 ? -14.691 -12.623 29.780 1.00 97.00 319 LEU A O 1
ATOM 2440 N N . ALA A 1 320 ? -14.008 -13.368 27.782 1.00 96.81 320 ALA A N 1
ATOM 2441 C CA . ALA A 1 320 ? -13.794 -14.741 28.236 1.00 96.81 320 ALA A CA 1
ATOM 2442 C C . ALA A 1 320 ? -12.708 -14.826 29.325 1.00 96.81 320 ALA A C 1
ATOM 2444 O O . ALA A 1 320 ? -12.876 -15.540 30.318 1.00 96.81 320 ALA A O 1
ATOM 2445 N N . LYS A 1 321 ? -11.612 -14.068 29.176 1.00 96.25 321 LYS A N 1
ATOM 2446 C CA . LYS A 1 321 ? -10.569 -13.949 30.210 1.00 96.25 321 LYS A CA 1
ATOM 2447 C C . LYS A 1 321 ? -11.122 -13.322 31.487 1.00 96.25 321 LYS A C 1
ATOM 2449 O O . LYS A 1 321 ? -10.958 -13.895 32.560 1.00 96.25 321 LYS A O 1
ATOM 2454 N N . LEU A 1 322 ? -11.818 -12.191 31.364 1.00 95.44 322 LEU A N 1
ATOM 2455 C CA . LEU A 1 322 ? -12.410 -11.472 32.490 1.00 95.44 322 LEU A CA 1
ATOM 2456 C C . LEU A 1 322 ? -13.402 -12.353 33.261 1.00 95.44 322 LEU A C 1
ATOM 2458 O O . LEU A 1 322 ? -13.337 -12.416 34.484 1.00 95.44 322 LEU A O 1
ATOM 2462 N N . THR A 1 323 ? -14.250 -13.100 32.551 1.00 96.25 323 THR A N 1
ATOM 2463 C CA . THR A 1 323 ? -15.211 -14.052 33.134 1.00 96.25 323 THR A CA 1
ATOM 2464 C C . THR A 1 323 ? -14.504 -15.146 33.929 1.00 96.25 323 THR A C 1
ATOM 2466 O O . THR A 1 323 ? -14.892 -15.459 35.052 1.00 96.25 323 THR A O 1
ATOM 2469 N N . LYS A 1 324 ? -13.434 -15.720 33.366 1.00 96.50 324 LYS A N 1
ATOM 2470 C CA . LYS A 1 324 ? -12.650 -16.773 34.021 1.00 96.50 324 LYS A CA 1
ATOM 2471 C C . LYS A 1 324 ? -11.921 -16.266 35.268 1.00 96.50 324 LYS A C 1
ATOM 2473 O O . LYS A 1 324 ? -11.789 -17.003 36.242 1.00 96.50 324 LYS A O 1
ATOM 2478 N N . GLU A 1 325 ? -11.412 -15.040 35.223 1.00 95.62 325 GLU A N 1
ATOM 2479 C CA . GLU A 1 325 ? -10.604 -14.453 36.295 1.00 95.62 325 GLU A CA 1
ATOM 2480 C C . GLU A 1 325 ? -11.446 -13.756 37.370 1.00 95.62 325 GLU A C 1
ATOM 2482 O O . GLU A 1 325 ? -10.966 -13.608 38.493 1.00 95.62 325 GLU A O 1
ATOM 2487 N N . ARG A 1 326 ? -12.710 -13.413 37.073 1.00 93.25 326 ARG A N 1
ATOM 2488 C CA . ARG A 1 326 ? -13.660 -12.734 37.973 1.00 93.25 326 ARG A CA 1
ATOM 2489 C C . ARG A 1 326 ? -13.636 -13.227 39.429 1.00 93.25 326 ARG A C 1
ATOM 2491 O O . ARG A 1 326 ? -13.606 -12.356 40.298 1.00 93.25 326 ARG A O 1
ATOM 2498 N N . PRO A 1 327 ? -13.613 -14.544 39.738 1.00 94.69 327 PRO A N 1
ATOM 2499 C CA . PRO A 1 327 ? -13.620 -15.025 41.125 1.00 94.69 327 PRO A CA 1
ATOM 2500 C C . PRO A 1 327 ? -12.373 -14.654 41.939 1.00 94.69 327 PRO A C 1
ATOM 2502 O O . PRO A 1 327 ? -12.424 -14.672 43.164 1.00 94.69 327 PRO A O 1
ATOM 2505 N N . ASN A 1 328 ? -11.258 -14.350 41.269 1.00 94.69 328 ASN A N 1
ATOM 2506 C CA . ASN A 1 328 ? -9.966 -14.071 41.898 1.00 94.69 328 ASN A CA 1
ATOM 2507 C C . ASN A 1 328 ? -9.592 -12.582 41.871 1.00 94.69 328 ASN A C 1
ATOM 2509 O O . ASN A 1 328 ? -8.546 -12.217 42.402 1.00 94.69 328 ASN A O 1
ATOM 2513 N N . LEU A 1 329 ? -10.403 -11.736 41.229 1.00 92.56 329 LEU A N 1
ATOM 2514 C CA . LEU A 1 329 ? -10.132 -10.308 41.099 1.00 92.56 329 LEU A CA 1
ATOM 2515 C C . LEU A 1 329 ? -10.687 -9.538 42.294 1.00 92.56 329 LEU A C 1
ATOM 2517 O O . LEU A 1 329 ? -11.835 -9.734 42.703 1.00 92.56 329 LEU A O 1
ATOM 2521 N N . LEU A 1 330 ? -9.879 -8.613 42.808 1.00 93.06 330 LEU A N 1
ATOM 2522 C CA . LEU A 1 330 ? -10.361 -7.587 43.725 1.00 93.06 330 LEU A CA 1
ATOM 2523 C C . LEU A 1 330 ? -11.302 -6.627 42.988 1.00 93.06 330 LEU A C 1
ATOM 2525 O O . LEU A 1 330 ? -11.224 -6.479 41.768 1.00 93.06 330 LEU A O 1
ATOM 2529 N N . GLN A 1 331 ? -12.186 -5.968 43.739 1.00 88.38 331 GLN A N 1
ATOM 2530 C CA . GLN A 1 331 ? -13.210 -5.090 43.168 1.00 88.38 331 GLN A CA 1
ATOM 2531 C C . GLN A 1 331 ? -12.598 -3.986 42.294 1.00 88.38 331 GLN A C 1
ATOM 2533 O O . GLN A 1 331 ? -12.999 -3.837 41.145 1.00 88.38 331 GLN A O 1
ATOM 2538 N N . ASP A 1 332 ? -11.579 -3.284 42.790 1.00 88.31 332 ASP A N 1
ATOM 2539 C CA . ASP A 1 332 ? -10.934 -2.188 42.057 1.00 88.31 332 ASP A CA 1
ATOM 2540 C C . ASP A 1 332 ? -10.281 -2.664 40.747 1.00 88.31 332 ASP A C 1
ATOM 2542 O O . ASP A 1 332 ? -10.415 -2.020 39.705 1.00 88.31 332 ASP A O 1
ATOM 2546 N N . GLU A 1 333 ? -9.618 -3.827 40.778 1.00 92.12 333 GLU A N 1
ATOM 2547 C CA . GLU A 1 333 ? -9.003 -4.435 39.591 1.00 92.12 333 GLU A CA 1
ATOM 2548 C C . GLU A 1 333 ? -10.060 -4.868 38.571 1.00 92.12 333 GLU A C 1
ATOM 2550 O O . GLU A 1 333 ? -9.875 -4.716 37.360 1.00 92.12 333 GLU A O 1
ATOM 2555 N N . TYR A 1 334 ? -11.181 -5.410 39.052 1.00 93.25 334 TYR A N 1
ATOM 2556 C CA . TYR A 1 334 ? -12.305 -5.777 38.204 1.00 93.25 334 TYR A CA 1
ATOM 2557 C C . TYR A 1 334 ? -12.910 -4.540 37.535 1.00 93.25 334 TYR A C 1
ATOM 2559 O O . TYR A 1 334 ? -13.087 -4.524 36.317 1.00 93.25 334 TYR A O 1
ATOM 2567 N N . GLU A 1 335 ? -13.154 -3.476 38.299 1.00 91.31 335 GLU A N 1
ATOM 2568 C CA . GLU A 1 335 ? -13.699 -2.220 37.786 1.00 91.31 335 GLU A CA 1
ATOM 2569 C C . GLU A 1 335 ? -12.805 -1.572 36.729 1.00 91.31 335 GLU A C 1
ATOM 2571 O O . GLU A 1 335 ? -13.313 -1.063 35.727 1.00 91.31 335 GLU A O 1
ATOM 2576 N N . GLU A 1 336 ? -11.484 -1.608 36.912 1.00 91.00 336 GLU A N 1
ATOM 2577 C CA . GLU A 1 336 ? -10.534 -1.093 35.926 1.00 91.00 336 GLU A CA 1
ATOM 2578 C C . GLU A 1 336 ? -10.611 -1.874 34.610 1.00 91.00 336 GLU A C 1
ATOM 2580 O O . GLU A 1 336 ? -10.758 -1.277 33.540 1.00 91.00 336 GLU A O 1
ATOM 2585 N N . ARG A 1 337 ? -10.604 -3.210 34.677 1.00 94.00 337 ARG A N 1
ATOM 2586 C CA . ARG A 1 337 ? -10.702 -4.060 33.482 1.00 94.00 337 ARG A CA 1
ATOM 2587 C C . ARG A 1 337 ? -12.042 -3.913 32.770 1.00 94.00 337 ARG A C 1
ATOM 2589 O O . ARG A 1 337 ? -12.068 -3.846 31.541 1.00 94.00 337 ARG A O 1
ATOM 2596 N N . VAL A 1 338 ? -13.141 -3.820 33.520 1.00 94.38 338 VAL A N 1
ATOM 2597 C CA . VAL A 1 338 ? -14.476 -3.549 32.969 1.00 94.38 338 VAL A CA 1
ATOM 2598 C C . VAL A 1 338 ? -14.509 -2.191 32.279 1.00 94.38 338 VAL A C 1
ATOM 2600 O O . VAL A 1 338 ? -15.024 -2.088 31.169 1.00 94.38 338 VAL A O 1
ATOM 2603 N N . ALA A 1 339 ? -13.922 -1.155 32.883 1.00 92.25 339 ALA A N 1
ATOM 2604 C CA . ALA A 1 339 ? -13.871 0.170 32.279 1.00 92.25 339 ALA A CA 1
ATOM 2605 C C . ALA A 1 339 ? -13.073 0.176 30.965 1.00 92.25 339 ALA A C 1
ATOM 2607 O O . ALA A 1 339 ? -13.506 0.801 29.993 1.00 92.25 339 ALA A O 1
ATOM 2608 N N . THR A 1 340 ? -11.942 -0.536 30.906 1.00 93.81 340 THR A N 1
ATOM 2609 C CA . THR A 1 340 ? -11.164 -0.708 29.671 1.00 93.81 340 THR A CA 1
ATOM 2610 C C . THR A 1 340 ? -11.957 -1.468 28.609 1.00 93.81 340 THR A C 1
ATOM 2612 O O . THR A 1 340 ? -12.049 -1.012 27.469 1.00 93.81 340 THR A O 1
ATOM 2615 N N . TRP A 1 341 ? -12.576 -2.593 28.977 1.00 95.69 341 TRP A N 1
ATOM 2616 C CA . TRP A 1 341 ? -13.385 -3.397 28.060 1.00 95.69 341 TRP A CA 1
ATOM 2617 C C . TRP A 1 341 ? -14.590 -2.614 27.517 1.00 95.69 341 TRP A C 1
ATOM 2619 O O . TRP A 1 341 ? -14.831 -2.609 26.310 1.00 95.69 341 TRP A O 1
ATOM 2629 N N . ALA A 1 342 ? -15.294 -1.869 28.374 1.00 94.19 342 ALA A N 1
ATOM 2630 C CA . ALA A 1 342 ? -16.396 -0.995 27.977 1.00 94.19 342 ALA A CA 1
ATOM 2631 C C . ALA A 1 342 ? -15.930 0.138 27.050 1.00 94.19 342 ALA A C 1
ATOM 2633 O O . ALA A 1 342 ? -16.630 0.484 26.098 1.00 94.19 342 ALA A O 1
ATOM 2634 N N . GLY A 1 343 ? -14.724 0.672 27.274 1.00 93.44 343 GLY A N 1
ATOM 2635 C CA . GLY A 1 343 ? -14.061 1.593 26.351 1.00 93.44 343 GLY A CA 1
ATOM 2636 C C . GLY A 1 343 ? -13.920 0.988 24.953 1.00 93.44 343 GLY A C 1
ATOM 2637 O O . GLY A 1 343 ? -14.399 1.564 23.977 1.00 93.44 343 GLY A O 1
ATOM 2638 N N . TYR A 1 344 ? -13.382 -0.225 24.844 1.00 94.88 344 TYR A N 1
ATOM 2639 C CA . TYR A 1 344 ? -13.299 -0.921 23.559 1.00 94.88 344 TYR A CA 1
ATOM 2640 C C . TYR A 1 344 ? -14.672 -1.218 22.939 1.00 94.88 344 TYR A C 1
ATOM 2642 O O . TYR A 1 344 ? -14.847 -1.054 21.728 1.00 94.88 344 TYR A O 1
ATOM 2650 N N . LEU A 1 345 ? -15.674 -1.599 23.736 1.00 95.56 345 LEU A N 1
ATOM 2651 C CA . LEU A 1 345 ? -17.027 -1.844 23.230 1.00 95.56 345 LEU A CA 1
ATOM 2652 C C . LEU A 1 345 ? -17.644 -0.558 22.653 1.00 95.56 345 LEU A C 1
ATOM 2654 O O . LEU A 1 345 ? -18.178 -0.577 21.545 1.00 95.56 345 LEU A O 1
ATOM 2658 N N . SER A 1 346 ? -17.485 0.575 23.344 1.00 94.19 346 SER A N 1
ATOM 2659 C CA . SER A 1 346 ? -17.971 1.885 22.890 1.00 94.19 346 SER A CA 1
ATOM 2660 C C . SER A 1 346 ? -17.331 2.331 21.569 1.00 94.19 346 SER A C 1
ATOM 2662 O O . SER A 1 346 ? -18.027 2.727 20.636 1.00 94.19 346 SER A O 1
ATOM 2664 N N . GLU A 1 347 ? -16.014 2.168 21.422 1.00 93.31 347 GLU A N 1
ATOM 2665 C CA . GLU A 1 347 ? -15.326 2.469 20.164 1.00 93.31 347 GLU A CA 1
ATOM 2666 C C . GLU A 1 347 ? -15.728 1.501 19.039 1.00 93.31 347 GLU A C 1
ATOM 2668 O O . GLU A 1 347 ? -15.631 1.830 17.854 1.00 93.31 347 GLU A O 1
ATOM 2673 N N . THR A 1 348 ? -16.151 0.282 19.380 1.00 94.81 348 THR A N 1
ATOM 2674 C CA . THR A 1 348 ? -16.648 -0.701 18.407 1.00 94.81 348 THR A CA 1
ATOM 2675 C C . THR A 1 348 ? -18.049 -0.340 17.926 1.00 94.81 348 THR A C 1
ATOM 2677 O O . THR A 1 348 ? -18.295 -0.435 16.725 1.00 94.81 348 THR A O 1
ATOM 2680 N N . TRP A 1 349 ? -18.919 0.169 18.804 1.00 94.88 349 TRP A N 1
ATOM 2681 C CA . TRP A 1 349 ? -20.194 0.786 18.419 1.00 94.88 349 TRP A CA 1
ATOM 2682 C C . TRP A 1 349 ? -19.979 1.926 17.422 1.00 94.88 349 TRP A C 1
ATOM 2684 O O . TRP A 1 349 ? -20.535 1.901 16.324 1.00 94.88 349 TRP A O 1
ATOM 2694 N N . GLU A 1 350 ? -19.102 2.880 17.747 1.00 92.38 350 GLU A N 1
ATOM 2695 C CA . GLU A 1 350 ? -18.780 4.003 16.856 1.00 92.38 350 GLU A CA 1
ATOM 2696 C C . GLU A 1 350 ? -18.242 3.524 15.501 1.00 92.38 350 GLU A C 1
ATOM 2698 O O . GLU A 1 350 ? -18.659 4.008 14.441 1.00 92.38 350 GLU A O 1
ATOM 2703 N N . ARG A 1 351 ? -17.340 2.531 15.512 1.00 90.44 351 ARG A N 1
ATOM 2704 C CA . ARG A 1 351 ? -16.812 1.921 14.286 1.00 90.44 351 ARG A CA 1
ATOM 2705 C C . ARG A 1 351 ? -17.920 1.260 13.473 1.00 90.44 351 ARG A C 1
ATOM 2707 O O . ARG A 1 351 ? -17.920 1.398 12.249 1.00 90.44 351 ARG A O 1
ATOM 2714 N N . CYS A 1 352 ? -18.847 0.568 14.126 1.00 91.88 352 CYS A N 1
ATOM 2715 C CA . CYS A 1 352 ? -19.964 -0.106 13.481 1.00 91.88 352 CYS A CA 1
ATOM 2716 C C . CYS A 1 352 ? -20.898 0.895 12.801 1.00 91.88 352 CYS A C 1
ATOM 2718 O O . CYS A 1 352 ? -21.142 0.777 11.607 1.00 91.88 352 CYS A O 1
ATOM 2720 N N . VAL A 1 353 ? -21.343 1.937 13.509 1.00 91.38 353 VAL A N 1
ATOM 2721 C CA . VAL A 1 353 ? -22.180 3.004 12.927 1.00 91.38 353 VAL A CA 1
ATOM 2722 C C . VAL A 1 353 ? -21.458 3.677 11.758 1.00 91.38 353 VAL A C 1
ATOM 2724 O O . VAL A 1 353 ? -22.031 3.877 10.686 1.00 91.38 353 VAL A O 1
ATOM 2727 N N . THR A 1 354 ? -20.166 3.970 11.926 1.00 87.25 354 THR A N 1
ATOM 2728 C CA . THR A 1 354 ? -19.360 4.599 10.875 1.00 87.25 354 THR A CA 1
ATOM 2729 C C . THR A 1 354 ? -19.284 3.730 9.622 1.00 87.25 354 THR A C 1
ATOM 2731 O O . THR A 1 354 ? -19.444 4.233 8.518 1.00 87.25 354 THR A O 1
ATOM 2734 N N . THR A 1 355 ? -19.047 2.429 9.764 1.00 85.31 355 THR A N 1
ATOM 2735 C CA . THR A 1 355 ? -18.843 1.523 8.621 1.00 85.31 355 THR A CA 1
ATOM 2736 C C . THR A 1 355 ? -20.159 1.062 7.995 1.00 85.31 355 THR A C 1
ATOM 2738 O O . THR A 1 355 ? -20.313 1.095 6.772 1.00 85.31 355 THR A O 1
ATOM 2741 N N . GLU A 1 356 ? -21.125 0.645 8.810 1.00 87.25 356 GLU A N 1
ATOM 2742 C CA . GLU A 1 356 ? -22.411 0.075 8.392 1.00 87.25 356 GLU A CA 1
ATOM 2743 C C . GLU A 1 356 ? -23.417 1.118 7.916 1.00 87.25 356 GLU A C 1
ATOM 2745 O O . GLU A 1 356 ? -24.193 0.816 7.011 1.00 87.25 356 GLU A O 1
ATOM 2750 N N . VAL A 1 357 ? -23.350 2.348 8.438 1.00 88.69 357 VAL A N 1
ATOM 2751 C CA . VAL A 1 357 ? -24.310 3.413 8.119 1.00 88.69 357 VAL A CA 1
ATOM 2752 C C . VAL A 1 357 ? -23.630 4.586 7.416 1.00 88.69 357 VAL A C 1
ATOM 2754 O O . VAL A 1 357 ? -23.930 4.866 6.255 1.00 88.69 357 VAL A O 1
ATOM 2757 N N . LEU A 1 358 ? -22.690 5.269 8.080 1.00 87.06 358 LEU A N 1
ATOM 2758 C CA . LEU A 1 358 ? -22.168 6.549 7.580 1.00 87.06 358 LEU A CA 1
ATOM 2759 C C . LEU A 1 358 ? -21.386 6.389 6.274 1.00 87.06 358 LEU A C 1
ATOM 2761 O O . LEU A 1 358 ? -21.691 7.073 5.303 1.00 87.06 358 LEU A O 1
ATOM 2765 N N . ASN A 1 359 ? -20.449 5.443 6.211 1.00 83.69 359 ASN A N 1
ATOM 2766 C CA . ASN A 1 359 ? -19.626 5.194 5.026 1.00 83.69 359 ASN A CA 1
ATOM 2767 C C . ASN A 1 359 ? -20.429 4.636 3.838 1.00 83.69 359 ASN A C 1
ATOM 2769 O O . ASN A 1 359 ? -19.931 4.619 2.718 1.00 83.69 359 ASN A O 1
ATOM 2773 N N . GLN A 1 360 ? -21.669 4.178 4.052 1.00 86.12 360 GLN A N 1
ATOM 2774 C CA . GLN A 1 360 ? -22.559 3.776 2.956 1.00 86.12 360 GLN A CA 1
ATOM 2775 C C . GLN A 1 360 ? -23.203 4.982 2.272 1.00 86.12 360 GLN A C 1
ATOM 2777 O O . GLN A 1 360 ? -23.541 4.918 1.092 1.00 86.12 360 GLN A O 1
ATOM 2782 N N . VAL A 1 361 ? -23.393 6.074 3.015 1.00 87.06 361 VAL A N 1
ATOM 2783 C CA . VAL A 1 361 ? -24.073 7.287 2.547 1.00 87.06 361 VAL A CA 1
ATOM 2784 C C . VAL A 1 361 ? -23.074 8.387 2.209 1.00 87.06 361 VAL A C 1
ATOM 2786 O O . VAL A 1 361 ? -23.343 9.196 1.328 1.00 87.06 361 VAL A O 1
ATOM 2789 N N . PHE A 1 362 ? -21.923 8.420 2.870 1.00 83.19 362 PHE A N 1
ATOM 2790 C CA . PHE A 1 362 ? -20.875 9.407 2.665 1.00 83.19 362 PHE A CA 1
ATOM 2791 C C . PHE A 1 362 ? -19.543 8.720 2.386 1.00 83.19 362 PHE A C 1
ATOM 2793 O O . PHE A 1 362 ? -18.990 8.028 3.240 1.00 83.19 362 PHE A O 1
ATOM 2800 N N . ASP A 1 363 ? -19.009 8.959 1.196 1.00 76.38 363 ASP A N 1
ATOM 2801 C CA . ASP A 1 363 ? -17.681 8.500 0.828 1.00 76.38 363 ASP A CA 1
ATOM 2802 C C . ASP A 1 363 ? -16.645 9.537 1.280 1.00 76.38 363 ASP A C 1
ATOM 2804 O O . ASP A 1 363 ? -16.510 10.611 0.688 1.00 76.38 363 ASP A O 1
ATOM 2808 N N . ARG A 1 364 ? -15.887 9.209 2.335 1.00 67.19 364 ARG A N 1
ATOM 2809 C CA . ARG A 1 364 ? -14.791 10.062 2.828 1.00 67.19 364 ARG A CA 1
ATOM 2810 C C . ARG A 1 364 ? -13.685 10.252 1.794 1.00 67.19 364 ARG A C 1
ATOM 2812 O O . ARG A 1 364 ? -12.988 11.253 1.896 1.00 67.19 364 ARG A O 1
ATOM 2819 N N . GLY A 1 365 ? -13.517 9.314 0.859 1.00 58.59 365 GLY A N 1
ATOM 2820 C CA . GLY A 1 365 ? -12.504 9.297 -0.196 1.00 58.59 365 GLY A CA 1
ATOM 2821 C C . GLY A 1 365 ? -12.795 10.257 -1.349 1.00 58.59 365 GLY A C 1
ATOM 2822 O O . GLY A 1 365 ? -11.864 10.736 -1.987 1.00 58.59 365 GLY A O 1
ATOM 2823 N N . THR A 1 366 ? -14.062 10.594 -1.585 1.00 64.19 366 THR A N 1
ATOM 2824 C CA . THR A 1 366 ? -14.464 11.597 -2.587 1.00 64.19 366 THR A CA 1
ATOM 2825 C C . THR A 1 366 ? -15.149 12.817 -1.977 1.00 64.19 366 THR A C 1
ATOM 2827 O O . THR A 1 366 ? -15.457 13.771 -2.686 1.00 64.19 366 THR A O 1
ATOM 2830 N N . SER A 1 367 ? -15.368 12.815 -0.659 1.00 74.50 367 SER A N 1
ATOM 2831 C CA . SER A 1 367 ? -16.143 13.828 0.066 1.00 74.50 367 SER A CA 1
ATOM 2832 C C . SER A 1 367 ? -17.553 14.032 -0.509 1.00 74.50 367 SER A C 1
ATOM 2834 O O . SER A 1 367 ? -18.107 15.131 -0.451 1.00 74.50 367 SER A O 1
ATOM 2836 N N . HIS A 1 368 ? -18.147 12.976 -1.072 1.00 76.75 368 HIS A N 1
ATOM 2837 C CA . HIS A 1 368 ? -19.461 13.017 -1.708 1.00 76.75 368 HIS A CA 1
ATOM 2838 C C . HIS A 1 368 ? -20.506 12.221 -0.925 1.00 76.75 368 HIS A C 1
ATOM 2840 O O . HIS A 1 368 ? -20.240 11.151 -0.377 1.00 76.75 368 HIS A O 1
ATOM 2846 N N . VAL A 1 369 ? -21.740 12.729 -0.935 1.00 85.56 369 VAL A N 1
ATOM 2847 C CA . VAL A 1 369 ? -22.913 11.998 -0.448 1.00 85.56 369 VAL A CA 1
ATOM 2848 C C . VAL A 1 369 ? -23.455 11.117 -1.576 1.00 85.56 369 VAL A C 1
ATOM 2850 O O . VAL A 1 369 ? -23.862 11.605 -2.633 1.00 85.56 369 VAL A O 1
ATOM 2853 N N . LEU A 1 370 ? -23.494 9.807 -1.346 1.00 83.44 370 LEU A N 1
ATOM 2854 C CA . LEU A 1 370 ? -24.039 8.802 -2.250 1.00 83.44 370 LEU A CA 1
ATOM 2855 C C . LEU A 1 370 ? -25.571 8.814 -2.180 1.00 83.44 370 LEU A C 1
ATOM 2857 O O . LEU A 1 370 ? -26.197 8.001 -1.501 1.00 83.44 370 LEU A O 1
ATOM 2861 N N . MET A 1 371 ? -26.189 9.733 -2.928 1.00 86.31 371 MET A N 1
ATOM 2862 C CA . MET A 1 371 ? -27.643 9.963 -2.913 1.00 86.31 371 MET A CA 1
ATOM 2863 C C . MET A 1 371 ? -28.471 8.681 -3.102 1.00 86.31 371 MET A C 1
ATOM 2865 O O . MET A 1 371 ? -29.488 8.487 -2.442 1.00 86.31 371 MET A O 1
ATOM 2869 N N . GLN A 1 372 ? -28.022 7.753 -3.953 1.00 82.50 372 GLN A N 1
ATOM 2870 C CA . GLN A 1 372 ? -28.729 6.486 -4.187 1.00 82.50 372 GLN A CA 1
ATOM 2871 C C . GLN A 1 372 ? -28.732 5.546 -2.968 1.00 82.50 372 GLN A C 1
ATOM 2873 O O . GLN A 1 372 ? -29.660 4.740 -2.817 1.00 82.50 372 GLN A O 1
ATOM 2878 N N . LYS A 1 373 ? -27.717 5.661 -2.103 1.00 85.19 373 LYS A N 1
ATOM 2879 C CA . LYS A 1 373 ? -27.527 4.880 -0.874 1.00 85.19 373 LYS A CA 1
ATOM 2880 C C . LYS A 1 373 ? -28.150 5.541 0.357 1.00 85.19 373 LYS A C 1
ATOM 2882 O O . LYS A 1 373 ? -28.257 4.889 1.388 1.00 85.19 373 LYS A O 1
ATOM 2887 N N . PHE A 1 374 ? -28.687 6.759 0.236 1.00 86.94 374 PHE A N 1
ATOM 2888 C CA . PHE A 1 374 ? -29.424 7.433 1.316 1.00 86.94 374 PHE A CA 1
ATOM 2889 C C . PHE A 1 374 ? -30.584 6.583 1.872 1.00 86.94 374 PHE A C 1
ATOM 2891 O O . PHE A 1 374 ? -30.911 6.661 3.052 1.00 86.94 374 PHE A O 1
ATOM 2898 N N . ARG A 1 375 ? -31.151 5.687 1.046 1.00 86.56 375 ARG A N 1
ATOM 2899 C CA . ARG A 1 375 ? -32.177 4.707 1.446 1.00 86.56 375 ARG A CA 1
ATOM 2900 C C . ARG A 1 375 ? -31.778 3.810 2.625 1.00 86.56 375 ARG A C 1
ATOM 2902 O O . ARG A 1 375 ? -32.667 3.272 3.270 1.00 86.56 375 ARG A O 1
ATOM 2909 N N . VAL A 1 376 ? -30.479 3.624 2.882 1.00 86.62 376 VAL A N 1
ATOM 2910 C CA . VAL A 1 376 ? -29.980 2.844 4.026 1.00 86.62 376 VAL A CA 1
ATOM 2911 C C . VAL A 1 376 ? -30.443 3.479 5.339 1.00 86.62 376 VAL A C 1
ATOM 2913 O O . VAL A 1 376 ? -30.882 2.760 6.228 1.00 86.62 376 VAL A O 1
ATOM 2916 N N . LEU A 1 377 ? -30.449 4.815 5.430 1.00 88.19 377 LEU A N 1
ATOM 2917 C CA . LEU A 1 377 ? -30.918 5.538 6.619 1.00 88.19 377 LEU A CA 1
ATOM 2918 C C . LEU A 1 377 ? -32.412 5.321 6.867 1.00 88.19 377 LEU A C 1
ATOM 2920 O O . LEU A 1 377 ? -32.826 5.154 8.003 1.00 88.19 377 LEU A O 1
ATOM 2924 N N . ALA A 1 378 ? -33.213 5.256 5.801 1.00 87.75 378 ALA A N 1
ATOM 2925 C CA . ALA A 1 378 ? -34.652 5.007 5.898 1.00 87.75 378 ALA A CA 1
ATOM 2926 C C . ALA A 1 378 ? -35.004 3.568 6.324 1.00 87.75 378 ALA A C 1
ATOM 2928 O O . ALA A 1 378 ? -36.170 3.282 6.579 1.00 87.75 378 ALA A O 1
ATOM 2929 N N . ARG A 1 379 ? -34.025 2.651 6.347 1.00 91.44 379 ARG A N 1
ATOM 2930 C CA . ARG A 1 379 ? -34.198 1.272 6.830 1.00 91.44 379 ARG A CA 1
ATOM 2931 C C . ARG A 1 379 ? -33.854 1.107 8.308 1.00 91.44 379 ARG A C 1
ATOM 2933 O O . ARG A 1 379 ? -34.192 0.069 8.861 1.00 91.44 379 ARG A O 1
ATOM 2940 N N . VAL A 1 380 ? -33.192 2.092 8.920 1.00 91.25 380 VAL A N 1
ATOM 2941 C CA . VAL A 1 380 ? -32.917 2.085 10.361 1.00 91.25 380 VAL A CA 1
ATOM 2942 C C . VAL A 1 380 ? -34.249 2.196 11.092 1.00 91.25 380 VAL A C 1
ATOM 2944 O O . VAL A 1 380 ? -35.027 3.113 10.833 1.00 91.25 380 VAL A O 1
ATOM 2947 N N . THR A 1 381 ? -34.523 1.220 11.949 1.00 94.12 381 THR A N 1
ATOM 2948 C CA . THR A 1 381 ? -35.780 1.127 12.697 1.00 94.12 381 THR A CA 1
ATOM 2949 C C . THR A 1 381 ? -35.661 1.786 14.069 1.00 94.12 381 THR A C 1
ATOM 2951 O O . THR A 1 381 ? -34.553 2.016 14.555 1.00 94.12 381 THR A O 1
ATOM 2954 N N . ASP A 1 382 ? -36.796 2.037 14.724 1.00 94.44 382 ASP A N 1
ATOM 2955 C CA . ASP A 1 382 ? -36.814 2.512 16.116 1.00 94.44 382 ASP A CA 1
ATOM 2956 C C . ASP A 1 382 ? -36.130 1.509 17.065 1.00 94.44 382 ASP A C 1
ATOM 2958 O O . ASP A 1 382 ? -35.460 1.914 18.010 1.00 94.44 382 ASP A O 1
ATOM 2962 N N . GLU A 1 383 ? -36.232 0.202 16.783 1.00 93.94 383 GLU A N 1
ATOM 2963 C CA . GLU A 1 383 ? -35.515 -0.849 17.522 1.00 93.94 383 GLU A CA 1
ATOM 2964 C C . GLU A 1 383 ? -33.993 -0.714 17.355 1.00 93.94 383 GLU A C 1
ATOM 2966 O O . GLU A 1 383 ? -33.247 -0.856 18.321 1.00 93.94 383 GLU A O 1
ATOM 2971 N N . ASP A 1 384 ? -33.516 -0.398 16.146 1.00 93.56 384 ASP A N 1
ATOM 2972 C CA . ASP A 1 384 ? -32.085 -0.206 15.897 1.00 93.56 384 ASP A CA 1
ATOM 2973 C C . ASP A 1 384 ? -31.540 1.054 16.586 1.00 93.56 384 ASP A C 1
ATOM 2975 O O . ASP A 1 384 ? -30.410 1.022 17.077 1.00 93.56 384 ASP A O 1
ATOM 2979 N N . ASP A 1 385 ? -32.304 2.152 16.631 1.00 93.50 385 ASP A N 1
ATOM 2980 C CA . ASP A 1 385 ? -31.911 3.338 17.405 1.00 93.50 385 ASP A CA 1
ATOM 2981 C C . ASP A 1 385 ? -31.913 3.028 18.903 1.00 93.50 385 ASP A C 1
ATOM 2983 O O . ASP A 1 385 ? -30.925 3.299 19.580 1.00 93.50 385 ASP A O 1
ATOM 2987 N N . GLN A 1 386 ? -32.959 2.375 19.414 1.00 95.31 386 GLN A N 1
ATOM 2988 C CA . GLN A 1 386 ? -33.035 1.999 20.822 1.00 95.31 386 GLN A CA 1
ATOM 2989 C C . GLN A 1 386 ? -31.853 1.114 21.244 1.00 95.31 386 GLN A C 1
ATOM 2991 O O . GLN A 1 386 ? -31.180 1.432 22.224 1.00 95.31 386 GLN A O 1
ATOM 2996 N N . ASP A 1 387 ? -31.542 0.055 20.490 1.00 94.75 387 ASP A N 1
ATOM 2997 C CA . ASP A 1 387 ? -30.393 -0.815 20.775 1.00 94.75 387 ASP A CA 1
ATOM 2998 C C . ASP A 1 387 ? -29.064 -0.040 20.746 1.00 94.75 387 ASP A C 1
ATOM 3000 O O . ASP A 1 387 ? -28.190 -0.280 21.582 1.00 94.75 387 ASP A O 1
ATOM 3004 N N . LEU A 1 388 ? -28.906 0.909 19.816 1.00 93.12 388 LEU A N 1
ATOM 3005 C CA . LEU A 1 388 ? -27.721 1.762 19.746 1.00 93.12 388 LEU A CA 1
ATOM 3006 C C . LEU A 1 388 ? -27.617 2.680 20.973 1.00 93.12 388 LEU A C 1
ATOM 3008 O O . LEU A 1 388 ? -26.556 2.739 21.597 1.00 93.12 388 LEU A O 1
ATOM 3012 N N . GLN A 1 389 ? -28.691 3.393 21.326 1.00 93.88 389 GLN A N 1
ATOM 3013 C CA . GLN A 1 389 ? -28.706 4.326 22.458 1.00 93.88 389 GLN A CA 1
ATOM 3014 C C . GLN A 1 389 ? -28.494 3.597 23.786 1.00 93.88 389 GLN A C 1
ATOM 3016 O O . GLN A 1 389 ? -27.707 4.043 24.624 1.00 93.88 389 GLN A O 1
ATOM 3021 N N . GLU A 1 390 ? -29.166 2.464 23.982 1.00 93.12 390 GLU A N 1
ATOM 3022 C CA . GLU A 1 390 ? -29.044 1.669 25.199 1.00 93.12 390 GLU A CA 1
ATOM 3023 C C . GLU A 1 390 ? -27.668 1.013 25.300 1.00 93.12 390 GLU A C 1
ATOM 3025 O O . GLU A 1 390 ? -27.007 1.157 26.331 1.00 93.12 390 GLU A O 1
ATOM 3030 N N . GLY A 1 391 ? -27.194 0.372 24.227 1.00 91.62 391 GLY A N 1
ATOM 3031 C CA . GLY A 1 391 ? -25.899 -0.303 24.216 1.00 91.62 391 GLY A CA 1
ATOM 3032 C C . GLY A 1 391 ? -24.729 0.666 24.364 1.00 91.62 391 GLY A C 1
ATOM 3033 O O . GLY A 1 391 ? -23.863 0.490 25.225 1.00 91.62 391 GLY A O 1
ATOM 3034 N N . TYR A 1 392 ? -24.712 1.754 23.592 1.00 90.75 392 TYR A N 1
ATOM 3035 C CA . TYR A 1 392 ? -23.688 2.790 23.742 1.00 90.75 392 TYR A CA 1
ATOM 3036 C C . TYR A 1 392 ? -23.805 3.512 25.098 1.00 90.75 392 TYR A C 1
ATOM 3038 O O . TYR A 1 392 ? -22.794 3.801 25.752 1.00 90.75 392 TYR A O 1
ATOM 3046 N N . GLY A 1 393 ? -25.028 3.746 25.578 1.00 88.06 393 GLY A N 1
ATOM 3047 C CA . GLY A 1 393 ? -25.296 4.318 26.895 1.00 88.06 393 GLY A CA 1
ATOM 3048 C C . GLY A 1 393 ? -24.760 3.455 28.041 1.00 88.06 393 GLY A C 1
ATOM 3049 O O . GLY A 1 393 ? -24.139 3.988 28.964 1.00 88.06 393 GLY A O 1
ATOM 3050 N N . ALA A 1 394 ? -24.926 2.132 27.970 1.00 87.38 394 ALA A N 1
ATOM 3051 C CA . ALA A 1 394 ? -24.375 1.183 28.937 1.00 87.38 394 ALA A CA 1
ATOM 3052 C C . ALA A 1 394 ? -22.844 1.280 28.999 1.00 87.38 394 ALA A C 1
ATOM 3054 O O . ALA A 1 394 ? -22.277 1.492 30.072 1.00 87.38 394 ALA A O 1
ATOM 3055 N N . THR A 1 395 ? -22.170 1.273 27.843 1.00 86.81 395 THR A N 1
ATOM 3056 C CA . THR A 1 395 ? -20.702 1.412 27.799 1.00 86.81 395 THR A CA 1
ATOM 3057 C C . THR A 1 395 ? -20.202 2.729 28.390 1.00 86.81 395 THR A C 1
ATOM 3059 O O . THR A 1 395 ? -19.158 2.762 29.043 1.00 86.81 395 THR A O 1
ATOM 3062 N N . SER A 1 396 ? -20.967 3.810 28.219 1.00 81.62 396 SER A N 1
ATOM 3063 C CA . SER A 1 396 ? -20.620 5.131 28.749 1.00 81.62 396 SER A CA 1
ATOM 3064 C C . SER A 1 396 ? -20.746 5.207 30.272 1.00 81.62 396 SER A C 1
ATOM 3066 O O . SER A 1 396 ? -19.989 5.944 30.899 1.00 81.62 396 SER A O 1
ATOM 3068 N N . LYS A 1 397 ? -21.651 4.424 30.877 1.00 83.31 397 LYS A N 1
ATOM 3069 C CA . LYS A 1 397 ? -21.755 4.290 32.341 1.00 83.31 397 LYS A CA 1
ATOM 3070 C C . LYS A 1 397 ? -20.569 3.523 32.925 1.00 83.31 397 LYS A C 1
ATOM 3072 O O . LYS A 1 397 ? -20.137 3.809 34.041 1.00 83.31 397 LYS A O 1
ATOM 3077 N N . TRP A 1 398 ? -20.061 2.538 32.189 1.00 87.25 398 TRP A N 1
ATOM 3078 C CA . TRP A 1 398 ? -19.036 1.622 32.686 1.00 87.25 398 TRP A CA 1
ATOM 3079 C C . TRP A 1 398 ? -17.610 2.133 32.471 1.00 87.25 398 TRP A C 1
ATOM 3081 O O . TRP A 1 398 ? -16.758 1.989 33.351 1.00 87.25 398 TRP A O 1
ATOM 3091 N N . GLY A 1 399 ? -17.355 2.779 31.331 1.00 80.50 399 GLY A N 1
ATOM 3092 C CA . GLY A 1 399 ? -16.054 3.351 30.995 1.00 80.50 399 GLY A CA 1
ATOM 3093 C C . GLY A 1 399 ? -15.656 4.533 31.887 1.00 80.50 399 GLY A C 1
ATOM 3094 O O . GLY A 1 399 ? -16.491 5.310 32.352 1.00 80.50 399 GLY A O 1
ATOM 3095 N N . ARG A 1 400 ? -14.348 4.728 32.091 1.00 75.81 400 ARG A N 1
ATOM 3096 C CA . ARG A 1 400 ? -13.802 5.928 32.755 1.00 75.81 400 ARG A CA 1
ATOM 3097 C C . ARG A 1 400 ? -13.807 7.123 31.793 1.00 75.81 400 ARG A C 1
ATOM 3099 O O . ARG A 1 400 ? -12.781 7.450 31.207 1.00 75.81 400 ARG A O 1
ATOM 3106 N N . ARG A 1 401 ? -14.974 7.744 31.595 1.00 71.62 401 ARG A N 1
ATOM 3107 C CA . ARG A 1 401 ? -15.155 8.915 30.706 1.00 71.62 401 ARG A CA 1
ATOM 3108 C C . ARG A 1 401 ? -15.505 10.202 31.457 1.00 71.62 401 ARG A C 1
ATOM 3110 O O . ARG A 1 401 ? -15.027 11.272 31.094 1.00 71.62 401 ARG A O 1
ATOM 3117 N N . HIS A 1 402 ? -16.298 10.087 32.517 1.00 69.50 402 HIS A N 1
ATOM 3118 C CA . HIS A 1 402 ? -16.689 11.188 33.395 1.00 69.50 402 HIS A CA 1
ATOM 3119 C C . HIS A 1 402 ? -16.517 10.770 34.854 1.00 69.50 402 HIS A C 1
ATOM 3121 O O . HIS A 1 402 ? -16.500 9.573 35.152 1.00 69.50 402 HIS A O 1
ATOM 3127 N N . ASP A 1 403 ? -16.376 11.753 35.746 1.00 63.47 403 ASP A N 1
ATOM 3128 C CA . ASP A 1 403 ? -16.400 11.485 37.181 1.00 63.47 403 ASP A CA 1
ATOM 3129 C C . ASP A 1 403 ? -17.749 10.867 37.560 1.00 63.47 403 ASP A C 1
ATOM 3131 O O . ASP A 1 403 ? -18.807 11.311 37.098 1.00 63.47 403 ASP A O 1
ATOM 3135 N N . LYS A 1 404 ? -17.708 9.796 38.348 1.00 67.44 404 LYS A N 1
ATOM 3136 C CA . LYS A 1 404 ? -18.914 9.064 38.728 1.00 67.44 404 LYS A CA 1
ATOM 3137 C C . LYS A 1 404 ? -19.484 9.754 39.956 1.00 67.44 404 LYS A C 1
ATOM 3139 O O . LYS A 1 404 ? -18.785 9.903 40.952 1.00 67.44 404 LYS A O 1
ATOM 3144 N N . SER A 1 405 ? -20.738 10.205 39.875 1.00 56.66 405 SER A N 1
ATOM 3145 C CA . SER A 1 405 ? -21.367 10.926 40.986 1.00 56.66 405 SER A CA 1
ATOM 3146 C C . SER A 1 405 ? -21.273 10.102 42.271 1.00 56.66 405 SER A C 1
ATOM 3148 O O . SER A 1 405 ? -21.669 8.937 42.281 1.00 56.66 405 SER A O 1
ATOM 3150 N N . VAL A 1 406 ? -20.790 10.737 43.343 1.00 57.66 406 VAL A N 1
ATOM 3151 C CA . VAL A 1 406 ? -20.635 10.155 44.688 1.00 57.66 406 VAL A CA 1
ATOM 3152 C C . VAL A 1 406 ? -21.976 9.654 45.248 1.00 57.66 406 VAL A C 1
ATOM 3154 O O . VAL A 1 406 ? -22.005 8.754 46.081 1.00 57.66 406 VAL A O 1
ATOM 3157 N N . GLU A 1 407 ? -23.098 10.201 44.766 1.00 53.97 407 GLU A N 1
ATOM 3158 C CA . GLU A 1 407 ? -24.453 9.788 45.159 1.00 53.97 407 GLU A CA 1
ATOM 3159 C C . GLU A 1 407 ? -24.899 8.479 44.483 1.00 53.97 407 GLU A C 1
ATOM 3161 O O . GLU A 1 407 ? -25.738 7.751 45.011 1.00 53.97 407 GLU A O 1
ATOM 3166 N N . THR A 1 408 ? -24.314 8.143 43.331 1.00 58.41 408 THR A N 1
ATOM 3167 C CA . THR A 1 408 ? -24.498 6.857 42.650 1.00 58.41 408 THR A CA 1
ATOM 3168 C C . THR A 1 408 ? -23.350 5.938 43.022 1.00 58.41 408 THR A C 1
ATOM 3170 O O . THR A 1 408 ? -22.263 6.034 42.460 1.00 58.41 408 THR A O 1
ATOM 3173 N N . ASN A 1 409 ? -23.597 5.022 43.955 1.00 61.81 409 ASN A N 1
ATOM 3174 C CA . ASN A 1 409 ? -22.657 3.967 44.320 1.00 61.81 409 ASN A CA 1
ATOM 3175 C C . ASN A 1 409 ? -22.449 3.043 43.104 1.00 61.81 409 ASN A C 1
ATOM 3177 O O . ASN A 1 409 ? -23.209 2.097 42.891 1.00 61.81 409 ASN A O 1
ATOM 3181 N N . TYR A 1 410 ? -21.510 3.402 42.227 1.00 70.81 410 TYR A N 1
ATOM 3182 C CA . TYR A 1 410 ? -21.254 2.678 40.990 1.00 70.81 410 TYR A CA 1
ATOM 3183 C C . TYR A 1 410 ? -20.771 1.272 41.324 1.00 70.81 410 TYR A C 1
ATOM 3185 O O . TYR A 1 410 ? -19.818 1.102 42.076 1.00 70.81 410 TYR A O 1
ATOM 3193 N N . VAL A 1 411 ? -21.407 0.279 40.715 1.00 79.31 411 VAL A N 1
ATOM 3194 C CA . VAL A 1 411 ? -20.966 -1.112 40.759 1.00 79.31 411 VAL A CA 1
ATOM 3195 C C . VAL A 1 411 ? -20.703 -1.529 39.323 1.00 79.31 411 VAL A C 1
ATOM 3197 O O . VAL A 1 411 ? -21.553 -1.317 38.452 1.00 79.31 411 VAL A O 1
ATOM 3200 N N . ALA A 1 412 ? -19.518 -2.078 39.053 1.00 85.50 412 ALA A N 1
ATOM 3201 C CA . ALA A 1 412 ? -19.251 -2.628 37.733 1.00 85.50 412 ALA A CA 1
ATOM 3202 C C . ALA A 1 412 ? -20.226 -3.779 37.417 1.00 85.50 412 ALA A C 1
ATOM 3204 O O . ALA A 1 412 ? -20.473 -4.608 38.293 1.00 85.50 412 ALA A O 1
ATOM 3205 N N . PRO A 1 413 ? -20.760 -3.839 36.184 1.00 92.00 413 PRO A N 1
ATOM 3206 C CA . PRO A 1 413 ? -21.603 -4.947 35.723 1.00 92.00 413 PRO A CA 1
ATOM 3207 C C . PRO A 1 413 ? -20.897 -6.296 35.881 1.00 92.00 413 PRO A C 1
ATOM 3209 O O . PRO A 1 413 ? -19.670 -6.366 35.785 1.00 92.00 413 PRO A O 1
ATOM 3212 N N . GLU A 1 414 ? -21.657 -7.373 36.072 1.00 94.38 414 GLU A N 1
ATOM 3213 C CA . GLU A 1 414 ? -21.100 -8.729 36.102 1.00 94.38 414 GLU A CA 1
ATOM 3214 C C . GLU A 1 414 ? -20.866 -9.255 34.670 1.00 94.38 414 GLU A C 1
ATOM 3216 O O . GLU A 1 414 ? -21.438 -8.726 33.712 1.00 94.38 414 GLU A O 1
ATOM 3221 N N . PRO A 1 415 ? -20.043 -10.305 34.469 1.00 94.69 415 PRO A N 1
ATOM 3222 C CA . PRO A 1 415 ? -19.694 -10.772 33.127 1.00 94.69 415 PRO A CA 1
ATOM 3223 C C . PRO A 1 415 ? -20.888 -11.124 32.226 1.00 94.69 415 PRO A C 1
ATOM 3225 O O . PRO A 1 415 ? -20.804 -10.934 31.016 1.00 94.69 415 PRO A O 1
ATOM 3228 N N . GLY A 1 416 ? -22.008 -11.580 32.799 1.00 94.50 416 GLY A N 1
ATOM 3229 C CA . GLY A 1 416 ? -23.235 -11.855 32.042 1.00 94.50 416 GLY A CA 1
ATOM 3230 C C . GLY A 1 416 ? -23.894 -10.596 31.463 1.00 94.50 416 GLY A C 1
ATOM 3231 O O . GLY A 1 416 ? -24.398 -10.632 30.343 1.00 94.50 416 GLY A O 1
ATOM 3232 N N . ASP A 1 417 ? -23.832 -9.469 32.177 1.00 94.00 417 ASP A N 1
ATOM 3233 C CA . ASP A 1 417 ? -24.340 -8.182 31.684 1.00 94.00 417 ASP A CA 1
ATOM 3234 C C . ASP A 1 417 ? -23.464 -7.666 30.530 1.00 94.00 417 ASP A C 1
ATOM 3236 O O . ASP A 1 417 ? -23.966 -7.192 29.510 1.00 94.00 417 ASP A O 1
ATOM 3240 N N . LEU A 1 418 ? -22.138 -7.815 30.662 1.00 95.75 418 LEU A N 1
ATOM 3241 C CA . LEU A 1 418 ? -21.178 -7.481 29.604 1.00 95.75 418 LEU A CA 1
ATOM 3242 C C . LEU A 1 418 ? -21.406 -8.335 28.351 1.00 95.75 418 LEU A C 1
ATOM 3244 O O . LEU A 1 418 ? -21.388 -7.817 27.236 1.00 95.75 418 LEU A O 1
ATOM 3248 N N . GLU A 1 419 ? -21.639 -9.637 28.529 1.00 97.00 419 GLU A N 1
ATOM 3249 C CA . GLU A 1 419 ? -21.968 -10.554 27.438 1.00 97.00 419 GLU A CA 1
ATOM 3250 C C . GLU A 1 419 ? -23.276 -10.163 26.741 1.00 97.00 419 GLU A C 1
ATOM 3252 O O . GLU A 1 419 ? -23.346 -10.190 25.511 1.00 97.00 419 GLU A O 1
ATOM 3257 N N . GLY A 1 420 ? -24.284 -9.732 27.505 1.00 96.12 420 GLY A N 1
ATOM 3258 C CA . GLY A 1 420 ? -25.534 -9.190 26.975 1.00 96.12 420 GLY A CA 1
ATOM 3259 C C . GLY A 1 420 ? -25.306 -8.008 26.030 1.00 96.12 420 GLY A C 1
ATOM 3260 O O . GLY A 1 420 ? -25.743 -8.047 24.878 1.00 96.12 420 GLY A O 1
ATOM 3261 N N . GLU A 1 421 ? -24.555 -6.994 26.469 1.00 95.81 421 GLU A N 1
ATOM 3262 C CA . GLU A 1 421 ? -24.272 -5.814 25.636 1.00 95.81 421 GLU A CA 1
ATOM 3263 C C . GLU A 1 421 ? -23.332 -6.114 24.459 1.00 95.81 421 GLU A C 1
ATOM 3265 O O . GLU A 1 421 ? -23.482 -5.547 23.373 1.00 95.81 421 GLU A O 1
ATOM 3270 N N . PHE A 1 422 ? -22.385 -7.041 24.627 1.00 96.94 422 PHE A N 1
ATOM 3271 C CA . PHE A 1 422 ? -21.563 -7.533 23.521 1.00 96.94 422 PHE A CA 1
ATOM 3272 C C . PHE A 1 422 ? -22.425 -8.193 22.435 1.00 96.94 422 PHE A C 1
ATOM 3274 O O . PHE A 1 422 ? -22.278 -7.887 21.249 1.00 96.94 422 PHE A O 1
ATOM 3281 N N . ASN A 1 423 ? -23.348 -9.070 22.834 1.00 97.12 423 ASN A N 1
ATOM 3282 C CA . ASN A 1 423 ? -24.247 -9.753 21.911 1.00 97.12 423 ASN A CA 1
ATOM 3283 C C . ASN A 1 423 ? -25.209 -8.775 21.232 1.00 97.12 423 ASN A C 1
ATOM 3285 O O . ASN A 1 423 ? -25.429 -8.899 20.027 1.00 97.12 423 ASN A O 1
ATOM 3289 N N . ARG A 1 424 ? -25.707 -7.762 21.955 1.00 96.69 424 ARG A N 1
ATOM 3290 C CA . ARG A 1 424 ? -26.513 -6.678 21.376 1.00 96.69 424 ARG A CA 1
ATOM 3291 C C . ARG A 1 424 ? -25.787 -5.995 20.217 1.00 96.69 424 ARG A C 1
ATOM 3293 O O . ARG A 1 424 ? -26.358 -5.886 19.137 1.00 96.69 424 ARG A O 1
ATOM 3300 N N . LEU A 1 425 ? -24.520 -5.606 20.392 1.00 96.75 425 LEU A N 1
ATOM 3301 C CA . LEU A 1 425 ? -23.719 -4.997 19.319 1.00 96.75 425 LEU A CA 1
ATOM 3302 C C . LEU A 1 425 ? -23.567 -5.926 18.102 1.00 96.75 425 LEU A C 1
ATOM 3304 O O . LEU A 1 425 ? -23.687 -5.484 16.957 1.00 96.75 425 LEU A O 1
ATOM 3308 N N . VAL A 1 426 ? -23.299 -7.214 18.332 1.00 96.75 426 VAL A N 1
ATOM 3309 C CA . VAL A 1 426 ? -23.104 -8.191 17.249 1.00 96.75 426 VAL A CA 1
ATOM 3310 C C . VAL A 1 426 ? -24.401 -8.429 16.471 1.00 96.75 426 VAL A C 1
ATOM 3312 O O . VAL A 1 426 ? -24.379 -8.461 15.239 1.00 96.75 426 VAL A O 1
ATOM 3315 N N . GLU A 1 427 ? -25.531 -8.579 17.159 1.00 96.31 427 GLU A N 1
ATOM 3316 C CA . GLU A 1 427 ? -26.834 -8.763 16.513 1.00 96.31 427 GLU A CA 1
ATOM 3317 C C . GLU A 1 427 ? -27.299 -7.493 15.797 1.00 96.31 427 GLU A C 1
ATOM 3319 O O . GLU A 1 427 ? -27.746 -7.573 14.648 1.00 96.31 427 GLU A O 1
ATOM 3324 N N . TRP A 1 428 ? -27.090 -6.318 16.398 1.00 95.94 428 TRP A N 1
ATOM 3325 C CA . TRP A 1 428 ? -27.344 -5.031 15.754 1.00 95.94 428 TRP A CA 1
ATOM 3326 C C . TRP A 1 428 ? -26.580 -4.914 14.432 1.00 95.94 428 TRP A C 1
ATOM 3328 O O . TRP A 1 428 ? -27.173 -4.641 13.386 1.00 95.94 428 TRP A O 1
ATOM 3338 N N . GLN A 1 429 ? -25.279 -5.227 14.430 1.00 95.06 429 GLN A N 1
ATOM 3339 C CA . GLN A 1 429 ? -24.469 -5.189 13.211 1.00 95.06 429 GLN A CA 1
ATOM 3340 C C . GLN A 1 429 ? -24.995 -6.147 12.138 1.00 95.06 429 GLN A C 1
ATOM 3342 O O . GLN A 1 429 ? -25.096 -5.767 10.969 1.00 95.06 429 GLN A O 1
ATOM 3347 N N . LYS A 1 430 ? -25.385 -7.371 12.515 1.00 94.12 430 LYS A N 1
ATOM 3348 C CA . LYS A 1 430 ? -25.966 -8.345 11.578 1.00 94.12 430 LYS A CA 1
ATOM 3349 C C . LYS A 1 430 ? -27.276 -7.856 10.963 1.00 94.12 430 LYS A C 1
ATOM 3351 O O 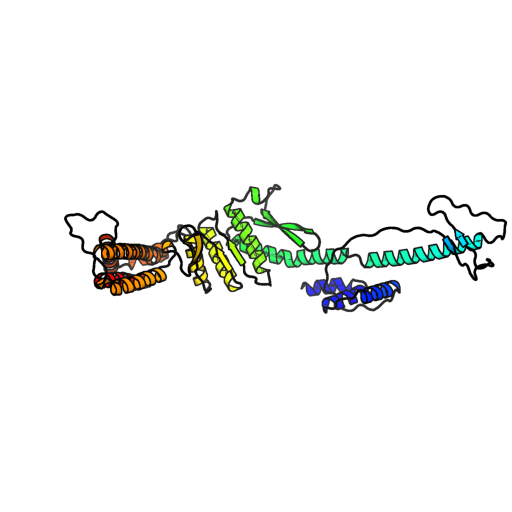. LYS A 1 430 ? -27.527 -8.163 9.794 1.00 94.12 430 LYS A O 1
ATOM 3356 N N . ARG A 1 431 ? -28.123 -7.150 11.721 1.00 94.12 431 ARG A N 1
ATOM 3357 C CA . ARG A 1 431 ? -29.364 -6.555 11.197 1.00 94.12 431 ARG A CA 1
ATOM 3358 C C . ARG A 1 431 ? -29.046 -5.415 10.235 1.00 94.12 431 ARG A C 1
ATOM 3360 O O . ARG A 1 431 ? -29.426 -5.496 9.067 1.00 94.12 431 ARG A O 1
ATOM 3367 N N . VAL A 1 432 ? -28.270 -4.428 10.676 1.00 91.56 432 VAL A N 1
ATOM 3368 C CA . VAL A 1 432 ? -27.981 -3.209 9.901 1.00 91.56 432 VAL A CA 1
ATOM 3369 C C . VAL A 1 432 ? -27.198 -3.504 8.622 1.00 91.56 432 VAL A C 1
ATOM 3371 O O . VAL A 1 432 ? -27.473 -2.919 7.574 1.00 91.56 432 VAL A O 1
ATOM 3374 N N . LYS A 1 433 ? -26.292 -4.487 8.639 1.00 89.31 433 LYS A N 1
ATOM 3375 C CA . LYS A 1 433 ? -25.545 -4.905 7.444 1.00 89.31 433 LYS A CA 1
ATOM 3376 C C . LYS A 1 433 ? -26.456 -5.354 6.292 1.00 89.31 433 LYS A C 1
ATOM 3378 O O . LYS A 1 433 ? -26.093 -5.183 5.129 1.00 89.31 433 LYS A O 1
ATOM 3383 N N . LYS A 1 434 ? -27.656 -5.881 6.580 1.00 89.81 434 LYS A N 1
ATOM 3384 C CA . LYS A 1 434 ? -28.650 -6.295 5.564 1.00 89.81 434 LYS A CA 1
ATOM 3385 C C . LYS A 1 434 ? -29.335 -5.114 4.870 1.00 89.81 434 LYS A C 1
ATOM 3387 O O . LYS A 1 434 ? -30.053 -5.317 3.893 1.00 89.81 434 LYS A O 1
ATOM 3392 N N . TYR A 1 435 ? -29.153 -3.889 5.361 1.00 86.69 435 TYR A N 1
ATOM 3393 C CA . TYR A 1 435 ? -29.784 -2.705 4.782 1.00 86.69 435 TYR A CA 1
ATOM 3394 C C . TYR A 1 435 ? -29.062 -2.187 3.533 1.00 86.69 435 TYR A C 1
ATOM 3396 O O . TYR A 1 435 ? -29.689 -1.439 2.775 1.00 86.69 435 TYR A O 1
ATOM 3404 N N . ARG A 1 436 ? -27.803 -2.598 3.324 1.00 71.94 436 ARG A N 1
ATOM 3405 C CA . ARG A 1 436 ? -26.889 -2.146 2.261 1.00 71.94 436 ARG A CA 1
ATOM 3406 C C . ARG A 1 436 ? -27.304 -2.516 0.835 1.00 71.94 436 ARG A C 1
ATOM 3408 O O . ARG A 1 436 ? -27.954 -3.568 0.651 1.00 71.94 436 ARG A O 1
#